Protein AF-0000000084455663 (afdb_homodimer)

Nearest PDB structures (foldseek):
  2j9v-assembly1_A  TM=9.925E-01  e=1.480E-05  Saccharomyces cerevisiae
  2g3k-assembly1_A  TM=9.894E-01  e=1.873E-05  Saccharomyces cerevisiae
  2g3k-assembly10_G-2  TM=9.799E-01  e=4.809E-05  Saccharomyces cerevisiae
  2caz-assembly1_B  TM=9.296E-01  e=2.188E-03  Saccharomyces cerevisiae
  2j9v-assembly1_A  TM=9.924E-01  e=1.567E-05  Saccharomyces cerevisiae

Sequence (476 aa):
MNTRQSYAPTPHSYVPNTSLAATINLDEEVKLTDTRAERDLQDSLGELFSIIVTLDELEKAFLKDAIPEAEYTDICERSLRQYKALLADETIANEFKDLEEFKAKWDLDVPRATERLRVGMPSTTVTASSAAPAPAPAAAANNTSGVLILEATQEFITFLDAVKLGLLSKDQLHPLLSDVIQSVNRVTDKDFDNRGKIVQWLITLNQMKASDELSEQQARELDLDIQQAYQGFRRTLTMNTRQSYAPTPHSYVPNTSLAATINLDEEVKLTDTRAERDLQDSLGELFSIIVTLDELEKAFLKDAIPEAEYTDICERSLRQYKALLADETIANEFKDLEEFKAKWDLDVPRATERLRVGMPSTTVTASSAAPAPAPAAAANNTSGVLILEATQEFITFLDAVKLGLLSKDQLHPLLSDVIQSVNRVTDKDFDNRGKIVQWLITLNQMKASDELSEQQARELDLDIQQAYQGFRRTLT

Organism: NCBI:txid398673

Secondary structure (DSSP, 8-state):
-------------------------TT--HHHHHHHHHHHHHHHHHHHHHHHHHHHHHHHHHHTT-S-HHHHHHHHHHHHHHHHHHHTSHHHHHHH--HHHHHHHHT---HHHHHHHHHTS-HHHHS----------TTS-----HHHHHHHHHHHHHHHHHHHTT--BHHHHHHHHHHHHHHHHHH--S--TTHHHHHHHHHHHHHS-TT-B--HHHHHHHHHHHHHHHHHHHHHT-/-------------------------TT--SHHHHHHHHHHHHHHHHHHHHHHHHHHHHHHHHHTT-S-HHHHHHHHHHHHHHHHHHHTSHHHHHHH--HHHHHHHHT---HHHHHHHHHTS-HHHHS----------TTS-----HHHHHHHHHHHHHHHHHHHTT--BHHHHHHHHHHHHHHHHHH--S--TTHHHHHHHHHHHHHS-TT-B--HHHHHHHHHHHHHHHHHHHHHT-

pLDDT: mean 82.96, std 23.99, range [22.72, 98.75]

InterPro domains:
  IPR007143 Vacuolar protein sorting-associated Vps28 [PF03997] (45-237)
  IPR007143 Vacuolar protein sorting-associated Vps28 [PIRSF017535] (21-238)
  IPR007143 Vacuolar protein sorting-associated Vps28 [PTHR12937] (25-237)
  IPR017898 Vacuolar protein sorting-associated, VPS28, N-terminal [PS51313] (19-127)
  IPR017899 Vacuolar protein sorting-associated, VPS28, C-terminal [PS51310] (144-238)
  IPR037202 ESCRT assembly domain [SSF140111] (23-120)
  IPR037206 VPS28, C-terminal domain superfamily [G3DSA:1.20.120.1130] (144-238)
  IPR037206 VPS28, C-terminal domain superfamily [SSF140427] (146-237)
  IPR038358 V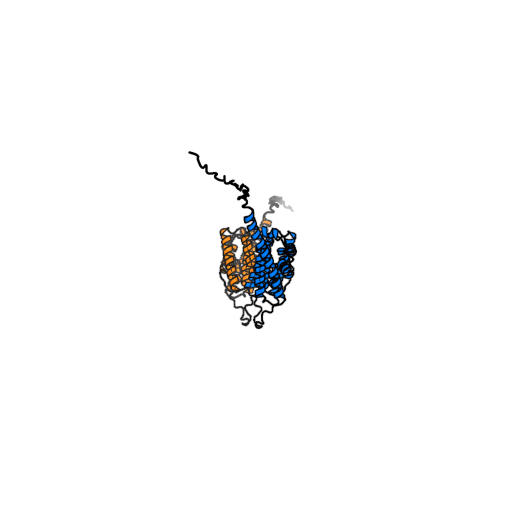PS28, N-terminal domain superfamily [G3DSA:1.20.1440.200] (12-120)

Foldseek 3Di:
DDDPPDPPDPPPPPPPPPPPPPPPVPVVPPCVVVVVVVVVLVVLLVVLVVLLVVLLVLQVCVVVVNDDPVVSQVSLLVSLVSNVVSCVDPVNVVVCVDDVVSCVVVVNDRVRSVVSLLLSHDPCLLQLPPPDPPCPDDPPDLCQPPVLVVQLLVLLVVLLVCLVVPVFFLVRRLVSLSSNSNSLSSRGSDDWPLNNVSSVVNSVSSPDDRPDGDDPVRSVVNSVSSVRVVVRSVVVVD/DCPDDDDPPPPPPPPPPPPPPVPPVVVCPPCVVVVVVVVVLVVLLVVLVVLLVVLLVLQVCVVVVNDDPVVSQVSLLVSLVSNVVSCVDPVNVVVCVDDVVSCVVVVNDRVRSVVSLLLSHDPCLLQLPPPDPPCPDDPPDLPQPPVLVVQLLVLLVVLLVCLVVPVFFLVRRLVSLSSNSNSLSSRGSDDWPLNNVSSVVNSVSSPDDRPDGDDPVRSVVNSVSSVRVVVRSVVVVD

Solvent-accessible surface area (backbone atoms only — not comparable to full-atom values): 26756 Å² total; per-residue (Å²): 126,93,73,82,75,79,81,68,78,77,76,79,78,77,71,75,80,67,70,76,65,73,72,68,60,73,78,58,62,55,59,60,54,48,43,46,54,47,46,53,48,53,50,50,52,48,50,49,52,50,48,46,53,50,42,20,51,50,48,51,34,44,75,67,65,70,46,58,66,70,59,47,44,52,52,42,47,51,49,52,50,50,53,50,56,56,50,67,38,63,71,49,27,63,71,47,66,45,73,69,57,42,26,62,74,66,70,55,89,45,70,57,23,51,50,40,61,46,45,64,53,42,68,70,64,70,41,54,52,70,72,68,68,74,85,62,72,80,82,66,64,90,60,60,52,47,46,42,45,38,51,22,47,50,31,49,49,54,39,54,49,37,50,74,73,63,50,46,27,28,75,62,40,41,63,39,52,49,46,24,52,53,32,42,51,72,51,43,41,68,84,50,55,47,48,64,50,55,54,50,49,43,26,56,35,55,69,45,50,71,87,39,61,58,50,73,67,52,46,52,50,49,51,51,44,50,52,47,19,51,52,24,53,52,58,68,39,103,132,83,80,78,80,84,80,77,78,77,80,79,79,78,72,76,83,70,72,75,67,72,76,69,62,72,78,60,68,56,62,60,58,50,42,46,54,48,46,52,46,51,50,50,52,48,49,48,51,49,46,48,53,50,42,20,50,49,48,51,34,44,75,67,65,69,46,58,67,70,58,48,43,52,52,43,49,50,48,53,50,51,52,52,58,53,48,68,38,63,69,49,28,63,70,46,66,46,72,68,55,40,28,62,76,66,72,54,89,45,68,56,24,53,51,40,61,46,45,63,54,41,66,72,65,70,41,55,53,71,70,69,69,74,84,61,73,79,81,66,64,89,59,59,52,47,45,43,44,37,50,23,46,48,30,48,51,55,39,52,49,38,50,73,72,64,50,46,27,26,76,62,40,42,62,39,51,48,47,24,51,52,32,41,50,72,51,42,41,69,85,49,54,48,50,64,50,56,53,51,48,42,25,55,34,54,68,46,51,71,87,39,60,59,50,74,68,53,45,52,52,50,52,52,45,51,52,47,18,49,52,24,53,50,58,68,40,103

Structure (mmCIF, N/CA/C/O backbone):
data_AF-0000000084455663-model_v1
#
loop_
_entity.id
_entity.type
_entity.pdbx_description
1 polymer 'Vacuolar protein sorting-associated protein 28'
#
loop_
_atom_site.group_PDB
_atom_site.id
_atom_site.type_symbol
_atom_site.label_atom_id
_atom_site.label_alt_id
_atom_site.label_comp_id
_atom_site.label_asym_id
_atom_site.label_entity_id
_atom_site.label_seq_id
_atom_site.pdbx_PDB_ins_code
_atom_site.Cartn_x
_atom_site.Cartn_y
_atom_site.Cartn_z
_atom_site.occupancy
_atom_site.B_iso_or_equiv
_atom_site.auth_seq_id
_atom_site.auth_comp_id
_atom_site.auth_asym_id
_atom_site.auth_atom_id
_atom_site.pdbx_PDB_model_num
ATOM 1 N N . MET A 1 1 ? 23.125 123.062 -18.734 1 22.72 1 MET A N 1
ATOM 2 C CA . MET A 1 1 ? 24.031 122 -18.344 1 22.72 1 MET A CA 1
ATOM 3 C C . MET A 1 1 ? 23.469 121.25 -17.141 1 22.72 1 MET A C 1
ATOM 5 O O . MET A 1 1 ? 23.656 120 -17.031 1 22.72 1 MET A O 1
ATOM 9 N N . ASN A 1 2 ? 23.219 121.875 -15.953 1 25.27 2 ASN A N 1
ATOM 10 C CA . ASN A 1 2 ? 23.547 121 -14.797 1 25.27 2 ASN A CA 1
ATOM 11 C C . ASN A 1 2 ? 22.562 119.875 -14.641 1 25.27 2 ASN A C 1
ATOM 13 O O . ASN A 1 2 ? 21.344 120.062 -14.648 1 25.27 2 ASN A O 1
ATOM 17 N N . THR A 1 3 ? 23.062 118.688 -14.828 1 24.8 3 THR A N 1
ATOM 18 C CA . THR A 1 3 ? 22.703 117.25 -15.008 1 24.8 3 THR A CA 1
ATOM 19 C C . THR A 1 3 ? 22.078 116.688 -13.742 1 24.8 3 THR A C 1
ATOM 21 O O . THR A 1 3 ? 22.672 116.812 -12.656 1 24.8 3 THR A O 1
ATOM 24 N N . ARG A 1 4 ? 20.703 116.75 -13.578 1 29.98 4 ARG A N 1
ATOM 25 C CA . ARG A 1 4 ? 19.781 116.375 -12.531 1 29.98 4 ARG A CA 1
ATOM 26 C C . ARG A 1 4 ? 20.031 114.875 -12.125 1 29.98 4 ARG A C 1
ATOM 28 O O . ARG A 1 4 ? 19.641 114 -12.844 1 29.98 4 ARG A O 1
ATOM 35 N N . GLN A 1 5 ? 21.453 114.625 -11.805 1 26.75 5 GLN A N 1
ATOM 36 C CA . GLN A 1 5 ? 21.781 113.188 -11.789 1 26.75 5 GLN A CA 1
ATOM 37 C C . GLN A 1 5 ? 20.875 112.438 -10.828 1 26.75 5 GLN A C 1
ATOM 39 O O . GLN A 1 5 ? 20.531 112.938 -9.758 1 26.75 5 GLN A O 1
ATOM 44 N N . SER A 1 6 ? 20.156 111.312 -11.32 1 30.19 6 SER A N 1
ATOM 45 C CA . SER A 1 6 ? 19.172 110.25 -11.047 1 30.19 6 SER A CA 1
ATOM 46 C C . SER A 1 6 ? 19.609 109.375 -9.883 1 30.19 6 SER A C 1
ATOM 48 O O . SER A 1 6 ? 20.703 108.812 -9.906 1 30.19 6 SER A O 1
ATOM 50 N N . TYR A 1 7 ? 19.516 109.812 -8.617 1 30.33 7 TYR A N 1
ATOM 51 C CA . TYR A 1 7 ? 19.953 109.188 -7.387 1 30.33 7 TYR A CA 1
ATOM 52 C C . TYR A 1 7 ? 19.406 107.75 -7.301 1 30.33 7 TYR A C 1
ATOM 54 O O . TYR A 1 7 ? 18.234 107.562 -6.984 1 30.33 7 TYR A O 1
ATOM 62 N N . ALA A 1 8 ? 19.578 106.938 -8.32 1 33 8 ALA A N 1
ATOM 63 C CA . ALA A 1 8 ? 18.844 105.688 -8.32 1 33 8 ALA A CA 1
ATOM 64 C C . ALA A 1 8 ? 19.219 104.812 -7.102 1 33 8 ALA A C 1
ATOM 66 O O . ALA A 1 8 ? 20.406 104.625 -6.793 1 33 8 ALA A O 1
ATOM 67 N N . PRO A 1 9 ? 18.312 104.688 -6.145 1 31.67 9 PRO A N 1
ATOM 68 C CA . PRO A 1 9 ? 18.547 103.875 -4.93 1 31.67 9 PRO A CA 1
ATOM 69 C C . PRO A 1 9 ? 19.094 102.5 -5.219 1 31.67 9 PRO A C 1
ATOM 71 O O . PRO A 1 9 ? 18.797 101.938 -6.266 1 31.67 9 PRO A O 1
ATOM 74 N N . THR A 1 10 ? 20.422 102.25 -5.031 1 32.03 10 THR A N 1
ATOM 75 C CA . THR A 1 10 ? 21.078 100.938 -5.316 1 32.03 10 THR A CA 1
ATOM 76 C C . THR A 1 10 ? 20.375 99.812 -4.586 1 32.03 10 THR A C 1
ATOM 78 O O . THR A 1 10 ? 20.156 99.875 -3.375 1 32.03 10 THR A O 1
ATOM 81 N N . PRO A 1 11 ? 19.453 99.062 -5.254 1 34.19 11 PRO A N 1
ATOM 82 C CA . PRO A 1 11 ? 18.703 97.938 -4.707 1 34.19 11 PRO A CA 1
ATOM 83 C C . PRO A 1 11 ? 19.625 96.875 -4.078 1 34.19 11 PRO A C 1
ATOM 85 O O . PRO A 1 11 ? 20.703 96.625 -4.605 1 34.19 11 PRO A O 1
ATOM 88 N N . HIS A 1 12 ? 20 97 -2.754 1 32.47 12 HIS A N 1
ATOM 89 C CA . HIS A 1 12 ? 20.812 96 -2.066 1 32.47 12 HIS A CA 1
ATOM 90 C C . HIS A 1 12 ? 20.312 94.562 -2.354 1 32.47 12 HIS A C 1
ATOM 92 O O . HIS A 1 12 ? 19.125 94.312 -2.162 1 32.47 12 HIS A O 1
ATOM 98 N N . SER A 1 13 ? 20.766 93.875 -3.473 1 32.22 13 SER A N 1
ATOM 99 C CA . SER A 1 13 ? 20.453 92.5 -3.928 1 32.22 13 SER A CA 1
ATOM 100 C C . SER A 1 13 ? 20.719 91.5 -2.826 1 32.22 13 SER A C 1
ATOM 102 O O . SER A 1 13 ? 21.844 91.312 -2.357 1 32.22 13 SER A O 1
ATOM 104 N N . TYR A 1 14 ? 19.953 91.438 -1.77 1 30.55 14 TYR A N 1
ATOM 105 C CA . TYR A 1 14 ? 20.062 90.312 -0.808 1 30.55 14 TYR A CA 1
ATOM 106 C C . TYR A 1 14 ? 20.078 89 -1.515 1 30.55 14 TYR A C 1
ATOM 108 O O . TYR A 1 14 ? 19.094 88.625 -2.158 1 30.55 14 TYR A O 1
ATOM 116 N N . VAL A 1 15 ? 21.156 88.562 -2.236 1 35.91 15 VAL A N 1
ATOM 117 C CA . VAL A 1 15 ? 21.219 87.25 -2.82 1 35.91 15 VAL A CA 1
ATOM 118 C C . VAL A 1 15 ? 21.094 86.188 -1.718 1 35.91 15 VAL A C 1
ATOM 120 O O . VAL A 1 15 ? 21.875 86.188 -0.771 1 35.91 15 VAL A O 1
ATOM 123 N N . PRO A 1 16 ? 19.891 85.75 -1.441 1 34.59 16 PRO A N 1
ATOM 124 C CA . PRO A 1 16 ? 19.75 84.625 -0.491 1 34.59 16 PRO A CA 1
ATOM 125 C C . PRO A 1 16 ? 20.703 83.438 -0.784 1 34.59 16 PRO A C 1
ATOM 127 O O . PRO A 1 16 ? 21.016 83.188 -1.948 1 34.59 16 PRO A O 1
ATOM 130 N N . ASN A 1 17 ? 21.812 83.375 -0.097 1 33.62 17 ASN A N 1
ATOM 131 C CA . ASN A 1 17 ? 22.719 82.188 -0.188 1 33.62 17 ASN A CA 1
ATOM 132 C C . ASN A 1 17 ? 21.953 80.875 -0.114 1 33.62 17 ASN A C 1
ATOM 134 O O . ASN A 1 17 ? 21.438 80.5 0.945 1 33.62 17 ASN A O 1
ATOM 138 N N . THR A 1 18 ? 21.172 80.562 -1.112 1 34.66 18 THR A N 1
ATOM 139 C CA . THR A 1 18 ? 20.406 79.312 -1.225 1 34.66 18 THR A CA 1
ATOM 140 C C . THR A 1 18 ? 21.328 78.062 -1.167 1 34.66 18 THR A C 1
ATOM 142 O O . THR A 1 18 ? 20.891 76.938 -1.419 1 34.66 18 THR A O 1
ATOM 145 N N . SER A 1 19 ? 22.641 78.25 -0.9 1 35.06 19 SER A N 1
ATOM 146 C CA . SER A 1 19 ? 23.391 77.062 -1.164 1 35.06 19 SER A CA 1
ATOM 147 C C . SER A 1 19 ? 22.969 75.875 -0.228 1 35.06 19 SER A C 1
ATOM 149 O O . SER A 1 19 ? 23.656 74.875 -0.132 1 35.06 19 SER A O 1
ATOM 151 N N . LEU A 1 20 ? 22.172 76.062 0.726 1 31.38 20 LEU A N 1
ATOM 152 C CA . LEU A 1 20 ? 22.031 74.812 1.461 1 31.38 20 LEU A CA 1
ATOM 153 C C . LEU A 1 20 ? 21.516 73.688 0.549 1 31.38 20 LEU A C 1
ATOM 155 O O . LEU A 1 20 ? 20.328 73.625 0.256 1 31.38 20 LEU A O 1
ATOM 159 N N . ALA A 1 21 ? 22.203 73.438 -0.616 1 33.41 21 ALA A N 1
ATOM 160 C CA . ALA A 1 21 ? 21.828 72.188 -1.322 1 33.41 21 ALA A CA 1
ATOM 161 C C . ALA A 1 21 ? 21.75 71 -0.362 1 33.41 21 ALA A C 1
ATOM 163 O O . ALA A 1 21 ? 22.75 70.625 0.261 1 33.41 21 ALA A O 1
ATOM 164 N N . ALA A 1 22 ? 20.656 71 0.445 1 37.88 22 ALA A N 1
ATOM 165 C CA . ALA A 1 22 ? 20.453 69.688 1.033 1 37.88 22 ALA A CA 1
ATOM 166 C C . ALA A 1 22 ? 20.797 68.562 0.036 1 37.88 22 ALA A C 1
ATOM 168 O O . ALA A 1 22 ? 20.219 68.5 -1.05 1 37.88 22 ALA A O 1
ATOM 169 N N . THR A 1 23 ? 22.016 68.312 -0.215 1 38.94 23 THR A N 1
ATOM 170 C CA . THR A 1 23 ? 22.391 67.125 -0.997 1 38.94 23 THR A CA 1
ATOM 171 C C . THR A 1 23 ? 21.484 65.938 -0.644 1 38.94 23 THR A C 1
ATOM 173 O O . THR A 1 23 ? 21.594 65.375 0.447 1 38.94 23 THR A O 1
ATOM 176 N N . ILE A 1 24 ? 20.188 66 -0.969 1 41.25 24 ILE A N 1
ATOM 177 C CA . ILE A 1 24 ? 19.453 64.75 -1.02 1 41.25 24 ILE A CA 1
ATOM 178 C C . ILE A 1 24 ? 20.281 63.719 -1.773 1 41.25 24 ILE A C 1
ATOM 180 O O . ILE A 1 24 ? 20.625 63.906 -2.938 1 41.25 24 ILE A O 1
ATOM 184 N N . ASN A 1 25 ? 21.312 63.188 -1.213 1 43.16 25 ASN A N 1
ATOM 185 C CA . ASN A 1 25 ? 21.938 62.031 -1.86 1 43.16 25 ASN A CA 1
ATOM 186 C C . ASN A 1 25 ? 20.891 61.188 -2.596 1 43.16 25 ASN A C 1
ATOM 188 O O . ASN A 1 25 ? 20.031 60.594 -1.967 1 43.16 25 ASN A O 1
ATOM 192 N N . LEU A 1 26 ? 20.406 61.531 -3.691 1 44.75 26 LEU A N 1
ATOM 193 C CA . LEU A 1 26 ? 19.578 60.781 -4.625 1 44.75 26 LEU A CA 1
ATOM 194 C C . LEU A 1 26 ? 19.922 59.281 -4.59 1 44.75 26 LEU A C 1
ATOM 196 O O . LEU A 1 26 ? 19.188 58.469 -5.133 1 44.75 26 LEU A O 1
ATOM 200 N N . ASP A 1 27 ? 21.203 59.094 -4.406 1 45.47 27 ASP A N 1
ATOM 201 C CA . ASP A 1 27 ? 21.516 57.656 -4.285 1 45.47 27 ASP A CA 1
ATOM 202 C C . ASP A 1 27 ? 20.875 57.062 -3.043 1 45.47 27 ASP A C 1
ATOM 204 O O . ASP A 1 27 ? 21.141 55.906 -2.688 1 45.47 27 ASP A O 1
ATOM 208 N N . GLU A 1 28 ? 20.328 57.844 -2.215 1 43.72 28 GLU A N 1
ATOM 209 C CA . GLU A 1 28 ? 19.562 57.25 -1.119 1 43.72 28 GLU A CA 1
ATOM 210 C C . GLU A 1 28 ? 18.438 56.344 -1.647 1 43.72 28 GLU A C 1
ATOM 212 O O . G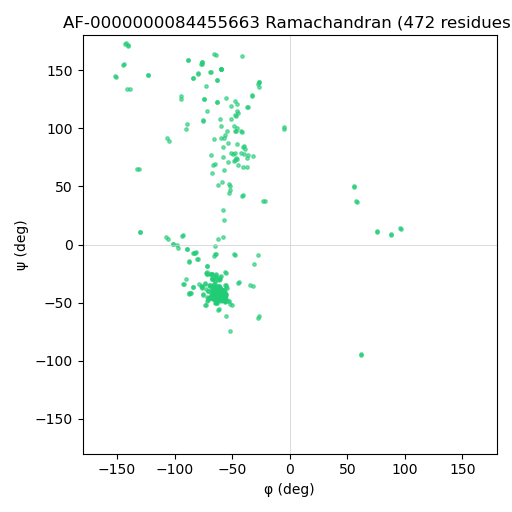LU A 1 28 ? 17.312 56.812 -1.841 1 43.72 28 GLU A O 1
ATOM 217 N N . GLU A 1 29 ? 18.453 55.844 -2.799 1 46.41 29 GLU A N 1
ATOM 218 C CA . GLU A 1 29 ? 17.641 54.688 -3.186 1 46.41 29 GLU A CA 1
ATOM 219 C C . GLU A 1 29 ? 17.406 53.75 -2.002 1 46.41 29 GLU A C 1
ATOM 221 O O . GLU A 1 29 ? 16.844 52.656 -2.162 1 46.41 29 GLU A O 1
ATOM 226 N N . VAL A 1 30 ? 18.078 53.781 -0.955 1 50 30 VAL A N 1
ATOM 227 C CA . VAL A 1 30 ? 18.016 52.938 0.232 1 50 30 VAL A CA 1
ATOM 228 C C . VAL A 1 30 ? 16.609 52.938 0.797 1 50 30 VAL A C 1
ATOM 230 O O . VAL A 1 30 ? 16.094 51.875 1.197 1 50 30 VAL A O 1
ATOM 233 N N . LYS A 1 31 ? 16.031 54.094 1.247 1 53.72 31 LYS A N 1
ATOM 234 C CA . LYS A 1 31 ? 15.016 54.281 2.291 1 53.72 31 LYS A CA 1
ATOM 235 C C . LYS A 1 31 ? 13.648 53.812 1.805 1 53.72 31 LYS A C 1
ATOM 237 O O . LYS A 1 31 ? 12.883 53.219 2.562 1 53.72 31 LYS A O 1
ATOM 242 N N . LEU A 1 32 ? 13.406 54.094 0.529 1 53.44 32 LEU A N 1
ATOM 243 C CA . LEU A 1 32 ? 12.062 53.781 0.062 1 53.44 32 LEU A CA 1
ATOM 244 C C . LEU A 1 32 ? 11.898 52.281 -0.082 1 53.44 32 LEU A C 1
ATOM 246 O O . LEU A 1 32 ? 10.844 51.719 0.262 1 53.44 32 LEU A O 1
ATOM 250 N N . THR A 1 33 ? 12.914 51.75 -0.839 1 55.41 33 THR A N 1
ATOM 251 C CA . THR A 1 33 ? 12.852 50.281 -0.982 1 55.41 33 THR A CA 1
ATOM 252 C C . THR A 1 33 ? 12.844 49.594 0.384 1 55.41 33 THR A C 1
ATOM 254 O O . THR A 1 33 ? 12.109 48.656 0.601 1 55.41 33 THR A O 1
ATOM 257 N N . ASP A 1 34 ? 13.75 50.188 1.179 1 65.88 34 ASP A N 1
ATOM 258 C CA . ASP A 1 34 ? 13.797 49.656 2.537 1 65.88 34 ASP A CA 1
ATOM 259 C C . ASP A 1 34 ? 12.477 49.906 3.266 1 65.88 34 ASP A C 1
ATOM 261 O O . ASP A 1 34 ? 12.008 49.062 4.02 1 65.88 34 ASP A O 1
ATOM 265 N N . THR A 1 35 ? 11.914 50.969 2.779 1 79.5 35 THR A N 1
ATOM 266 C CA . THR A 1 35 ? 10.641 51.344 3.393 1 79.5 35 THR A CA 1
ATOM 267 C C . THR A 1 35 ? 9.523 50.438 2.885 1 79.5 35 THR A C 1
ATOM 269 O O . THR A 1 35 ? 8.703 49.938 3.668 1 79.5 35 THR A O 1
ATOM 272 N N . ARG A 1 36 ? 9.734 50.125 1.551 1 86.62 36 ARG A N 1
ATOM 273 C CA . ARG A 1 36 ? 8.711 49.25 0.995 1 86.62 36 ARG A CA 1
ATOM 274 C C . ARG A 1 36 ? 8.844 47.844 1.55 1 86.62 36 ARG A C 1
ATOM 276 O O . ARG A 1 36 ? 7.848 47.219 1.906 1 86.62 36 ARG A O 1
ATOM 283 N N . ALA A 1 37 ? 10.109 47.344 1.504 1 87 37 ALA A N 1
ATOM 284 C CA . ALA A 1 37 ? 10.367 46 2.041 1 87 37 ALA A CA 1
ATOM 285 C C . ALA A 1 37 ? 9.938 45.906 3.502 1 87 37 ALA A C 1
ATOM 287 O O . ALA A 1 37 ? 9.391 44.906 3.928 1 87 37 ALA A O 1
ATOM 288 N N . GLU A 1 38 ? 10.234 47 4.109 1 89.44 38 GLU A N 1
ATOM 289 C CA . GLU A 1 38 ? 9.844 47.031 5.516 1 89.44 38 GLU A CA 1
ATOM 290 C C . GLU A 1 38 ? 8.328 47.062 5.668 1 89.44 38 GLU A C 1
ATOM 292 O O . GLU A 1 38 ? 7.781 46.438 6.578 1 89.44 38 GLU A O 1
ATOM 297 N N . ARG A 1 39 ? 7.773 47.781 4.816 1 90.62 39 ARG A N 1
ATOM 298 C CA . ARG A 1 39 ? 6.312 47.812 4.832 1 90.62 39 ARG A CA 1
ATOM 299 C C . ARG A 1 39 ? 5.73 46.438 4.516 1 90.62 39 ARG A C 1
ATOM 301 O O . ARG A 1 39 ? 4.777 46 5.164 1 90.62 39 ARG A O 1
ATOM 308 N N . ASP A 1 40 ? 6.273 45.812 3.555 1 93.75 40 ASP A N 1
ATOM 309 C CA . ASP A 1 40 ? 5.82 44.469 3.182 1 93.75 40 ASP A CA 1
ATOM 310 C C . ASP A 1 40 ? 5.984 43.5 4.344 1 93.75 40 ASP A C 1
ATOM 312 O O . ASP A 1 40 ? 5.125 42.625 4.566 1 93.75 40 ASP A O 1
ATOM 316 N N . LEU A 1 41 ? 7.07 43.625 5.012 1 94.94 41 LEU A N 1
ATOM 317 C CA . LEU A 1 41 ? 7.328 42.781 6.168 1 94.94 41 LEU A CA 1
ATOM 318 C C . LEU A 1 41 ? 6.293 43.031 7.258 1 94.94 41 LEU A C 1
ATOM 320 O O . LEU A 1 41 ? 5.754 42.062 7.832 1 94.94 41 LEU A O 1
ATOM 324 N N . GLN A 1 42 ? 6.043 44.312 7.508 1 93.94 42 GLN A N 1
ATOM 325 C CA . GLN A 1 42 ? 5.062 44.656 8.531 1 93.94 42 GLN A CA 1
ATOM 326 C C . GLN A 1 42 ? 3.672 44.156 8.148 1 93.94 42 GLN A C 1
ATOM 328 O O . GLN A 1 42 ? 2.908 43.688 9.008 1 93.94 42 GLN A O 1
ATOM 333 N N . ASP A 1 43 ? 3.365 44.219 6.895 1 96.06 43 ASP A N 1
ATOM 334 C CA . ASP A 1 43 ? 2.092 43.719 6.406 1 96.06 43 ASP A CA 1
ATOM 335 C C . ASP A 1 43 ? 1.985 42.219 6.641 1 96.06 43 ASP A C 1
ATOM 337 O O . ASP A 1 43 ? 0.941 41.719 7.07 1 96.06 43 ASP A O 1
ATOM 341 N N . SER A 1 44 ? 3.029 41.5 6.355 1 97.38 44 SER A N 1
ATOM 342 C CA . SER A 1 44 ? 3.049 40.062 6.539 1 97.38 44 SER A CA 1
ATOM 343 C C . SER A 1 44 ? 2.918 39.688 8.008 1 97.38 44 SER A C 1
ATOM 345 O O . SER A 1 44 ? 2.221 38.75 8.352 1 97.38 44 SER A O 1
ATOM 347 N N . LEU A 1 45 ? 3.562 40.406 8.852 1 96.94 45 LEU A N 1
ATOM 348 C CA . LEU A 1 45 ? 3.443 40.188 10.289 1 96.94 45 LEU A CA 1
ATOM 349 C C . LEU A 1 45 ? 2.027 40.469 10.773 1 96.94 45 LEU A C 1
ATOM 351 O O . LEU A 1 45 ? 1.516 39.75 11.656 1 96.94 45 LEU A O 1
ATOM 355 N N . GLY A 1 46 ? 1.458 41.5 10.164 1 97.44 46 GLY A N 1
ATOM 356 C CA . GLY A 1 46 ? 0.061 41.781 10.461 1 97.44 46 GLY A CA 1
ATOM 357 C C . GLY A 1 46 ? -0.873 40.688 10.039 1 97.44 46 GLY A C 1
ATOM 358 O O . GLY A 1 46 ? -1.842 40.375 10.734 1 97.44 46 GLY A O 1
ATOM 359 N N . GLU A 1 47 ? -0.598 40.156 8.891 1 97.94 47 GLU A N 1
ATOM 360 C CA . GLU A 1 47 ? -1.384 39 8.422 1 97.94 47 GLU A CA 1
ATOM 361 C C . GLU A 1 47 ? -1.265 37.812 9.375 1 97.94 47 GLU A C 1
ATOM 363 O O . GLU A 1 47 ? -2.26 37.156 9.672 1 97.94 47 GLU A O 1
ATOM 368 N N . LEU A 1 48 ? -0.081 37.562 9.82 1 98.25 48 LEU A N 1
ATOM 369 C CA . LEU A 1 48 ? 0.132 36.5 10.797 1 98.25 48 LEU A CA 1
ATOM 370 C C . LEU A 1 48 ? -0.671 36.75 12.062 1 98.25 48 LEU A C 1
ATOM 372 O O . LEU A 1 48 ? -1.314 35.844 12.594 1 98.25 48 LEU A O 1
ATOM 376 N N . PHE A 1 49 ? -0.585 37.969 12.484 1 98.25 49 PHE A N 1
ATOM 377 C CA . PHE A 1 49 ? -1.358 38.375 13.656 1 98.25 49 PHE A CA 1
ATOM 378 C C . PHE A 1 49 ? -2.84 38.094 13.453 1 98.25 49 PHE A C 1
ATOM 380 O O . PHE A 1 49 ? -3.479 37.469 14.312 1 98.25 49 PHE A O 1
ATOM 387 N N . SER A 1 50 ? -3.324 38.438 12.328 1 98.31 50 SER A N 1
ATOM 388 C CA . SER A 1 50 ? -4.734 38.25 12.008 1 98.31 50 SER A CA 1
ATOM 389 C C . SER A 1 50 ? -5.094 36.781 11.953 1 98.31 50 SER A C 1
ATOM 391 O O . SER A 1 50 ? -6.141 36.344 12.461 1 98.31 50 SER A O 1
ATOM 393 N N . ILE A 1 51 ? -4.309 36 11.305 1 98.56 51 ILE A N 1
ATOM 394 C CA . ILE A 1 51 ? -4.535 34.562 11.18 1 98.56 51 ILE A CA 1
ATOM 395 C C . ILE A 1 51 ? -4.633 33.938 12.562 1 98.56 51 ILE A C 1
ATOM 397 O O . ILE A 1 51 ? -5.562 33.188 12.844 1 98.56 51 ILE A O 1
ATOM 401 N N . ILE A 1 52 ? -3.705 34.25 13.461 1 98.62 52 ILE A N 1
ATOM 402 C CA . ILE A 1 52 ? -3.613 33.656 14.797 1 98.62 52 ILE A CA 1
ATOM 403 C C . ILE A 1 52 ? -4.848 34.031 15.609 1 98.62 52 ILE A C 1
ATOM 405 O O . ILE A 1 52 ? -5.461 33.188 16.25 1 98.62 52 ILE A O 1
ATOM 409 N N . VAL A 1 53 ? -5.262 35.25 15.531 1 98.5 53 VAL A N 1
ATOM 410 C CA . VAL A 1 53 ? -6.422 35.719 16.281 1 98.5 53 VAL A CA 1
ATOM 411 C C . VAL A 1 53 ? -7.688 35.062 15.742 1 98.5 53 VAL A C 1
ATOM 413 O O . VAL A 1 53 ? -8.539 34.594 16.516 1 98.5 53 VAL A O 1
ATOM 416 N N . THR A 1 54 ? -7.805 35.031 14.445 1 98.38 54 THR A N 1
ATOM 417 C CA . THR A 1 54 ? -8.961 34.406 13.812 1 98.38 54 THR A CA 1
ATOM 418 C C . THR A 1 54 ? -9.039 32.938 14.164 1 98.38 54 THR A C 1
ATOM 420 O O . THR A 1 54 ? -10.125 32.406 14.43 1 98.38 54 THR A O 1
ATOM 423 N N . LEU A 1 55 ? -7.922 32.312 14.156 1 98.56 55 LEU A N 1
ATOM 424 C CA . LEU A 1 55 ? -7.859 30.891 14.484 1 98.56 55 LEU A CA 1
ATOM 425 C C . LEU A 1 55 ? -8.32 30.641 15.922 1 98.56 55 LEU A C 1
ATOM 427 O O . LEU A 1 55 ? -9.031 29.672 16.188 1 98.56 55 LEU A O 1
ATOM 431 N N . ASP A 1 56 ? -7.961 31.516 16.766 1 98.62 56 ASP A N 1
ATOM 432 C CA . ASP A 1 56 ? -8.375 31.375 18.156 1 98.62 56 ASP A CA 1
ATOM 433 C C . ASP A 1 56 ? -9.891 31.5 18.297 1 98.62 56 ASP A C 1
ATOM 435 O O . ASP A 1 56 ? -10.516 30.75 19.047 1 98.62 56 ASP A O 1
ATOM 439 N N . GLU A 1 57 ? -10.414 32.438 17.609 1 98.25 57 GLU A N 1
ATOM 440 C CA . GLU A 1 57 ? -11.859 32.656 17.641 1 98.25 57 GLU A CA 1
ATOM 441 C C . GLU A 1 57 ? -12.586 31.469 17 1 98.25 57 GLU A C 1
ATOM 443 O O . GLU A 1 57 ? -13.656 31.062 17.453 1 98.25 57 GLU A O 1
ATOM 448 N N . LEU A 1 58 ? -12 30.984 15.945 1 98.44 58 LEU A N 1
ATOM 449 C CA . LEU A 1 58 ? -12.57 29.812 15.281 1 98.44 58 LEU A CA 1
ATOM 450 C C . LEU A 1 58 ? -12.641 28.625 16.234 1 98.44 58 LEU A C 1
ATOM 452 O O . LEU A 1 58 ? -13.672 27.969 16.312 1 98.44 58 LEU A O 1
ATOM 456 N N . GLU A 1 59 ? -11.539 28.375 16.953 1 98.06 59 GLU A N 1
ATOM 457 C CA . GLU A 1 59 ? -11.492 27.281 17.906 1 98.06 59 GLU A CA 1
ATOM 458 C C . GLU A 1 59 ? -12.516 27.484 19.016 1 98.06 59 GLU A C 1
ATOM 460 O O . GLU A 1 59 ? -13.148 26.516 19.469 1 98.06 59 GLU A O 1
ATOM 465 N N . LYS A 1 60 ? -12.648 28.656 19.422 1 97.94 60 LYS A N 1
ATOM 466 C CA . LYS A 1 60 ? -13.633 28.984 20.453 1 97.94 60 LYS A CA 1
ATOM 467 C C . LYS A 1 60 ? -15.055 28.703 19.953 1 97.94 60 LYS A C 1
ATOM 469 O O . LYS A 1 60 ? -15.859 28.125 20.688 1 97.94 60 LYS A O 1
ATOM 474 N N . ALA A 1 61 ? -15.312 29.125 18.781 1 98 61 ALA A N 1
ATOM 475 C CA . ALA A 1 61 ? -16.625 28.891 18.188 1 98 61 ALA A CA 1
ATOM 476 C C . ALA A 1 61 ? -16.906 27.406 18.031 1 98 61 ALA A C 1
ATOM 478 O O . ALA A 1 61 ? -18.031 26.938 18.266 1 98 61 ALA A O 1
ATOM 479 N N . PHE A 1 62 ? -15.938 26.688 17.672 1 96.5 62 PHE A N 1
ATOM 480 C CA . PHE A 1 62 ? -16.094 25.25 17.484 1 96.5 62 PHE A CA 1
ATOM 481 C C . PHE A 1 62 ? -16.375 24.562 18.812 1 96.5 62 PHE A C 1
ATOM 483 O O . PHE A 1 62 ? -17.25 23.703 18.906 1 96.5 62 PHE A O 1
ATOM 490 N N . LEU A 1 63 ? -15.633 24.938 19.812 1 95.12 63 LEU A N 1
ATOM 491 C CA . LEU A 1 63 ? -15.789 24.375 21.141 1 95.12 63 LEU A CA 1
ATOM 492 C C . LEU A 1 63 ? -17.188 24.656 21.688 1 95.12 63 LEU A C 1
ATOM 494 O O . LEU A 1 63 ? -17.734 23.844 22.438 1 95.12 63 LEU A O 1
ATOM 498 N N . LYS A 1 64 ? -17.766 25.734 21.281 1 96.81 64 LYS A N 1
ATOM 499 C CA . LYS A 1 64 ? -19.078 26.125 21.75 1 96.81 64 LYS A CA 1
ATOM 500 C C . LYS A 1 64 ? -20.172 25.609 20.828 1 96.81 64 LYS A C 1
ATOM 502 O O . LYS A 1 64 ? -21.344 25.969 20.969 1 96.81 64 LYS A O 1
ATOM 507 N N . ASP A 1 65 ? -19.766 24.797 19.906 1 94.62 65 ASP A N 1
ATOM 508 C CA . ASP A 1 65 ? -20.672 24.203 18.922 1 94.62 65 ASP A CA 1
ATOM 509 C C . ASP A 1 65 ? -21.406 25.297 18.141 1 94.62 65 ASP A C 1
ATOM 511 O O . ASP A 1 65 ? -22.609 25.156 17.859 1 94.62 65 ASP A O 1
ATOM 515 N N . ALA A 1 66 ? -20.703 26.328 17.875 1 96.69 66 ALA A N 1
ATOM 516 C CA . ALA A 1 66 ? -21.312 27.453 17.172 1 96.69 66 ALA A CA 1
ATOM 517 C C . ALA A 1 66 ? -21 27.406 15.68 1 96.69 66 ALA A C 1
ATOM 519 O O . ALA A 1 66 ? -21.422 28.281 14.922 1 96.69 66 ALA A O 1
ATOM 520 N N . ILE A 1 67 ? -20.266 26.453 15.195 1 96.5 67 ILE A N 1
ATOM 521 C CA . ILE A 1 67 ? -19.906 26.297 13.797 1 96.5 67 ILE A CA 1
ATOM 522 C C . ILE A 1 67 ? -19.938 24.812 13.414 1 96.5 67 ILE A C 1
ATOM 524 O O . ILE A 1 67 ? -19.5 23.953 14.18 1 96.5 67 ILE A O 1
ATOM 528 N N . PRO A 1 68 ? -20.547 24.562 12.281 1 96.06 68 PRO A N 1
ATOM 529 C CA . PRO A 1 68 ? -20.578 23.172 11.836 1 96.06 68 PRO A CA 1
ATOM 530 C C . PRO A 1 68 ? -19.188 22.578 11.625 1 96.06 68 PRO A C 1
ATOM 532 O O . PRO A 1 68 ? -18.266 23.297 11.219 1 96.06 68 PRO A O 1
ATOM 535 N N . GLU A 1 69 ? -19.047 21.328 11.789 1 93.12 69 GLU A N 1
ATOM 536 C CA . GLU A 1 69 ? -17.766 20.641 11.727 1 93.12 69 GLU A CA 1
ATOM 537 C C . GLU A 1 69 ? -17.109 20.828 10.359 1 93.12 69 GLU A C 1
ATOM 539 O O . GLU A 1 69 ? -15.906 21.094 10.281 1 93.12 69 GLU A O 1
ATOM 544 N N . ALA A 1 70 ? -17.875 20.688 9.359 1 92.88 70 ALA A N 1
ATOM 545 C CA . ALA A 1 70 ? -17.328 20.797 8.008 1 92.88 70 ALA A CA 1
ATOM 546 C C . ALA A 1 70 ? -16.781 22.203 7.758 1 92.88 70 ALA A C 1
ATOM 548 O O . ALA A 1 70 ? -15.703 22.344 7.176 1 92.88 70 ALA A O 1
ATOM 549 N N . GLU A 1 71 ? -17.5 23.156 8.148 1 96.19 71 GLU A N 1
ATOM 550 C CA . GLU A 1 71 ? -17.062 24.531 7.977 1 96.19 71 GLU A CA 1
ATOM 551 C C . GLU A 1 71 ? -15.82 24.828 8.82 1 96.19 71 GLU A C 1
ATOM 553 O O . GLU A 1 71 ? -14.883 25.469 8.344 1 96.19 71 GLU A O 1
ATOM 558 N N . TYR A 1 72 ? -15.891 24.422 10.031 1 96.81 72 TYR A N 1
ATOM 559 C CA . TYR A 1 72 ? -14.734 24.547 10.914 1 96.81 72 TYR A CA 1
ATOM 560 C C . TYR A 1 72 ? -13.477 23.984 10.258 1 96.81 72 TYR A C 1
ATOM 562 O O . TYR A 1 72 ? -12.438 24.656 10.219 1 96.81 72 TYR A O 1
ATOM 570 N N . THR A 1 73 ? -13.586 22.734 9.773 1 95.12 73 THR A N 1
ATOM 571 C CA . THR A 1 73 ? -12.438 22.047 9.203 1 95.12 73 THR A CA 1
ATOM 572 C C . THR A 1 73 ? -11.859 22.812 8.023 1 95.12 73 THR A C 1
ATOM 574 O O . THR A 1 73 ? -10.648 23 7.922 1 95.12 73 THR A O 1
ATOM 577 N N . ASP A 1 74 ? -12.68 23.312 7.238 1 96.38 74 ASP A N 1
ATOM 578 C CA . ASP A 1 74 ? -12.258 24.047 6.051 1 96.38 74 ASP A CA 1
ATOM 579 C C . ASP A 1 74 ? -11.5 25.312 6.434 1 96.38 74 ASP A C 1
ATOM 581 O O . ASP A 1 74 ? -10.422 25.578 5.902 1 96.38 74 ASP A O 1
ATOM 585 N N . ILE A 1 75 ? -12.078 26.016 7.301 1 97.75 75 ILE A N 1
ATOM 586 C CA . ILE A 1 75 ? -11.492 27.297 7.719 1 97.75 75 ILE A CA 1
ATOM 587 C C . ILE A 1 75 ? -10.172 27.031 8.445 1 97.75 75 ILE A C 1
ATOM 589 O O . ILE A 1 75 ? -9.188 27.75 8.227 1 97.75 75 ILE A O 1
ATOM 593 N N . CYS A 1 76 ? -10.172 26.062 9.281 1 97.56 76 CYS A N 1
ATOM 594 C CA . CYS A 1 76 ? -8.969 25.734 10.047 1 97.56 76 CYS A CA 1
ATOM 595 C C . CYS A 1 76 ? -7.824 25.344 9.109 1 97.56 76 CYS A C 1
ATOM 597 O O . CYS A 1 76 ? -6.711 25.859 9.242 1 97.56 76 CYS A O 1
ATOM 599 N N . GLU A 1 77 ? -8.133 24.484 8.188 1 95.88 77 GLU A N 1
ATOM 600 C CA . GLU A 1 77 ? -7.121 24.031 7.238 1 95.88 77 GLU A CA 1
ATOM 601 C C . GLU A 1 77 ? -6.562 25.203 6.438 1 95.88 77 GLU A C 1
ATOM 603 O O . GLU A 1 77 ? -5.352 25.297 6.227 1 95.88 77 GLU A O 1
ATOM 608 N N . ARG A 1 78 ? -7.418 26.016 6.023 1 97.38 78 ARG A N 1
ATOM 609 C CA . ARG A 1 78 ? -7 27.203 5.27 1 97.38 78 ARG A CA 1
ATOM 610 C C . ARG A 1 78 ? -6.102 28.094 6.109 1 97.38 78 ARG A C 1
ATOM 612 O O . ARG A 1 78 ? -5.07 28.578 5.629 1 97.38 78 ARG A O 1
ATOM 619 N N . SER A 1 79 ? -6.5 28.375 7.32 1 98.12 79 SER A N 1
ATOM 620 C CA . SER A 1 79 ? -5.723 29.203 8.227 1 98.12 79 SER A CA 1
ATOM 621 C C . SER A 1 79 ? -4.336 28.625 8.469 1 98.12 79 SER A C 1
ATOM 623 O O . SER A 1 79 ? -3.334 29.344 8.43 1 98.12 79 SER A O 1
ATOM 625 N N . LEU A 1 80 ? -4.301 27.297 8.664 1 96.69 80 LEU A N 1
ATOM 626 C CA . LEU A 1 80 ? -3.033 26.625 8.922 1 96.69 80 LEU A CA 1
ATOM 627 C C . LEU A 1 80 ? -2.123 26.703 7.695 1 96.69 80 LEU A C 1
ATOM 629 O O . LEU A 1 80 ? -0.918 26.922 7.828 1 96.69 80 LEU A O 1
ATOM 633 N N . ARG A 1 81 ? -2.719 26.547 6.566 1 95.56 81 ARG A N 1
ATOM 634 C CA . ARG A 1 81 ? -1.959 26.641 5.324 1 95.56 81 ARG A CA 1
ATOM 635 C C . ARG A 1 81 ? -1.377 28.031 5.141 1 95.56 81 ARG A C 1
ATOM 637 O O . ARG A 1 81 ? -0.216 28.188 4.754 1 95.56 81 ARG A O 1
ATOM 644 N N . GLN A 1 82 ? -2.135 29 5.387 1 97 82 GLN A N 1
ATOM 645 C CA . GLN A 1 82 ? -1.702 30.391 5.242 1 97 82 GLN A CA 1
ATOM 646 C C . GLN A 1 82 ? -0.579 30.719 6.223 1 97 82 GLN A C 1
ATOM 648 O O . GLN A 1 82 ? 0.399 31.359 5.855 1 97 82 GLN A O 1
ATOM 653 N N . TYR A 1 83 ? -0.789 30.328 7.395 1 97.19 83 TYR A N 1
ATOM 654 C CA . TYR A 1 83 ? 0.216 30.516 8.438 1 97.19 83 TYR A CA 1
ATOM 655 C C . TYR A 1 83 ? 1.561 29.938 8.008 1 97.19 83 TYR A C 1
ATOM 657 O O . TYR A 1 83 ? 2.588 30.625 8.094 1 97.19 83 TYR A O 1
ATOM 665 N N . LYS A 1 84 ? 1.514 28.734 7.523 1 93.31 84 LYS A N 1
ATOM 666 C CA . LYS A 1 84 ? 2.721 28.047 7.078 1 93.31 84 LYS A CA 1
ATOM 667 C C . LYS A 1 84 ? 3.344 28.75 5.875 1 93.31 84 LYS A C 1
ATOM 669 O O . LYS A 1 84 ? 4.566 28.891 5.797 1 93.31 84 LYS A O 1
ATOM 674 N N . ALA A 1 85 ? 2.553 29.156 4.984 1 94.69 85 ALA A N 1
ATOM 675 C CA . ALA A 1 85 ? 3.025 29.812 3.771 1 94.69 85 ALA A CA 1
ATOM 676 C C . ALA A 1 85 ? 3.777 31.094 4.102 1 94.69 85 ALA A C 1
ATOM 678 O O . ALA A 1 85 ? 4.82 31.391 3.512 1 94.69 85 ALA A O 1
ATOM 679 N N . LEU A 1 86 ? 3.273 31.859 4.992 1 95.94 86 LEU A N 1
ATOM 680 C CA . LEU A 1 86 ? 3.908 33.125 5.387 1 95.94 86 LEU A CA 1
ATOM 681 C C . LEU A 1 86 ? 5.262 32.844 6.043 1 95.94 86 LEU A C 1
ATOM 683 O O . LEU A 1 86 ? 6.238 33.531 5.758 1 95.94 86 LEU A O 1
ATOM 687 N N . LEU A 1 87 ? 5.301 31.844 6.809 1 93.88 87 LEU A N 1
ATOM 688 C CA . LEU A 1 87 ? 6.504 31.578 7.586 1 93.88 87 LEU A CA 1
ATOM 689 C C . LEU A 1 87 ? 7.551 30.859 6.746 1 93.88 87 LEU A C 1
ATOM 691 O O . LEU A 1 87 ? 8.688 30.672 7.188 1 93.88 87 LEU A O 1
ATOM 695 N N . ALA A 1 88 ? 7.191 30.469 5.531 1 90.81 88 ALA A N 1
ATOM 696 C CA . ALA A 1 88 ? 8.156 29.875 4.602 1 90.81 88 ALA A CA 1
ATOM 697 C C . ALA A 1 88 ? 9.164 30.922 4.125 1 90.81 88 ALA A C 1
ATOM 699 O O . ALA A 1 88 ? 10.258 30.578 3.676 1 90.81 88 ALA A O 1
ATOM 700 N N . ASP A 1 89 ? 8.734 32.156 4.164 1 92.62 89 ASP A N 1
ATOM 701 C CA . ASP A 1 89 ? 9.641 33.25 3.826 1 92.62 89 ASP A CA 1
ATOM 702 C C . ASP A 1 89 ? 10.641 33.5 4.953 1 92.62 89 ASP A C 1
ATOM 704 O O . ASP A 1 89 ? 10.242 33.812 6.078 1 92.62 89 ASP A O 1
ATOM 708 N N . GLU A 1 90 ? 11.891 33.469 4.637 1 92.31 90 GLU A N 1
ATOM 709 C CA . GLU A 1 90 ? 12.945 33.531 5.645 1 92.31 90 GLU A CA 1
ATOM 710 C C . GLU A 1 90 ? 12.93 34.875 6.355 1 92.31 90 GLU A C 1
ATOM 712 O O . GLU A 1 90 ? 13.211 34.969 7.555 1 92.31 90 GLU A O 1
ATOM 717 N N . THR A 1 91 ? 12.688 35.875 5.633 1 94.75 91 THR A N 1
ATOM 718 C CA . THR A 1 91 ? 12.664 37.219 6.223 1 94.75 91 THR A CA 1
ATOM 719 C C . THR A 1 91 ? 11.539 37.344 7.246 1 94.75 91 THR A C 1
ATOM 721 O O . THR A 1 91 ? 11.742 37.875 8.336 1 94.75 91 THR A O 1
ATOM 724 N N . ILE A 1 92 ? 10.414 36.844 6.848 1 95.56 92 ILE A N 1
ATOM 725 C CA . ILE A 1 92 ? 9.273 36.844 7.746 1 95.56 92 ILE A CA 1
ATOM 726 C C . ILE A 1 92 ? 9.547 35.938 8.953 1 95.56 92 ILE A C 1
ATOM 728 O O . ILE A 1 92 ? 9.312 36.344 10.094 1 95.56 92 ILE A O 1
ATOM 732 N N . ALA A 1 93 ? 10.023 34.844 8.672 1 94.38 93 ALA A N 1
ATOM 733 C CA . ALA A 1 93 ? 10.305 33.875 9.719 1 94.38 93 ALA A CA 1
ATOM 734 C C . ALA A 1 93 ? 11.305 34.406 10.727 1 94.38 93 ALA A C 1
ATOM 736 O O . ALA A 1 93 ? 11.172 34.188 11.93 1 94.38 93 ALA A O 1
ATOM 737 N N . ASN A 1 94 ? 12.281 35.062 10.227 1 94.44 94 ASN A N 1
ATOM 738 C CA . ASN A 1 94 ? 13.305 35.625 11.094 1 94.44 94 ASN A CA 1
ATOM 739 C C . ASN A 1 94 ? 12.734 36.719 12.008 1 94.44 94 ASN A C 1
ATOM 741 O O . ASN A 1 94 ? 13.18 36.875 13.148 1 94.44 94 ASN A O 1
ATOM 745 N N . GLU A 1 95 ? 11.844 37.469 11.438 1 95.12 95 GLU A N 1
ATOM 746 C CA . GLU A 1 95 ? 11.219 38.5 12.242 1 95.12 95 GLU A CA 1
ATOM 747 C C . GLU A 1 95 ? 10.188 37.938 13.195 1 95.12 95 GLU A C 1
ATOM 749 O O . GLU A 1 95 ? 9.992 38.438 14.305 1 95.12 95 GLU A O 1
ATOM 754 N N . PHE A 1 96 ? 9.508 36.969 12.742 1 95.56 96 PHE A N 1
ATOM 755 C CA . PHE A 1 96 ? 8.492 36.281 13.539 1 95.56 96 PHE A CA 1
ATOM 756 C C . PHE A 1 96 ? 9.133 35.562 14.719 1 95.56 96 PHE A C 1
ATOM 758 O O . PHE A 1 96 ? 8.617 35.594 15.836 1 95.56 96 PHE A O 1
ATOM 765 N N . LYS A 1 97 ? 10.344 34.969 14.5 1 93.88 97 LYS A N 1
ATOM 766 C CA . LYS A 1 97 ? 11.078 34.125 15.43 1 93.88 97 LYS A CA 1
ATOM 767 C C . LYS A 1 97 ? 10.289 32.875 15.773 1 93.88 97 LYS A C 1
ATOM 769 O O . LYS A 1 97 ? 10.203 31.953 14.969 1 93.88 97 LYS A O 1
ATOM 774 N N . ASP A 1 98 ? 9.5 32.844 16.875 1 93.06 98 ASP A N 1
ATOM 775 C CA . ASP A 1 98 ? 8.594 31.734 17.203 1 93.06 98 ASP A CA 1
ATOM 776 C C . ASP A 1 98 ? 7.277 32.25 17.781 1 93.06 98 ASP A C 1
ATOM 778 O O . ASP A 1 98 ? 7.125 33.469 18 1 93.06 98 ASP A O 1
ATOM 782 N N . LEU A 1 99 ? 6.395 31.344 17.906 1 95.88 99 LEU A N 1
ATOM 783 C CA . LEU A 1 99 ? 5.035 31.719 18.281 1 95.88 99 LEU A CA 1
ATOM 784 C C . LEU A 1 99 ? 5.016 32.375 19.656 1 95.88 99 LEU A C 1
ATOM 786 O O . LEU A 1 99 ? 4.289 33.344 19.875 1 95.88 99 LEU A O 1
ATOM 790 N N . GLU A 1 100 ? 5.738 31.938 20.578 1 96.12 100 GLU A N 1
ATOM 791 C CA . GLU A 1 100 ? 5.77 32.5 21.938 1 96.12 100 GLU A CA 1
ATOM 792 C C . GLU A 1 100 ? 6.312 33.906 21.922 1 96.12 100 GLU A C 1
ATOM 794 O O . GLU A 1 100 ? 5.758 34.812 22.578 1 96.12 100 GLU A O 1
ATOM 799 N N . GLU A 1 101 ? 7.348 34.094 21.25 1 96.5 101 GLU A N 1
ATOM 800 C CA . GLU A 1 101 ? 7.922 35.438 21.141 1 96.5 101 GLU A CA 1
ATOM 801 C C . GLU A 1 101 ? 6.961 36.406 20.453 1 96.5 101 GLU A C 1
ATOM 803 O O . GLU A 1 101 ? 6.863 37.562 20.828 1 96.5 101 GLU A O 1
ATOM 808 N N . PHE A 1 102 ? 6.375 35.875 19.391 1 97.62 102 PHE A N 1
ATOM 809 C CA . PHE A 1 102 ? 5.41 36.719 18.672 1 97.62 102 PHE A CA 1
ATOM 810 C C . PHE A 1 102 ? 4.258 37.125 19.578 1 97.62 102 PHE A C 1
ATOM 812 O O . PHE A 1 102 ? 3.852 38.281 19.578 1 97.62 102 PHE A O 1
ATOM 819 N N . LYS A 1 103 ? 3.732 36.188 20.297 1 97.5 103 LYS A N 1
ATOM 820 C CA . LYS A 1 103 ? 2.646 36.469 21.234 1 97.5 103 LYS A CA 1
ATOM 821 C C . LYS A 1 103 ? 3.066 37.5 22.266 1 97.5 103 LYS A C 1
ATOM 823 O O . LYS A 1 103 ? 2.283 38.375 22.625 1 97.5 103 LYS A O 1
ATOM 828 N N . ALA A 1 104 ? 4.234 37.344 22.781 1 97.25 104 ALA A N 1
ATOM 829 C CA . ALA A 1 104 ? 4.762 38.281 23.781 1 97.25 104 ALA A CA 1
ATOM 830 C C . ALA A 1 104 ? 4.914 39.688 23.203 1 97.25 104 ALA A C 1
ATOM 832 O O . ALA A 1 104 ? 4.551 40.656 23.844 1 97.25 104 ALA A O 1
ATOM 833 N N . LYS A 1 105 ? 5.488 39.719 22.062 1 96.25 105 LYS A N 1
ATOM 834 C CA . LYS A 1 105 ? 5.738 40.969 21.406 1 96.25 105 LYS A CA 1
ATOM 835 C C . LYS A 1 105 ? 4.434 41.75 21.172 1 96.25 105 LYS A C 1
ATOM 837 O O . LYS A 1 105 ? 4.395 42.969 21.297 1 96.25 105 LYS A O 1
ATOM 842 N N . TRP A 1 106 ? 3.436 41.031 20.828 1 95.88 106 TRP A N 1
ATOM 843 C CA . TRP A 1 106 ? 2.186 41.656 20.453 1 95.88 106 TRP A CA 1
ATOM 844 C C . TRP A 1 106 ? 1.128 41.5 21.531 1 95.88 106 TRP A C 1
ATOM 846 O O . TRP A 1 106 ? -0.044 41.812 21.328 1 95.88 106 TRP A O 1
ATOM 856 N N . ASP A 1 107 ? 1.457 40.938 22.656 1 96.44 107 ASP A N 1
ATOM 857 C CA . ASP A 1 107 ? 0.603 40.75 23.812 1 96.44 107 ASP A CA 1
ATOM 858 C C . ASP A 1 107 ? -0.672 40 23.453 1 96.44 107 ASP A C 1
ATOM 860 O O . ASP A 1 107 ? -1.778 40.469 23.719 1 96.44 107 ASP A O 1
ATOM 864 N N . LEU A 1 108 ? -0.462 38.938 22.797 1 97.12 108 LEU A N 1
ATOM 865 C CA . LEU A 1 108 ? -1.569 38.125 22.344 1 97.12 108 LEU A CA 1
ATOM 866 C C . LEU A 1 108 ? -1.856 37 23.344 1 97.12 108 LEU A C 1
ATOM 868 O O . LEU A 1 108 ? -0.937 36.312 23.781 1 97.12 108 LEU A O 1
ATOM 872 N N . ASP A 1 109 ? -3.143 36.875 23.797 1 97.81 109 ASP A N 1
ATOM 873 C CA . ASP A 1 109 ? -3.625 35.719 24.562 1 97.81 109 ASP A CA 1
ATOM 874 C C . ASP A 1 109 ? -4.512 34.844 23.703 1 97.81 109 ASP A C 1
ATOM 876 O O . ASP A 1 109 ? -5.73 35.031 23.656 1 97.81 109 ASP A O 1
ATOM 880 N N . VAL A 1 110 ? -3.918 33.906 23.078 1 98.19 110 VAL A N 1
ATOM 881 C CA . VAL A 1 110 ? -4.582 33.062 22.109 1 98.19 110 VAL A CA 1
ATOM 882 C C . VAL A 1 110 ? -4.25 31.594 22.391 1 98.19 110 VAL A C 1
ATOM 884 O O . VAL A 1 110 ? -3.643 30.922 21.547 1 98.19 110 VAL A O 1
ATOM 887 N N . PRO A 1 111 ? -4.699 31.094 23.531 1 98.06 111 PRO A N 1
ATOM 888 C CA . PRO A 1 111 ? -4.309 29.734 23.953 1 98.06 111 PRO A CA 1
ATOM 889 C C . PRO A 1 111 ? -4.824 28.656 23 1 98.06 111 PRO A C 1
ATOM 891 O O . PRO A 1 111 ? -4.152 27.641 22.797 1 98.06 111 PRO A O 1
ATOM 894 N N . ARG A 1 112 ? -6.012 28.812 22.438 1 98.06 112 ARG A N 1
ATOM 895 C CA . ARG A 1 112 ? -6.59 27.781 21.578 1 98.06 112 ARG A CA 1
ATOM 896 C C . ARG A 1 112 ? -5.859 27.719 20.234 1 98.06 112 ARG A C 1
ATOM 898 O O . ARG A 1 112 ? -5.586 26.641 19.734 1 98.06 112 ARG A O 1
ATOM 905 N N . ALA A 1 113 ? -5.625 28.859 19.672 1 98.31 113 ALA A N 1
ATOM 906 C CA . ALA A 1 113 ? -4.836 28.906 18.438 1 98.31 113 ALA A CA 1
ATOM 907 C C . ALA A 1 113 ? -3.441 28.328 18.656 1 98.31 113 ALA A C 1
ATOM 909 O O . ALA A 1 113 ? -2.889 27.672 17.781 1 98.31 113 ALA A O 1
ATOM 910 N N . THR A 1 114 ? -2.857 28.641 19.828 1 97.62 114 THR A N 1
ATOM 911 C CA . THR A 1 114 ? -1.528 28.125 20.156 1 97.62 114 THR A CA 1
ATOM 912 C C . THR A 1 114 ? -1.496 26.609 20.094 1 97.62 114 THR A C 1
ATOM 914 O O . THR A 1 114 ? -0.58 26.031 19.516 1 97.62 114 THR A O 1
ATOM 917 N N . GLU A 1 115 ? -2.506 26.031 20.672 1 95.81 115 GLU A N 1
ATOM 918 C CA . GLU A 1 115 ? -2.594 24.578 20.656 1 95.81 115 GLU A CA 1
ATOM 919 C C . GLU A 1 115 ? -2.842 24.047 19.234 1 95.81 115 GLU A C 1
ATOM 921 O O . GLU A 1 115 ? -2.264 23.047 18.844 1 95.81 115 GLU A O 1
ATOM 926 N N . ARG A 1 116 ? -3.697 24.641 18.5 1 97.06 116 ARG A N 1
ATOM 927 C CA . ARG A 1 116 ? -4.02 24.234 17.141 1 97.06 116 ARG A CA 1
ATOM 928 C C . ARG A 1 116 ? -2.789 24.312 16.234 1 97.06 116 ARG A C 1
ATOM 930 O O . ARG A 1 116 ? -2.557 23.422 15.414 1 97.06 116 ARG A O 1
ATOM 937 N N . LEU A 1 117 ? -2.029 25.375 16.422 1 96.75 117 LEU A N 1
ATOM 938 C CA . LEU A 1 117 ? -0.817 25.562 15.633 1 96.75 117 LEU A CA 1
ATOM 939 C C . LEU A 1 117 ? 0.241 24.531 16.016 1 96.75 117 LEU A C 1
ATOM 941 O O . LEU A 1 117 ? 1.009 24.078 15.156 1 96.75 117 LEU A O 1
ATOM 945 N N . ARG A 1 118 ? 0.266 24.219 17.297 1 94.31 118 ARG A N 1
ATOM 946 C CA . ARG A 1 118 ? 1.194 23.188 17.766 1 94.31 118 ARG A CA 1
ATOM 947 C C . ARG A 1 118 ? 0.869 21.844 17.125 1 94.31 118 ARG A C 1
ATOM 949 O O . ARG A 1 118 ? 1.769 21.125 16.672 1 94.31 118 ARG A O 1
ATOM 956 N N . VAL A 1 119 ? -0.353 21.484 17.109 1 92.31 119 VAL A N 1
ATOM 957 C CA . VAL A 1 119 ? -0.811 20.219 16.547 1 92.31 119 VAL A CA 1
ATOM 958 C C . VAL A 1 119 ? -0.664 20.234 15.031 1 92.31 119 VAL A C 1
ATOM 960 O O . VAL A 1 119 ? -0.234 19.25 14.43 1 92.31 119 VAL A O 1
ATOM 963 N N . GLY A 1 120 ? -1.082 21.312 14.414 1 93.88 120 GLY A N 1
ATOM 964 C CA . GLY A 1 120 ? -0.88 21.5 12.984 1 93.88 120 GLY A CA 1
ATOM 965 C C . GLY A 1 120 ? -1.989 20.906 12.133 1 93.88 120 GLY A C 1
ATOM 966 O O . GLY A 1 120 ? -1.851 20.797 10.914 1 93.88 120 GLY A O 1
ATOM 967 N N . MET A 1 121 ? -3.072 20.469 12.805 1 93.75 121 MET A N 1
ATOM 968 C CA . MET A 1 121 ? -4.227 19.906 12.109 1 93.75 121 MET A CA 1
ATOM 969 C C . MET A 1 121 ? -5.523 20.281 12.82 1 93.75 121 MET A C 1
ATOM 971 O O . MET A 1 121 ? -5.527 20.531 14.023 1 93.75 121 MET A O 1
ATOM 975 N N . PRO A 1 122 ? -6.605 20.281 11.969 1 95.06 122 PRO A N 1
ATOM 976 C CA . PRO A 1 122 ? -7.895 20.547 12.617 1 95.06 122 PRO A CA 1
ATOM 977 C C . PRO A 1 122 ? -8.227 19.516 13.695 1 95.06 122 PRO A C 1
ATOM 979 O O . PRO A 1 122 ? -7.863 18.344 13.57 1 95.06 122 PRO A O 1
ATOM 982 N N . SER A 1 123 ? -8.984 19.984 14.656 1 93 123 SER A N 1
ATOM 983 C CA . SER A 1 123 ? -9.383 19.109 15.758 1 93 123 SER A CA 1
ATOM 984 C C . SER A 1 123 ? -10.211 17.938 15.258 1 93 123 SER A C 1
ATOM 986 O O . SER A 1 123 ? -10.148 16.844 15.82 1 93 123 SER A O 1
ATOM 988 N N . THR A 1 124 ? -10.945 18.109 14.195 1 90.38 124 THR A N 1
ATOM 989 C CA . THR A 1 124 ? -11.828 17.094 13.633 1 90.38 124 THR A CA 1
ATOM 990 C C . THR A 1 124 ? -11.016 15.93 13.07 1 90.38 124 THR A C 1
ATOM 992 O O . THR A 1 124 ? -11.516 14.805 12.984 1 90.38 124 THR A O 1
ATOM 995 N N . THR A 1 125 ? -9.812 16.156 12.703 1 88 125 THR A N 1
ATOM 996 C CA . THR A 1 125 ? -8.945 15.117 12.156 1 88 125 THR A CA 1
ATOM 997 C C . THR A 1 125 ? -8.281 14.328 13.273 1 88 125 THR A C 1
ATOM 999 O O . THR A 1 125 ? -8.055 13.125 13.141 1 88 125 THR A O 1
ATOM 1002 N N . VAL A 1 126 ? -7.957 15.055 14.297 1 85.81 126 VAL A N 1
ATOM 1003 C CA . VAL A 1 126 ? -7.227 14.453 15.406 1 85.81 126 VAL A CA 1
ATOM 1004 C C . VAL A 1 126 ? -8.172 13.586 16.234 1 85.81 126 VAL A C 1
ATOM 1006 O O . VAL A 1 126 ? -7.785 12.523 16.719 1 85.81 126 VAL A O 1
ATOM 1009 N N . THR A 1 127 ? -9.297 14.094 16.453 1 78.06 127 THR A N 1
ATOM 1010 C CA . THR A 1 127 ? -10.266 13.383 17.281 1 78.06 127 THR A CA 1
ATOM 1011 C C . THR A 1 127 ? -11.133 12.461 16.422 1 78.06 127 THR A C 1
ATOM 1013 O O . THR A 1 127 ? -11.461 12.789 15.281 1 78.06 127 THR A O 1
ATOM 1016 N N . ALA A 1 128 ? -10.938 11.258 16.406 1 60.78 128 ALA A N 1
ATOM 1017 C CA . ALA A 1 128 ? -11.859 10.367 15.695 1 60.78 128 ALA A CA 1
ATOM 1018 C C . ALA A 1 128 ? -13.305 10.766 15.953 1 60.78 128 ALA A C 1
ATOM 1020 O O . ALA A 1 128 ? -13.688 11.07 17.078 1 60.78 128 ALA A O 1
ATOM 1021 N N . SER A 1 129 ? -13.859 11.812 15.305 1 49.06 129 SER A N 1
ATOM 1022 C CA . SER A 1 129 ? -15.219 12.273 15.578 1 49.06 129 SER A CA 1
ATOM 1023 C C . SER A 1 129 ? -16.172 11.094 15.727 1 49.06 129 SER A C 1
ATOM 1025 O O . SER A 1 129 ? -16.234 10.219 14.859 1 49.06 129 SER A O 1
ATOM 1027 N N . SER A 1 130 ? -16.422 10.734 16.922 1 41.22 130 SER A N 1
ATOM 1028 C CA . SER A 1 130 ? -17.625 9.969 17.172 1 41.22 130 SER A CA 1
ATOM 1029 C C . SER A 1 130 ? -18.844 10.617 16.516 1 41.22 130 SER A C 1
ATOM 1031 O O . SER A 1 130 ? -19.969 10.469 17 1 41.22 130 SER A O 1
ATOM 1033 N N . ALA A 1 131 ? -18.891 11.711 15.969 1 37.81 131 ALA A N 1
ATOM 1034 C CA . ALA A 1 131 ? -20.188 12.18 15.5 1 37.81 131 ALA A CA 1
ATOM 1035 C C . ALA A 1 131 ? -20.938 11.07 14.766 1 37.81 131 ALA A C 1
ATOM 1037 O O . ALA A 1 131 ? -20.359 10.359 13.938 1 37.81 131 ALA A O 1
ATOM 1038 N N . ALA A 1 132 ? -22.031 10.656 15.391 1 32.94 132 ALA A N 1
ATOM 1039 C CA . ALA A 1 132 ? -23.078 9.75 14.914 1 32.94 132 ALA A CA 1
ATOM 1040 C C . ALA A 1 132 ? -23.406 10.008 13.445 1 32.94 132 ALA A C 1
ATOM 1042 O O . ALA A 1 132 ? -23.812 11.117 13.086 1 32.94 132 ALA A O 1
ATOM 1043 N N . PRO A 1 133 ? -22.797 9.523 12.484 1 35.41 133 PRO A N 1
ATOM 1044 C CA . PRO A 1 133 ? -23.594 9.758 11.281 1 35.41 133 PRO A CA 1
ATOM 1045 C C . PRO A 1 133 ? -25.109 9.734 11.562 1 35.41 133 PRO A C 1
ATOM 1047 O O . PRO A 1 133 ? -25.547 9.109 12.539 1 35.41 133 PRO A O 1
ATOM 1050 N N . ALA A 1 134 ? -25.938 10.711 11.188 1 32.69 134 ALA A N 1
ATOM 1051 C CA . ALA A 1 134 ? -27.375 10.523 11.227 1 32.69 134 ALA A CA 1
ATOM 1052 C C . ALA A 1 134 ? -27.75 9.047 11.07 1 32.69 134 ALA A C 1
ATOM 1054 O O . ALA A 1 134 ? -27.016 8.281 10.445 1 32.69 134 ALA A O 1
ATOM 1055 N N . PRO A 1 135 ? -28.844 8.578 11.93 1 32.53 135 PRO A N 1
ATOM 1056 C CA . PRO A 1 135 ? -29.359 7.207 11.852 1 32.53 135 PRO A CA 1
ATOM 1057 C C . PRO A 1 135 ? -29.469 6.699 10.414 1 32.53 135 PRO A C 1
ATOM 1059 O O . PRO A 1 135 ? -30.328 7.172 9.656 1 32.53 135 PRO A O 1
ATOM 1062 N N . ALA A 1 136 ? -28.672 6.855 9.578 1 33.72 136 ALA A N 1
ATOM 1063 C CA . ALA A 1 136 ? -29.094 6.152 8.375 1 33.72 136 ALA A CA 1
ATOM 1064 C C . ALA A 1 136 ? -29.578 4.738 8.711 1 33.72 136 ALA A C 1
ATOM 1066 O O . ALA A 1 136 ? -29.109 4.133 9.672 1 33.72 136 ALA A O 1
ATOM 1067 N N . PRO A 1 137 ? -30.891 4.383 8.367 1 30.75 137 PRO A N 1
ATOM 1068 C CA . PRO A 1 137 ? -31.5 3.096 8.719 1 30.75 137 PRO A CA 1
ATOM 1069 C C . PRO A 1 137 ? -30.469 1.979 8.867 1 30.75 137 PRO A C 1
ATOM 1071 O O . PRO A 1 137 ? -29.391 2.049 8.281 1 30.75 137 PRO A O 1
ATOM 1074 N N . ALA A 1 138 ? -30.672 1.166 9.906 1 32.84 138 ALA A N 1
ATOM 1075 C CA . ALA A 1 138 ? -29.984 -0.036 10.391 1 32.84 138 ALA A CA 1
ATOM 1076 C C . ALA A 1 138 ? -29.312 -0.78 9.242 1 32.84 138 ALA A C 1
ATOM 1078 O O . ALA A 1 138 ? -28.281 -1.425 9.438 1 32.84 138 ALA A O 1
ATOM 1079 N N . ALA A 1 139 ? -30.141 -1.232 8.344 1 32.09 139 ALA A N 1
ATOM 1080 C CA . ALA A 1 139 ? -29.766 -2.357 7.496 1 32.09 139 ALA A CA 1
ATOM 1081 C C . ALA A 1 139 ? -28.469 -2.059 6.742 1 32.09 139 ALA A C 1
ATOM 1083 O O . ALA A 1 139 ? -28.094 -2.793 5.828 1 32.09 139 ALA A O 1
ATOM 1084 N N . ALA A 1 140 ? -28.156 -0.763 6.559 1 32.94 140 ALA A N 1
ATOM 1085 C CA . ALA A 1 140 ? -27.047 -0.57 5.629 1 32.94 140 ALA A CA 1
ATOM 1086 C C . ALA A 1 140 ? -25.75 -1.122 6.203 1 32.94 140 ALA A C 1
ATOM 1088 O O . ALA A 1 140 ? -25.266 -0.647 7.234 1 32.94 140 ALA A O 1
ATOM 1089 N N . ALA A 1 141 ? -25.453 -2.309 6.414 1 35.81 141 ALA A N 1
ATOM 1090 C CA . ALA A 1 141 ? -24.281 -3.156 6.645 1 35.81 141 ALA A CA 1
ATOM 1091 C C . ALA A 1 141 ? -22.984 -2.359 6.5 1 35.81 141 ALA A C 1
ATOM 1093 O O . ALA A 1 141 ? -22.859 -1.51 5.613 1 35.81 141 ALA A O 1
ATOM 1094 N N . ASN A 1 142 ? -22.219 -1.862 7.566 1 42.19 142 ASN A N 1
ATOM 1095 C CA . ASN A 1 142 ? -21 -1.068 7.707 1 42.19 142 ASN A CA 1
ATOM 1096 C C . ASN A 1 142 ? -20.125 -1.152 6.461 1 42.19 142 ASN A C 1
ATOM 1098 O O . ASN A 1 142 ? -19.219 -1.985 6.383 1 42.19 142 ASN A O 1
ATOM 1102 N N . ASN A 1 143 ? -20.531 -1.191 5.352 1 51.28 143 ASN A N 1
ATOM 1103 C CA . ASN A 1 143 ? -20.016 -1.326 3.992 1 51.28 143 ASN A CA 1
ATOM 1104 C C . ASN A 1 143 ? -18.906 -0.328 3.711 1 51.28 143 ASN A C 1
ATOM 1106 O O . ASN A 1 143 ? -19.141 0.741 3.148 1 51.28 143 ASN A O 1
ATOM 1110 N N . THR A 1 144 ? -17.891 -0.168 4.645 1 63.09 144 THR A N 1
ATOM 1111 C CA . THR A 1 144 ? -16.75 0.684 4.359 1 63.09 144 THR A CA 1
ATOM 1112 C C . THR A 1 144 ? -16.344 0.578 2.889 1 63.09 144 THR A C 1
ATOM 1114 O O . THR A 1 144 ? -16.219 -0.525 2.355 1 63.09 144 THR A O 1
ATOM 1117 N N . SER A 1 145 ? -16.438 1.75 2.223 1 85.06 145 SER A N 1
ATOM 1118 C CA . SER A 1 145 ? -16.062 1.862 0.816 1 85.06 145 SER A CA 1
ATOM 1119 C C . SER A 1 145 ? -14.727 1.191 0.541 1 85.06 145 SER A C 1
ATOM 1121 O O . SER A 1 145 ? -13.734 1.493 1.199 1 85.06 145 SER A O 1
ATOM 1123 N N . GLY A 1 146 ? -14.734 0.104 -0.175 1 92.31 146 GLY A N 1
ATOM 1124 C CA . GLY A 1 146 ? -13.508 -0.572 -0.567 1 92.31 146 GLY A CA 1
ATOM 1125 C C . GLY A 1 146 ? -12.438 0.378 -1.062 1 92.31 146 GLY A C 1
ATOM 1126 O O . GLY A 1 146 ? -11.25 0.193 -0.77 1 92.31 146 GLY A O 1
ATOM 1127 N N . VAL A 1 147 ? -12.867 1.409 -1.669 1 94.44 147 VAL A N 1
ATOM 1128 C CA . VAL A 1 147 ? -11.93 2.377 -2.221 1 94.44 147 VAL A CA 1
ATOM 1129 C C . VAL A 1 147 ? -11.258 3.152 -1.089 1 94.44 147 VAL A C 1
ATOM 1131 O O . VAL A 1 147 ? -10.062 3.441 -1.146 1 94.44 147 VAL A O 1
ATOM 1134 N N . LEU A 1 148 ? -12.047 3.482 -0.085 1 95.62 148 LEU A N 1
ATOM 1135 C CA . LEU A 1 148 ? -11.492 4.223 1.04 1 95.62 148 LEU A CA 1
ATOM 1136 C C . LEU A 1 148 ? -10.461 3.381 1.786 1 95.62 148 LEU A C 1
ATOM 1138 O O . LEU A 1 148 ? -9.43 3.898 2.232 1 95.62 148 LEU A O 1
ATOM 1142 N N . ILE A 1 149 ? -10.719 2.125 1.931 1 96.5 149 ILE A N 1
ATOM 1143 C CA . ILE A 1 149 ? -9.781 1.213 2.572 1 96.5 149 ILE A CA 1
ATOM 1144 C C . ILE A 1 149 ? -8.492 1.13 1.748 1 96.5 149 ILE A C 1
ATOM 1146 O O . ILE A 1 149 ? -7.391 1.186 2.297 1 96.5 149 ILE A O 1
ATOM 1150 N N . LEU A 1 150 ? -8.625 1.02 0.444 1 97 150 LEU A N 1
ATOM 1151 C CA . LEU A 1 150 ? -7.477 0.976 -0.455 1 97 150 LEU A CA 1
ATOM 1152 C C . LEU A 1 150 ? -6.621 2.229 -0.305 1 97 150 LEU A C 1
ATOM 1154 O O . LEU A 1 150 ? -5.395 2.141 -0.206 1 97 150 LEU A O 1
ATOM 1158 N N . GLU A 1 151 ? -7.227 3.334 -0.238 1 97.19 151 GLU A N 1
ATOM 1159 C CA . GLU A 1 151 ? -6.52 4.605 -0.134 1 97.19 151 GLU A CA 1
ATOM 1160 C C . GLU A 1 151 ? -5.77 4.715 1.19 1 97.19 151 GLU A C 1
ATOM 1162 O O . GLU A 1 151 ? -4.605 5.121 1.221 1 97.19 151 GLU A O 1
ATOM 1167 N N . ALA A 1 152 ? -6.445 4.379 2.242 1 97.69 152 ALA A N 1
ATOM 1168 C CA . ALA A 1 152 ? -5.801 4.434 3.551 1 97.69 152 ALA A CA 1
ATOM 1169 C C . ALA A 1 152 ? -4.605 3.488 3.615 1 97.69 152 ALA A C 1
ATOM 1171 O O . ALA A 1 152 ? -3.551 3.846 4.145 1 97.69 152 ALA A O 1
ATOM 1172 N N . THR A 1 153 ? -4.742 2.324 3.053 1 98.12 153 THR A N 1
ATOM 1173 C CA . THR A 1 153 ? -3.662 1.347 2.986 1 98.12 153 THR A CA 1
ATOM 1174 C C . THR A 1 153 ? -2.467 1.912 2.223 1 98.12 153 THR A C 1
ATOM 1176 O O . THR A 1 153 ? -1.328 1.823 2.688 1 98.12 153 THR A O 1
ATOM 1179 N N . GLN A 1 154 ? -2.781 2.5 1.152 1 97.88 154 GLN A N 1
ATOM 1180 C CA . GLN A 1 154 ? -1.744 3.102 0.321 1 97.88 154 GLN A CA 1
ATOM 1181 C C . GLN A 1 154 ? -0.982 4.18 1.086 1 97.88 154 GLN A C 1
ATOM 1183 O O . GLN A 1 154 ? 0.247 4.246 1.016 1 97.88 154 GLN A O 1
ATOM 1188 N N . GLU A 1 155 ? -1.693 4.98 1.819 1 98.38 155 GLU A N 1
ATOM 1189 C CA . GLU A 1 155 ? -1.06 6.07 2.561 1 98.38 155 GLU A CA 1
ATOM 1190 C C . GLU A 1 155 ? -0.135 5.531 3.648 1 98.38 155 GLU A C 1
ATOM 1192 O O . GLU A 1 155 ? 0.955 6.062 3.863 1 98.38 155 GLU A O 1
ATOM 1197 N N . PHE A 1 156 ? -0.558 4.48 4.336 1 98.69 156 PHE A N 1
ATOM 1198 C CA . PHE A 1 156 ? 0.293 3.855 5.34 1 98.69 156 PHE A CA 1
ATOM 1199 C C . PHE A 1 156 ? 1.601 3.375 4.723 1 98.69 156 PHE A C 1
ATOM 1201 O O . PHE A 1 156 ? 2.682 3.684 5.227 1 98.69 156 PHE A O 1
ATOM 1208 N N . ILE A 1 157 ? 1.437 2.723 3.66 1 98.31 157 ILE A N 1
ATOM 1209 C CA . ILE A 1 157 ? 2.602 2.102 3.041 1 98.31 157 ILE A CA 1
ATOM 1210 C C . ILE A 1 157 ? 3.527 3.182 2.484 1 98.31 157 ILE A C 1
ATOM 1212 O O . ILE A 1 157 ? 4.742 3.129 2.684 1 98.31 157 ILE A O 1
ATOM 1216 N N . THR A 1 158 ? 2.961 4.18 1.782 1 97.94 158 THR A N 1
ATOM 1217 C CA . THR A 1 158 ? 3.75 5.281 1.235 1 97.94 158 THR A CA 1
ATOM 1218 C C . THR A 1 158 ? 4.559 5.965 2.332 1 97.94 158 THR A C 1
ATOM 1220 O O . THR A 1 158 ? 5.738 6.262 2.146 1 97.94 158 THR A O 1
ATOM 1223 N N . PHE A 1 159 ? 3.977 6.188 3.457 1 98.56 159 PHE A N 1
ATOM 1224 C CA . PHE A 1 159 ? 4.672 6.816 4.574 1 98.56 159 PHE A CA 1
ATOM 1225 C C . PHE A 1 159 ? 5.809 5.934 5.074 1 98.56 159 PHE A C 1
ATOM 1227 O O . PHE A 1 159 ? 6.934 6.402 5.246 1 98.56 159 PHE A O 1
ATOM 1234 N N . LEU A 1 160 ? 5.504 4.684 5.324 1 98.31 160 LEU A N 1
ATOM 1235 C CA . LEU A 1 160 ? 6.496 3.754 5.855 1 98.31 160 LEU A CA 1
ATOM 1236 C C . LEU A 1 160 ? 7.664 3.596 4.887 1 98.31 160 LEU A C 1
ATOM 1238 O O . LEU A 1 160 ? 8.82 3.521 5.309 1 98.31 160 LEU A O 1
ATOM 1242 N N . ASP A 1 161 ? 7.379 3.623 3.605 1 96.69 161 ASP A N 1
ATOM 1243 C CA . ASP A 1 161 ? 8.422 3.551 2.59 1 96.69 161 ASP A CA 1
ATOM 1244 C C . ASP A 1 161 ? 9.305 4.797 2.619 1 96.69 161 ASP A C 1
ATOM 1246 O O . ASP A 1 161 ? 10.523 4.703 2.471 1 96.69 161 ASP A O 1
ATOM 1250 N N . ALA A 1 162 ? 8.695 5.91 2.775 1 97.62 162 ALA A N 1
ATOM 1251 C CA . ALA A 1 162 ? 9.461 7.152 2.865 1 97.62 162 ALA A CA 1
ATOM 1252 C C . ALA A 1 162 ? 10.445 7.105 4.031 1 97.62 162 ALA A C 1
ATOM 1254 O O . ALA A 1 162 ? 11.617 7.465 3.881 1 97.62 162 ALA A O 1
ATOM 1255 N N . VAL A 1 163 ? 10 6.633 5.121 1 97.94 163 VAL A N 1
ATOM 1256 C CA . VAL A 1 163 ? 10.852 6.531 6.301 1 97.94 163 VAL A CA 1
ATOM 1257 C C . VAL A 1 163 ? 12 5.562 6.023 1 97.94 163 VAL A C 1
ATOM 1259 O O . VAL A 1 163 ? 13.156 5.859 6.324 1 97.94 163 VAL A O 1
ATOM 1262 N N . LYS A 1 164 ? 11.688 4.48 5.422 1 95.88 164 LYS A N 1
ATOM 1263 C CA . LYS A 1 164 ? 12.68 3.453 5.129 1 95.88 164 LYS A CA 1
ATOM 1264 C C . LYS A 1 164 ? 13.727 3.971 4.152 1 95.88 164 LYS A C 1
ATOM 1266 O O . LYS A 1 164 ? 14.898 3.574 4.219 1 95.88 164 LYS A O 1
ATOM 1271 N N . LEU A 1 165 ? 13.344 4.852 3.287 1 95.19 165 LEU A N 1
ATOM 1272 C CA . LEU A 1 165 ? 14.227 5.395 2.266 1 95.19 165 LEU A CA 1
ATOM 1273 C C . LEU A 1 165 ? 15.062 6.539 2.826 1 95.19 165 LEU A C 1
ATOM 1275 O O . LEU A 1 165 ? 15.938 7.07 2.137 1 95.19 165 LEU A O 1
ATOM 1279 N N . GLY A 1 166 ? 14.781 6.922 3.973 1 95.88 166 GLY A N 1
ATOM 1280 C CA . GLY A 1 166 ? 15.617 7.902 4.648 1 95.88 166 GLY A CA 1
ATOM 1281 C C . GLY A 1 166 ? 15.086 9.32 4.52 1 95.88 166 GLY A C 1
ATOM 1282 O O . GLY A 1 166 ? 15.836 10.281 4.691 1 95.88 166 GLY A O 1
ATOM 1283 N N . LEU A 1 167 ? 13.836 9.438 4.074 1 95.75 167 LEU A N 1
ATOM 1284 C CA . LEU A 1 167 ? 13.195 10.75 4.121 1 95.75 167 LEU A CA 1
ATOM 1285 C C . LEU A 1 167 ? 12.773 11.102 5.543 1 95.75 167 LEU A C 1
ATOM 1287 O O . LEU A 1 167 ? 11.789 10.57 6.051 1 95.75 167 LEU A O 1
ATOM 1291 N N . LEU A 1 168 ? 13.477 12.008 6.164 1 96.69 168 LEU A N 1
ATOM 1292 C CA . LEU A 1 168 ? 13.281 12.141 7.605 1 96.69 168 LEU A CA 1
ATOM 1293 C C . LEU A 1 168 ? 13.031 13.594 7.988 1 96.69 168 LEU A C 1
ATOM 1295 O O . LEU A 1 168 ? 13 13.93 9.172 1 96.69 168 LEU A O 1
ATOM 1299 N N . SER A 1 169 ? 12.797 14.5 7.012 1 95.56 169 SER A N 1
ATOM 1300 C CA . SER A 1 169 ? 12.57 15.898 7.336 1 95.56 169 SER A CA 1
ATOM 1301 C C . SER A 1 169 ? 11.094 16.172 7.594 1 95.56 169 SER A C 1
ATOM 1303 O O . SER A 1 169 ? 10.227 15.398 7.176 1 95.56 169 SER A O 1
ATOM 1305 N N . LYS A 1 170 ? 10.812 17.234 8.289 1 93.69 170 LYS A N 1
ATOM 1306 C CA . LYS A 1 170 ? 9.445 17.672 8.555 1 93.69 170 LYS A CA 1
ATOM 1307 C C . LYS A 1 170 ? 8.672 17.859 7.254 1 93.69 170 LYS A C 1
ATOM 1309 O O . LYS A 1 170 ? 7.551 17.359 7.117 1 93.69 170 LYS A O 1
ATOM 1314 N N . ASP A 1 171 ? 9.328 18.562 6.297 1 91.38 171 ASP A N 1
ATOM 1315 C CA . ASP A 1 171 ? 8.648 18.906 5.051 1 91.38 171 ASP A CA 1
ATOM 1316 C C . ASP A 1 171 ? 8.289 17.656 4.254 1 91.38 171 ASP A C 1
ATOM 1318 O O . ASP A 1 171 ? 7.309 17.656 3.504 1 91.38 171 ASP A O 1
ATOM 1322 N N . GLN A 1 172 ? 9.055 16.609 4.492 1 94.75 172 GLN A N 1
ATOM 1323 C CA . GLN A 1 172 ? 8.828 15.367 3.76 1 94.75 172 GLN A CA 1
ATOM 1324 C C . GLN A 1 172 ? 7.797 14.492 4.469 1 94.75 172 GLN A C 1
ATOM 1326 O O . GLN A 1 172 ? 6.902 13.938 3.832 1 94.75 172 GLN A O 1
ATOM 1331 N N . LEU A 1 173 ? 7.871 14.383 5.754 1 97.25 173 LEU A N 1
ATOM 1332 C CA . LEU A 1 173 ? 7.129 13.367 6.492 1 97.25 173 LEU A CA 1
ATOM 1333 C C . LEU A 1 173 ? 5.777 13.906 6.945 1 97.25 173 LEU A C 1
ATOM 1335 O O . LEU A 1 173 ? 4.785 13.164 6.969 1 97.25 173 LEU A O 1
ATOM 1339 N N . HIS A 1 174 ? 5.66 15.125 7.266 1 95.69 174 HIS A N 1
ATOM 1340 C CA . HIS A 1 174 ? 4.449 15.664 7.871 1 95.69 174 HIS A CA 1
ATOM 1341 C C . HIS A 1 174 ? 3.26 15.547 6.926 1 95.69 174 HIS A C 1
ATOM 1343 O O . HIS A 1 174 ? 2.197 15.055 7.312 1 95.69 174 HIS A O 1
ATOM 1349 N N . PRO A 1 175 ? 3.375 15.992 5.641 1 94.75 175 PRO A N 1
ATOM 1350 C CA . PRO A 1 175 ? 2.234 15.836 4.734 1 94.75 175 PRO A CA 1
ATOM 1351 C C . PRO A 1 175 ? 1.822 14.383 4.543 1 94.75 175 PRO A C 1
ATOM 1353 O O . PRO A 1 175 ? 0.629 14.078 4.469 1 94.75 175 PRO A O 1
ATOM 1356 N N . LEU A 1 176 ? 2.844 13.5 4.457 1 97.88 176 LEU A N 1
ATOM 1357 C CA . LEU A 1 176 ? 2.557 12.078 4.262 1 97.88 176 LEU A CA 1
ATOM 1358 C C . LEU A 1 176 ? 1.794 11.508 5.453 1 97.88 176 LEU A C 1
ATOM 1360 O O . LEU A 1 176 ? 0.822 10.773 5.277 1 97.88 176 LEU A O 1
ATOM 1364 N N . LEU A 1 177 ? 2.197 11.844 6.648 1 97.94 177 LEU A N 1
ATOM 1365 C CA . LEU A 1 177 ? 1.528 11.352 7.848 1 97.94 177 LEU A CA 1
ATOM 1366 C C . LEU A 1 177 ? 0.141 11.969 7.988 1 97.94 177 LEU A C 1
ATOM 1368 O O . LEU A 1 177 ? -0.793 11.305 8.445 1 97.94 177 LEU A O 1
ATOM 1372 N N . SER A 1 178 ? 0.019 13.195 7.582 1 96.06 178 SER A N 1
ATOM 1373 C CA . SER A 1 178 ? -1.287 13.844 7.555 1 96.06 178 SER A CA 1
ATOM 1374 C C . SER A 1 178 ? -2.258 13.102 6.645 1 96.06 178 SER A C 1
ATOM 1376 O O . SER A 1 178 ? -3.422 12.906 6.996 1 96.06 178 SER A O 1
ATOM 1378 N N . ASP A 1 179 ? -1.718 12.695 5.52 1 96.94 179 ASP A N 1
ATOM 1379 C CA . ASP A 1 179 ? -2.537 11.93 4.582 1 96.94 179 ASP A CA 1
ATOM 1380 C C . ASP A 1 179 ? -2.99 10.617 5.203 1 96.94 179 ASP A C 1
ATOM 1382 O O . ASP A 1 179 ? -4.113 10.164 4.965 1 96.94 179 ASP A O 1
ATOM 1386 N N . VAL A 1 180 ? -2.146 10.039 5.98 1 98.12 180 VAL A N 1
ATOM 1387 C CA . VAL A 1 180 ? -2.486 8.781 6.637 1 98.12 180 VAL A CA 1
ATOM 1388 C C . VAL A 1 180 ? -3.684 8.984 7.562 1 98.12 180 VAL A C 1
ATOM 1390 O O . VAL A 1 180 ? -4.707 8.312 7.422 1 98.12 180 VAL A O 1
ATOM 1393 N N . ILE A 1 181 ? -3.584 9.914 8.484 1 96.25 181 ILE A N 1
ATOM 1394 C CA . ILE A 1 181 ? -4.633 10.086 9.484 1 96.25 181 ILE A CA 1
ATOM 1395 C C . ILE A 1 181 ? -5.926 10.523 8.805 1 96.25 181 ILE A C 1
ATOM 1397 O O . ILE A 1 181 ? -7.02 10.102 9.188 1 96.25 181 ILE A O 1
ATOM 1401 N N . GLN A 1 182 ? -5.844 11.352 7.762 1 94.44 182 GLN A N 1
ATOM 1402 C CA . GLN A 1 182 ? -7.027 11.805 7.035 1 94.44 182 GLN A CA 1
ATOM 1403 C C . GLN A 1 182 ? -7.715 10.641 6.328 1 94.44 182 GLN A C 1
ATOM 1405 O O . GLN A 1 182 ? -8.945 10.523 6.371 1 94.44 182 GLN A O 1
ATOM 1410 N N . SER A 1 183 ? -6.906 9.836 5.695 1 96.12 183 SER A N 1
ATOM 1411 C CA . SER A 1 183 ? -7.465 8.68 4.992 1 96.12 183 SER A CA 1
ATOM 1412 C C . SER A 1 183 ? -8.07 7.676 5.973 1 96.12 183 SER A C 1
ATOM 1414 O O . SER A 1 183 ? -9.125 7.102 5.707 1 96.12 183 SER A O 1
ATOM 1416 N N . VAL A 1 184 ? -7.445 7.496 7.047 1 95.69 184 VAL A N 1
ATOM 1417 C CA . VAL A 1 184 ? -7.941 6.582 8.07 1 95.69 184 VAL A CA 1
ATOM 1418 C C . VAL A 1 184 ? -9.289 7.078 8.594 1 95.69 184 VAL A C 1
ATOM 1420 O O . VAL A 1 184 ? -10.219 6.289 8.781 1 95.69 184 VAL A O 1
ATOM 1423 N N . ASN A 1 185 ? -9.422 8.289 8.766 1 92.62 185 ASN A N 1
ATOM 1424 C CA . ASN A 1 185 ? -10.641 8.875 9.305 1 92.62 185 ASN A CA 1
ATOM 1425 C C . ASN A 1 185 ? -11.82 8.711 8.344 1 92.62 185 ASN A C 1
ATOM 1427 O O . ASN A 1 185 ? -12.977 8.695 8.766 1 92.62 185 ASN A O 1
ATOM 1431 N N . ARG A 1 186 ? -11.547 8.664 7.105 1 92.38 186 ARG A N 1
ATOM 1432 C CA . ARG A 1 186 ? -12.609 8.453 6.125 1 92.38 186 ARG A CA 1
ATOM 1433 C C . ARG A 1 186 ? -13.125 7.023 6.168 1 92.38 186 ARG A C 1
ATOM 1435 O O . ARG A 1 186 ? -14.242 6.746 5.73 1 92.38 186 ARG A O 1
ATOM 1442 N N . VAL A 1 187 ? -12.273 6.176 6.648 1 92.75 187 VAL A N 1
ATOM 1443 C CA . VAL A 1 187 ? -12.648 4.766 6.699 1 92.75 187 VAL A CA 1
ATOM 1444 C C . VAL A 1 187 ? -13.406 4.48 7.988 1 92.75 187 VAL A C 1
ATOM 1446 O O . VAL A 1 187 ? -14.414 3.768 7.98 1 92.75 187 VAL A O 1
ATOM 1449 N N . THR A 1 188 ? -12.969 5.016 9.031 1 89.5 188 THR A N 1
ATOM 1450 C CA . THR A 1 188 ? -13.57 4.695 10.328 1 89.5 188 THR A CA 1
ATOM 1451 C C . THR A 1 188 ? -13.43 5.871 11.289 1 89.5 188 THR A C 1
ATOM 1453 O O . THR A 1 188 ? -12.406 6.559 11.297 1 89.5 188 THR A O 1
ATOM 1456 N N . ASP A 1 189 ? -14.352 6.062 12.078 1 84.44 189 ASP A N 1
ATOM 1457 C CA . ASP A 1 189 ? -14.305 7.07 13.125 1 84.44 189 ASP A CA 1
ATOM 1458 C C . ASP A 1 189 ? -14 6.441 14.484 1 84.44 189 ASP A C 1
ATOM 1460 O O . ASP A 1 189 ? -13.867 7.145 15.484 1 84.44 189 ASP A O 1
ATOM 1464 N N . LYS A 1 190 ? -13.828 5.176 14.453 1 85.81 190 LYS A N 1
ATOM 1465 C CA . LYS A 1 190 ? -13.57 4.453 15.695 1 85.81 190 LYS A CA 1
ATOM 1466 C C . LYS A 1 190 ? -12.086 4.508 16.062 1 85.81 190 LYS A C 1
ATOM 1468 O O . LYS A 1 190 ? -11.219 4.484 15.188 1 85.81 190 LYS A O 1
ATOM 1473 N N . ASP A 1 191 ? -11.898 4.594 17.328 1 90.25 191 ASP A N 1
ATOM 1474 C CA . ASP A 1 191 ? -10.531 4.492 17.828 1 90.25 191 ASP A CA 1
ATOM 1475 C C . ASP A 1 191 ? -9.984 3.074 17.656 1 90.25 191 ASP A C 1
ATOM 1477 O O . ASP A 1 191 ? -10.758 2.111 17.625 1 90.25 191 ASP A O 1
ATOM 1481 N N . PHE A 1 192 ? -8.727 2.979 17.453 1 93.81 192 PHE A N 1
ATOM 1482 C CA . PHE A 1 192 ? -8.078 1.675 17.359 1 93.81 192 PHE A CA 1
ATOM 1483 C C . PHE A 1 192 ? -6.695 1.708 18 1 93.81 192 PHE A C 1
ATOM 1485 O O . PHE A 1 192 ? -6.199 2.775 18.359 1 93.81 192 PHE A O 1
ATOM 1492 N N . ASP A 1 193 ? -6.09 0.599 18.109 1 95.5 193 ASP A N 1
ATOM 1493 C CA . ASP A 1 193 ? -4.809 0.466 18.797 1 95.5 193 ASP A CA 1
ATOM 1494 C C . ASP A 1 193 ? -3.721 1.273 18.094 1 95.5 193 ASP A C 1
ATOM 1496 O O . ASP A 1 193 ? -3.506 1.111 16.891 1 95.5 193 ASP A O 1
ATOM 1500 N N . ASN A 1 194 ? -3.049 2.244 18.828 1 96.69 194 ASN A N 1
ATOM 1501 C CA . ASN A 1 194 ? -1.898 3.025 18.391 1 96.69 194 ASN A CA 1
ATOM 1502 C C . ASN A 1 194 ? -2.309 4.129 17.422 1 96.69 194 ASN A C 1
ATOM 1504 O O . ASN A 1 194 ? -1.466 4.688 16.719 1 96.69 194 ASN A O 1
ATOM 1508 N N . ARG A 1 195 ? -3.576 4.348 17.328 1 95.75 195 ARG A N 1
ATOM 1509 C CA . ARG A 1 195 ? -4.02 5.504 16.547 1 95.75 195 ARG A CA 1
ATOM 1510 C C . ARG A 1 195 ? -3.398 6.789 17.094 1 95.75 195 ARG A C 1
ATOM 1512 O O . ARG A 1 195 ? -2.979 7.652 16.312 1 95.75 195 ARG A O 1
ATOM 1519 N N . GLY A 1 196 ? -3.35 6.91 18.391 1 95.19 196 GLY A N 1
ATOM 1520 C CA . GLY A 1 196 ? -2.807 8.086 19.047 1 95.19 196 GLY A CA 1
ATOM 1521 C C . GLY A 1 196 ? -1.351 8.344 18.703 1 95.19 196 GLY A C 1
ATOM 1522 O O . GLY A 1 196 ? -0.899 9.492 18.719 1 95.19 196 GLY A O 1
ATOM 1523 N N . LYS A 1 197 ? -0.628 7.297 18.375 1 97.5 197 LYS A N 1
ATOM 1524 C CA . LYS A 1 197 ? 0.776 7.449 18.016 1 97.5 197 LYS A CA 1
ATOM 1525 C C . LYS A 1 197 ? 0.919 8.242 16.719 1 97.5 197 LYS A C 1
ATOM 1527 O O . LYS A 1 197 ? 1.887 8.984 16.547 1 97.5 197 LYS A O 1
ATOM 1532 N N . ILE A 1 198 ? -0.018 8.07 15.812 1 97.5 198 ILE A N 1
ATOM 1533 C CA . ILE A 1 198 ? -0.001 8.844 14.57 1 97.5 198 ILE A CA 1
ATOM 1534 C C . ILE A 1 198 ? -0.074 10.328 14.898 1 97.5 198 ILE A C 1
ATOM 1536 O O . ILE A 1 198 ? 0.743 11.117 14.414 1 97.5 198 ILE A O 1
ATOM 1540 N N . VAL A 1 199 ? -0.97 10.672 15.773 1 94.44 199 VAL A N 1
ATOM 1541 C CA . VAL A 1 199 ? -1.198 12.062 16.141 1 94.44 199 VAL A CA 1
ATOM 1542 C C . VAL A 1 199 ? 0.018 12.602 16.891 1 94.44 199 VAL A C 1
ATOM 1544 O O . VAL A 1 199 ? 0.46 13.727 16.656 1 94.44 199 VAL A O 1
ATOM 1547 N N . GLN A 1 200 ? 0.493 11.828 17.75 1 96.5 200 GLN A N 1
ATOM 1548 C CA . GLN A 1 200 ? 1.663 12.227 18.531 1 96.5 200 GLN A CA 1
ATOM 1549 C C . GLN A 1 200 ? 2.84 12.562 17.609 1 96.5 200 GLN A C 1
ATOM 1551 O O . GLN A 1 200 ? 3.514 13.57 17.797 1 96.5 200 GLN A O 1
ATOM 1556 N N . TRP A 1 201 ? 3.078 11.711 16.703 1 97.69 201 TRP A N 1
ATOM 1557 C CA . TRP A 1 201 ? 4.188 11.945 15.781 1 97.69 201 TRP A CA 1
ATOM 1558 C C . TRP A 1 201 ? 3.912 13.148 14.883 1 97.69 201 TRP A C 1
ATOM 1560 O O . TRP A 1 201 ? 4.832 13.875 14.516 1 97.69 201 TRP A O 1
ATOM 1570 N N . LEU A 1 202 ? 2.646 13.344 14.5 1 96.19 202 LEU A N 1
ATOM 1571 C CA . LEU A 1 202 ? 2.279 14.523 13.734 1 96.19 202 LEU A CA 1
ATOM 1572 C C . LEU A 1 202 ? 2.658 15.797 14.484 1 96.19 202 LEU A C 1
ATOM 1574 O O . LEU A 1 202 ? 3.199 16.734 13.891 1 96.19 202 LEU A O 1
ATOM 1578 N N . ILE A 1 203 ? 2.402 15.805 15.688 1 95.25 203 ILE A N 1
ATOM 1579 C CA . ILE A 1 203 ? 2.715 16.953 16.531 1 95.25 203 ILE A CA 1
ATOM 1580 C C . ILE A 1 203 ? 4.227 17.125 16.625 1 95.25 203 ILE A C 1
ATOM 1582 O O . ILE A 1 203 ? 4.738 18.234 16.453 1 95.25 203 ILE A O 1
ATOM 1586 N N . THR A 1 204 ? 4.898 16 16.859 1 96.5 204 THR A N 1
ATOM 1587 C CA . THR A 1 204 ? 6.355 16.031 16.953 1 96.5 204 THR A CA 1
ATOM 1588 C C . THR A 1 204 ? 6.961 16.594 15.672 1 96.5 204 THR A C 1
ATOM 1590 O O . THR A 1 204 ? 7.812 17.484 15.719 1 96.5 204 THR A O 1
ATOM 1593 N N . LEU A 1 205 ? 6.504 16.109 14.555 1 96.25 205 LEU A N 1
ATOM 1594 C CA . LEU A 1 205 ? 7.008 16.562 13.266 1 96.25 205 LEU A CA 1
ATOM 1595 C C . LEU A 1 205 ? 6.684 18.031 13.031 1 96.25 205 LEU A C 1
ATOM 1597 O O . LEU A 1 205 ? 7.52 18.781 12.523 1 96.25 205 LEU A O 1
ATOM 1601 N N . ASN A 1 206 ? 5.523 18.406 13.461 1 93 206 ASN A N 1
ATOM 1602 C CA . ASN A 1 206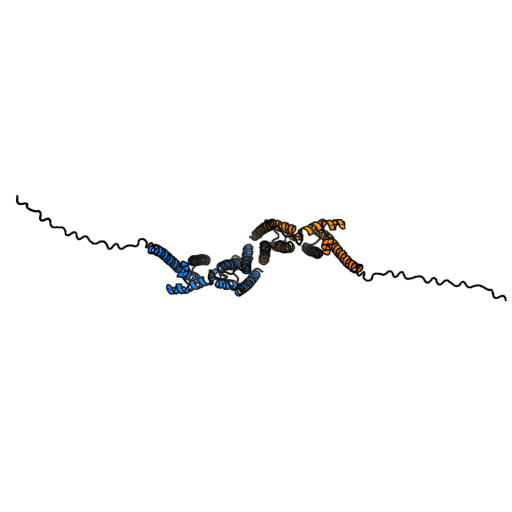 ? 5.09 19.781 13.234 1 93 206 ASN A CA 1
ATOM 1603 C C . ASN A 1 206 ? 5.93 20.781 14.031 1 93 206 ASN A C 1
ATOM 1605 O O . ASN A 1 206 ? 6.102 21.922 13.617 1 93 206 ASN A O 1
ATOM 1609 N N . GLN A 1 207 ? 6.398 20.375 15.109 1 91.62 207 GLN A N 1
ATOM 1610 C CA . GLN A 1 207 ? 7.164 21.234 16 1 91.62 207 GLN A CA 1
ATOM 1611 C C . GLN A 1 207 ? 8.609 21.375 15.531 1 91.62 207 GLN A C 1
ATOM 1613 O O . GLN A 1 207 ? 9.352 22.234 16.031 1 91.62 207 GLN A O 1
ATOM 1618 N N . MET A 1 208 ? 8.945 20.531 14.625 1 90.25 208 MET A N 1
ATOM 1619 C CA . MET A 1 208 ? 10.312 20.594 14.117 1 90.25 208 MET A CA 1
ATOM 1620 C C . MET A 1 208 ? 10.492 21.766 13.156 1 90.25 208 MET A C 1
ATOM 1622 O O . MET A 1 208 ? 9.516 22.25 12.578 1 90.25 208 MET A O 1
ATOM 1626 N N . LYS A 1 209 ? 11.789 22.172 13.039 1 84.44 209 LYS A N 1
ATOM 1627 C CA . LYS A 1 209 ? 12.117 23.141 12.008 1 84.44 209 LYS A CA 1
ATOM 1628 C C . LYS A 1 209 ? 12.18 22.484 10.633 1 84.44 209 LYS A C 1
ATOM 1630 O O . LYS A 1 209 ? 12.383 21.281 10.523 1 84.44 209 LYS A O 1
ATOM 1635 N N . ALA A 1 210 ? 11.953 23.312 9.602 1 77.44 210 ALA A N 1
ATOM 1636 C CA . ALA A 1 210 ? 11.906 22.797 8.234 1 77.44 210 ALA A CA 1
ATOM 1637 C C . ALA A 1 210 ? 13.188 22.047 7.887 1 77.44 210 ALA A C 1
ATOM 1639 O O . ALA A 1 210 ? 13.148 21.031 7.199 1 77.44 210 ALA A O 1
ATOM 1640 N N . SER A 1 211 ? 14.305 22.5 8.406 1 81.25 211 SER A N 1
ATOM 1641 C CA . SER A 1 211 ? 15.609 21.938 8.047 1 81.25 211 SER A CA 1
ATOM 1642 C C . SER A 1 211 ? 15.984 20.781 8.961 1 81.25 211 SER A C 1
ATOM 1644 O O . SER A 1 211 ? 16.969 20.078 8.711 1 81.25 211 SER A O 1
ATOM 1646 N N . ASP A 1 212 ? 15.141 20.578 9.891 1 89.94 212 ASP A N 1
ATOM 1647 C CA . ASP A 1 212 ? 15.461 19.547 10.859 1 89.94 212 ASP A CA 1
ATOM 1648 C C . ASP A 1 212 ? 15.148 18.156 10.305 1 89.94 212 ASP A C 1
ATOM 1650 O O . ASP A 1 212 ? 14.281 18 9.438 1 89.94 212 ASP A O 1
ATOM 1654 N N . GLU A 1 213 ? 16 17.156 10.727 1 95.25 213 GLU A N 1
ATOM 1655 C CA . GLU A 1 213 ? 15.742 15.75 10.406 1 95.25 213 GLU A CA 1
ATOM 1656 C C . GLU A 1 213 ? 15.656 14.906 11.672 1 95.25 213 GLU A C 1
ATOM 1658 O O . GLU A 1 213 ? 16.328 15.18 12.664 1 95.25 213 GLU A O 1
ATOM 1663 N N . LEU A 1 214 ? 14.82 13.953 11.555 1 96.88 214 LEU A N 1
ATOM 1664 C CA . LEU A 1 214 ? 14.734 13.016 12.672 1 96.88 214 LEU A CA 1
ATOM 1665 C C . LEU A 1 214 ? 16.047 12.273 12.867 1 96.88 214 LEU A C 1
ATOM 1667 O O . LEU A 1 214 ? 16.75 11.969 11.898 1 96.88 214 LEU A O 1
ATOM 1671 N N . SER A 1 215 ? 16.344 12.094 14.203 1 96.38 215 SER A N 1
ATOM 1672 C CA . SER A 1 215 ? 17.469 11.211 14.492 1 96.38 215 SER A CA 1
ATOM 1673 C C . SER A 1 215 ? 17.188 9.781 14.039 1 96.38 215 SER A C 1
ATOM 1675 O O . SER A 1 215 ? 16.047 9.414 13.812 1 96.38 215 SER A O 1
ATOM 1677 N N . GLU A 1 216 ? 18.297 9.016 13.945 1 95.44 216 GLU A N 1
ATOM 1678 C CA . GLU A 1 216 ? 18.125 7.613 13.57 1 95.44 216 GLU A CA 1
ATOM 1679 C C . GLU A 1 216 ? 17.25 6.871 14.578 1 95.44 216 GLU A C 1
ATOM 1681 O O . GLU A 1 216 ? 16.422 6.039 14.195 1 95.44 216 GLU A O 1
ATOM 1686 N N . GLN A 1 217 ? 17.438 7.199 15.797 1 97.19 217 GLN A N 1
ATOM 1687 C CA . GLN A 1 217 ? 16.656 6.566 16.844 1 97.19 217 GLN A CA 1
ATOM 1688 C C . GLN A 1 217 ? 15.18 6.953 16.734 1 97.19 217 GLN A C 1
ATOM 1690 O O . GLN A 1 217 ? 14.297 6.102 16.859 1 97.19 217 GLN A O 1
ATOM 1695 N N . GLN A 1 218 ? 14.93 8.188 16.484 1 97.69 218 GLN A N 1
ATOM 1696 C CA . GLN A 1 218 ? 13.555 8.656 16.312 1 97.69 218 GLN A CA 1
ATOM 1697 C C . GLN A 1 218 ? 12.906 8.031 15.086 1 97.69 218 GLN A C 1
ATOM 1699 O O . GLN A 1 218 ? 11.727 7.68 15.117 1 97.69 218 GLN A O 1
ATOM 1704 N N . ALA A 1 219 ? 13.711 7.953 14.086 1 97.94 219 ALA A N 1
ATOM 1705 C CA . ALA A 1 219 ? 13.195 7.359 12.859 1 97.94 219 ALA A CA 1
ATOM 1706 C C . ALA A 1 219 ? 12.773 5.91 13.078 1 97.94 219 ALA A C 1
ATOM 1708 O O . ALA A 1 219 ? 11.742 5.473 12.57 1 97.94 219 ALA A O 1
ATOM 1709 N N . ARG A 1 220 ? 13.508 5.176 13.766 1 97.88 220 ARG A N 1
ATOM 1710 C CA . ARG A 1 220 ? 13.18 3.787 14.07 1 97.88 220 ARG A CA 1
ATOM 1711 C C . ARG A 1 220 ? 11.922 3.695 14.914 1 97.88 220 ARG A C 1
ATOM 1713 O O . ARG A 1 220 ? 11.062 2.84 14.68 1 97.88 220 ARG A O 1
ATOM 1720 N N . GLU A 1 221 ? 11.852 4.527 15.891 1 98.38 221 GLU A N 1
ATOM 1721 C CA . GLU A 1 221 ? 10.672 4.555 16.75 1 98.38 221 GLU A CA 1
ATOM 1722 C C . GLU A 1 221 ? 9.422 4.91 15.945 1 98.38 221 GLU A C 1
ATOM 1724 O O . GLU A 1 221 ? 8.3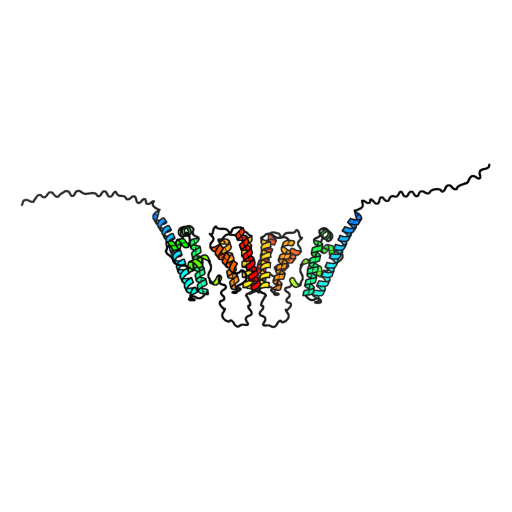67 4.301 16.125 1 98.38 221 GLU A O 1
ATOM 1729 N N . LEU A 1 222 ? 9.625 5.906 15.148 1 98.56 222 LEU A N 1
ATOM 1730 C CA . LEU A 1 222 ? 8.539 6.32 14.273 1 98.56 222 LEU A CA 1
ATOM 1731 C C . LEU A 1 222 ? 8.062 5.16 13.398 1 98.56 222 LEU A C 1
ATOM 1733 O O . LEU A 1 222 ? 6.863 4.895 13.312 1 98.56 222 LEU A O 1
ATOM 1737 N N . ASP A 1 223 ? 8.984 4.504 12.797 1 98.5 223 ASP A N 1
ATOM 1738 C CA . ASP A 1 223 ? 8.672 3.363 11.945 1 98.5 223 ASP A CA 1
ATOM 1739 C C . ASP A 1 223 ? 7.883 2.305 12.719 1 98.5 223 ASP A C 1
ATOM 1741 O O . ASP A 1 223 ? 6.848 1.832 12.25 1 98.5 223 ASP A O 1
ATOM 1745 N N . LEU A 1 224 ? 8.297 1.945 13.836 1 98.44 224 LEU A N 1
ATOM 1746 C CA . LEU A 1 224 ? 7.664 0.921 14.664 1 98.44 224 LEU A CA 1
ATOM 1747 C C . LEU A 1 224 ? 6.254 1.343 15.07 1 98.44 224 LEU A C 1
ATOM 1749 O O . LEU A 1 224 ? 5.312 0.553 14.977 1 98.44 224 LEU A O 1
ATOM 1753 N N . ASP A 1 225 ? 6.141 2.562 15.531 1 98.69 225 ASP A N 1
ATOM 1754 C CA . ASP A 1 225 ? 4.852 3.068 16 1 98.69 225 ASP A CA 1
ATOM 1755 C C . ASP A 1 225 ? 3.82 3.07 14.875 1 98.69 225 ASP A C 1
ATOM 1757 O O . ASP A 1 225 ? 2.67 2.678 15.078 1 98.69 225 ASP A O 1
ATOM 1761 N N . ILE A 1 226 ? 4.234 3.484 13.727 1 98.75 226 ILE A N 1
ATOM 1762 C CA . ILE A 1 226 ? 3.295 3.584 12.617 1 98.75 226 ILE A CA 1
ATOM 1763 C C . ILE A 1 226 ? 2.957 2.188 12.094 1 98.75 226 ILE A C 1
ATOM 1765 O O . ILE A 1 226 ? 1.822 1.928 11.688 1 98.75 226 ILE A O 1
ATOM 1769 N N . GLN A 1 227 ? 3.881 1.268 12.133 1 98.56 227 GLN A N 1
ATOM 1770 C CA . GLN A 1 227 ? 3.574 -0.121 11.812 1 98.56 227 GLN A CA 1
ATOM 1771 C C . GLN A 1 227 ? 2.518 -0.687 12.758 1 98.56 227 GLN A C 1
ATOM 1773 O O . GLN A 1 227 ? 1.606 -1.396 12.32 1 98.56 227 GLN A O 1
ATOM 1778 N N . GLN A 1 228 ? 2.67 -0.387 13.977 1 98.44 228 GLN A N 1
ATOM 1779 C CA . GLN A 1 228 ? 1.704 -0.85 14.961 1 98.44 228 GLN A CA 1
ATOM 1780 C C . GLN A 1 228 ? 0.333 -0.222 14.727 1 98.44 228 GLN A C 1
ATOM 1782 O O . GLN A 1 228 ? -0.694 -0.889 14.875 1 98.44 228 GLN A O 1
ATOM 1787 N N . ALA A 1 229 ? 0.369 1.014 14.414 1 98.25 229 ALA A N 1
ATOM 1788 C CA . ALA A 1 229 ? -0.892 1.678 14.094 1 98.25 229 ALA A CA 1
ATOM 1789 C C . ALA A 1 229 ? -1.541 1.054 12.859 1 98.25 229 ALA A C 1
ATOM 1791 O O . ALA A 1 229 ? -2.762 0.889 12.812 1 98.25 229 ALA A O 1
ATOM 1792 N N . TYR A 1 230 ? -0.684 0.756 11.922 1 98.19 230 TYR A N 1
ATOM 1793 C CA . TYR A 1 230 ? -1.172 0.084 10.727 1 98.19 230 TYR A CA 1
ATOM 1794 C C . TYR A 1 230 ? -1.859 -1.229 11.078 1 98.19 230 TYR A C 1
ATOM 1796 O O . TYR A 1 230 ? -2.934 -1.536 10.555 1 98.19 230 TYR A O 1
ATOM 1804 N N . GLN A 1 231 ? -1.311 -1.961 11.922 1 97.56 231 GLN A N 1
ATOM 1805 C CA . GLN A 1 231 ? -1.905 -3.215 12.375 1 97.56 231 GLN A CA 1
ATOM 1806 C C . GLN A 1 231 ? -3.209 -2.963 13.125 1 97.56 231 GLN A C 1
ATOM 1808 O O . GLN A 1 231 ? -4.164 -3.732 13 1 97.56 231 GLN A O 1
ATOM 1813 N N . GLY A 1 232 ? -3.227 -2.004 13.945 1 97 232 GLY A N 1
ATOM 1814 C CA . GLY A 1 232 ? -4.461 -1.626 14.609 1 97 232 GLY A CA 1
ATOM 1815 C C . GLY A 1 232 ? -5.578 -1.279 13.648 1 97 232 GLY A C 1
ATOM 1816 O O . GLY A 1 232 ? -6.723 -1.695 13.836 1 97 232 GLY A O 1
ATOM 1817 N N . PHE A 1 233 ? -5.215 -0.51 12.641 1 96.69 233 PHE A N 1
ATOM 1818 C CA . PHE A 1 233 ? -6.172 -0.151 11.602 1 96.69 233 PHE A CA 1
ATOM 1819 C C . PHE A 1 233 ? -6.695 -1.395 10.891 1 96.69 233 PHE A C 1
ATOM 1821 O O . PHE A 1 233 ? -7.902 -1.541 10.695 1 96.69 233 PHE A O 1
ATOM 1828 N N . ARG A 1 234 ? -5.781 -2.266 10.547 1 95.56 234 ARG A N 1
ATOM 1829 C CA . ARG A 1 234 ? -6.145 -3.518 9.898 1 95.56 234 ARG A CA 1
ATOM 1830 C C . ARG A 1 234 ? -7.168 -4.289 10.727 1 95.56 234 ARG A C 1
ATOM 1832 O O . ARG A 1 234 ? -8.117 -4.855 10.18 1 95.56 234 ARG A O 1
ATOM 1839 N N . ARG A 1 235 ? -7.082 -4.27 11.984 1 94.06 235 ARG A N 1
ATOM 1840 C CA . ARG A 1 235 ? -7.957 -5.016 12.883 1 94.06 235 ARG A CA 1
ATOM 1841 C C . ARG A 1 235 ? -9.359 -4.406 12.914 1 94.06 235 ARG A C 1
ATOM 1843 O O . ARG A 1 235 ? -10.328 -5.082 13.258 1 94.06 235 ARG A O 1
ATOM 1850 N N . THR A 1 236 ? -9.461 -3.17 12.633 1 92.5 236 THR A N 1
ATOM 1851 C CA . THR A 1 236 ? -10.773 -2.533 12.617 1 92.5 236 THR A CA 1
ATOM 1852 C C . THR A 1 236 ? -11.578 -2.996 11.406 1 92.5 236 THR A C 1
ATOM 1854 O O . THR A 1 236 ? -12.797 -2.793 11.352 1 92.5 236 THR A O 1
ATOM 1857 N N . LEU A 1 237 ? -10.945 -3.523 10.445 1 91.5 237 LEU A N 1
ATOM 1858 C CA . LEU A 1 237 ? -11.586 -3.898 9.195 1 91.5 237 LEU A CA 1
ATOM 1859 C C . LEU A 1 237 ? -12.156 -5.312 9.273 1 91.5 237 LEU A C 1
ATOM 1861 O O . LEU A 1 237 ? -12.781 -5.789 8.328 1 91.5 237 LEU A O 1
ATOM 1865 N N . THR A 1 238 ? -11.805 -6.094 10.227 1 83.25 238 THR A N 1
ATOM 1866 C CA . THR A 1 238 ? -12.312 -7.445 10.422 1 83.25 238 THR A CA 1
ATOM 1867 C C . THR A 1 238 ? -13.711 -7.422 11.023 1 83.25 238 THR A C 1
ATOM 1869 O O . THR A 1 238 ? -14.055 -6.504 11.773 1 83.25 238 THR A O 1
ATOM 1872 N N . MET B 1 1 ? 52.125 -117.25 -5.426 1 26.72 1 MET B N 1
ATOM 1873 C CA . MET B 1 1 ? 51.312 -116.5 -6.352 1 26.72 1 MET B CA 1
ATOM 1874 C C . MET B 1 1 ? 52 -115.188 -6.695 1 26.72 1 MET B C 1
ATOM 1876 O O . MET B 1 1 ? 52.656 -114.562 -5.836 1 26.72 1 MET B O 1
ATOM 1880 N N . ASN B 1 2 ? 52.219 -114.812 -7.992 1 23.55 2 ASN B N 1
ATOM 1881 C CA . ASN B 1 2 ? 52.969 -113.875 -8.797 1 23.55 2 ASN B CA 1
ATOM 1882 C C . ASN B 1 2 ? 52.469 -112.438 -8.57 1 23.55 2 ASN B C 1
ATOM 1884 O O . ASN B 1 2 ? 51.406 -112.062 -9.07 1 23.55 2 ASN B O 1
ATOM 1888 N N . THR B 1 3 ? 52.531 -111.875 -7.383 1 28.42 3 THR B N 1
ATOM 1889 C CA . THR B 1 3 ? 51.844 -110.625 -7.055 1 28.42 3 THR B CA 1
ATOM 1890 C C . THR B 1 3 ? 52.25 -109.5 -8.023 1 28.42 3 THR B C 1
ATOM 1892 O O . THR B 1 3 ? 53.438 -109.188 -8.18 1 28.42 3 THR B O 1
ATOM 1895 N N . ARG B 1 4 ? 51.344 -109.375 -9.117 1 24.59 4 ARG B N 1
ATOM 1896 C CA . ARG B 1 4 ? 51.5 -108.5 -10.273 1 24.59 4 ARG B CA 1
ATOM 1897 C C . ARG B 1 4 ? 52.031 -107.125 -9.852 1 24.59 4 ARG B C 1
ATOM 1899 O O . ARG B 1 4 ? 51.844 -106.688 -8.703 1 24.59 4 ARG B O 1
ATOM 1906 N N . GLN B 1 5 ? 52.531 -106.375 -10.703 1 25.61 5 GLN B N 1
ATOM 1907 C CA . GLN B 1 5 ? 53.562 -105.375 -11.031 1 25.61 5 GLN B CA 1
ATOM 1908 C C . GLN B 1 5 ? 53.094 -103.938 -10.758 1 25.61 5 GLN B C 1
ATOM 1910 O O . GLN B 1 5 ? 53.906 -103.062 -10.391 1 25.61 5 GLN B O 1
ATOM 1915 N N . SER B 1 6 ? 51.719 -103.562 -10.859 1 31.47 6 SER B N 1
ATOM 1916 C CA . SER B 1 6 ? 51.531 -102.438 -11.812 1 31.47 6 SER B CA 1
ATOM 1917 C C . SER B 1 6 ? 52.031 -101.125 -11.258 1 31.47 6 SER B C 1
ATOM 1919 O O . SER B 1 6 ? 52.062 -100.938 -10.039 1 31.47 6 SER B O 1
ATOM 1921 N N . TYR B 1 7 ? 52.781 -100.25 -12.07 1 28 7 TYR B N 1
ATOM 1922 C CA . TYR B 1 7 ? 53.562 -99 -12.078 1 28 7 TYR B CA 1
ATOM 1923 C C . TYR B 1 7 ? 52.656 -97.812 -11.836 1 28 7 TYR B C 1
ATOM 1925 O O . TYR B 1 7 ? 51.781 -97.5 -12.641 1 28 7 TYR B O 1
ATOM 1933 N N . ALA B 1 8 ? 52.188 -97.5 -10.625 1 34.19 8 ALA B N 1
ATOM 1934 C CA . ALA B 1 8 ? 51.156 -96.5 -10.336 1 34.19 8 ALA B CA 1
ATOM 1935 C C . ALA B 1 8 ? 51.594 -95.125 -10.828 1 34.19 8 ALA B C 1
ATOM 1937 O O . ALA B 1 8 ? 52.688 -94.625 -10.508 1 34.19 8 ALA B O 1
ATOM 1938 N N . PRO B 1 9 ? 51.062 -94.625 -12.031 1 30.67 9 PRO B N 1
ATOM 1939 C CA . PRO B 1 9 ? 51.469 -93.375 -12.664 1 30.67 9 PRO B CA 1
ATOM 1940 C C . PRO B 1 9 ? 51.438 -92.188 -11.695 1 30.67 9 PRO B C 1
ATOM 1942 O O . PRO B 1 9 ? 50.719 -92.25 -10.703 1 30.67 9 PRO B O 1
ATOM 1945 N N . THR B 1 10 ? 52.625 -91.5 -11.438 1 33 10 THR B N 1
ATOM 1946 C CA . THR B 1 10 ? 52.875 -90.375 -10.562 1 33 10 THR B CA 1
ATOM 1947 C C . THR B 1 10 ? 52 -89.188 -10.922 1 33 10 THR B C 1
ATOM 1949 O O . THR B 1 10 ? 52 -88.75 -12.062 1 33 10 THR B O 1
ATOM 1952 N N . PRO B 1 11 ? 50.719 -89.125 -10.438 1 33.78 11 PRO B N 1
ATOM 1953 C CA . PRO B 1 11 ? 49.781 -88.062 -10.867 1 33.78 11 PRO B CA 1
ATOM 1954 C C . PRO B 1 11 ? 50.406 -86.625 -10.836 1 33.78 11 PRO B C 1
ATOM 1956 O O . PRO B 1 11 ? 51.25 -86.375 -9.969 1 33.78 11 PRO B O 1
ATOM 1959 N N . HIS B 1 12 ? 50.906 -86.062 -11.984 1 31.98 12 HIS B N 1
ATOM 1960 C CA . HIS B 1 12 ? 51.469 -84.688 -12.203 1 31.98 12 HIS B CA 1
ATOM 1961 C C . HIS B 1 12 ? 50.594 -83.625 -11.578 1 31.98 12 HIS B C 1
ATOM 1963 O O . HIS B 1 12 ? 49.375 -83.625 -11.766 1 31.98 12 HIS B O 1
ATOM 1969 N N . SER B 1 13 ? 50.938 -83.062 -10.328 1 32.69 13 SER B N 1
ATOM 1970 C CA . SER B 1 13 ? 50.312 -82.062 -9.492 1 32.69 13 SER B CA 1
ATOM 1971 C C . SER B 1 13 ? 50.125 -80.75 -10.258 1 32.69 13 SER B C 1
ATOM 1973 O O . SER B 1 13 ? 51.125 -80.125 -10.633 1 32.69 13 SER B O 1
ATOM 1975 N N . TYR B 1 14 ? 49.312 -80.625 -11.344 1 30.27 14 TYR B N 1
ATOM 1976 C CA . TYR B 1 14 ? 49.094 -79.375 -12.039 1 30.27 14 TYR B CA 1
ATOM 1977 C C . TYR B 1 14 ? 48.719 -78.312 -11.062 1 30.27 14 TYR B C 1
ATOM 1979 O O . TYR B 1 14 ? 47.688 -78.375 -10.398 1 30.27 14 TYR B O 1
ATOM 1987 N N . VAL B 1 15 ? 49.656 -77.688 -10.297 1 37.03 15 VAL B N 1
ATOM 1988 C CA . VAL B 1 15 ? 49.406 -76.5 -9.43 1 37.03 15 VAL B CA 1
ATOM 1989 C C . VAL B 1 15 ? 48.844 -75.375 -10.25 1 37.03 15 VAL B C 1
ATOM 1991 O O . VAL B 1 15 ? 49.469 -74.875 -11.203 1 37.03 15 VAL B O 1
ATOM 1994 N N . PRO B 1 16 ? 47.562 -75.188 -10.406 1 33.47 16 PRO B N 1
ATOM 1995 C CA . PRO B 1 16 ? 46.969 -74.125 -11.18 1 33.47 16 PRO B CA 1
ATOM 1996 C C . PRO B 1 16 ? 47.531 -72.75 -10.789 1 33.47 16 PRO B C 1
ATOM 1998 O O . PRO B 1 16 ? 47.938 -72.562 -9.641 1 33.47 16 PRO B O 1
ATOM 2001 N N . ASN B 1 17 ? 48.344 -72.125 -11.602 1 34.22 17 ASN B N 1
ATOM 2002 C CA . ASN B 1 17 ? 48.875 -70.75 -11.492 1 34.22 17 ASN B CA 1
ATOM 2003 C C . ASN B 1 17 ? 47.781 -69.75 -11.203 1 34.22 17 ASN B C 1
ATOM 2005 O O . ASN B 1 17 ? 46.938 -69.438 -12.078 1 34.22 17 ASN B O 1
ATOM 2009 N N . THR B 1 18 ? 47.188 -69.688 -10.047 1 34.22 18 THR B N 1
ATOM 2010 C CA . THR B 1 18 ? 46.094 -68.875 -9.617 1 34.22 18 THR B CA 1
ATOM 2011 C C . THR B 1 18 ? 46.469 -67.375 -9.688 1 34.22 18 THR B C 1
ATOM 2013 O O . THR B 1 18 ? 45.781 -66.5 -9.18 1 34.22 18 THR B O 1
ATOM 2016 N N . SER B 1 19 ? 47.656 -67 -10.211 1 35.09 19 SER B N 1
ATOM 2017 C CA . SER B 1 19 ? 48.031 -65.625 -9.961 1 35.09 19 SER B CA 1
ATOM 2018 C C . SER B 1 19 ? 47.062 -64.625 -10.641 1 35.09 19 SER B C 1
ATOM 2020 O O . SER B 1 19 ? 47.344 -63.438 -10.773 1 35.09 19 SER B O 1
ATOM 2022 N N . LEU B 1 20 ? 46.062 -65 -11.352 1 31.8 20 LEU B N 1
ATOM 2023 C CA . LEU B 1 20 ? 45.375 -63.875 -11.969 1 31.8 20 LEU B CA 1
ATOM 2024 C C . LEU B 1 20 ? 44.781 -62.938 -10.906 1 31.8 20 LEU B C 1
ATOM 2026 O O . LEU B 1 20 ? 43.719 -63.219 -10.367 1 31.8 20 LEU B O 1
ATOM 2030 N N . ALA B 1 21 ? 45.562 -62.438 -9.836 1 33.22 21 ALA B N 1
ATOM 2031 C CA . ALA B 1 21 ? 44.969 -61.406 -9 1 33.22 21 ALA B CA 1
ATOM 2032 C C . ALA B 1 21 ? 44.375 -60.281 -9.852 1 33.22 21 ALA B C 1
ATOM 2034 O O . ALA B 1 21 ? 45.125 -59.594 -10.586 1 33.22 21 ALA B O 1
ATOM 2035 N N . ALA B 1 22 ? 43.219 -60.562 -10.398 1 38.31 22 ALA B N 1
ATOM 2036 C CA . ALA B 1 22 ? 42.531 -59.375 -10.922 1 38.31 22 ALA B CA 1
ATOM 2037 C C . ALA B 1 22 ? 42.719 -58.188 -9.992 1 38.31 22 ALA B C 1
ATOM 2039 O O . ALA B 1 22 ? 42.375 -58.25 -8.805 1 38.31 22 ALA B O 1
ATOM 2040 N N . THR B 1 23 ? 43.781 -57.406 -9.984 1 40 23 THR B N 1
ATOM 2041 C CA . THR B 1 23 ? 43.938 -56.156 -9.289 1 40 23 THR B CA 1
ATOM 2042 C C . THR B 1 23 ? 42.656 -55.312 -9.367 1 40 23 THR B C 1
ATOM 2044 O O . THR B 1 23 ? 42.281 -54.812 -10.422 1 40 23 THR B O 1
ATOM 2047 N N . ILE B 1 24 ? 41.562 -55.781 -8.734 1 42.47 24 ILE B N 1
ATOM 2048 C CA . ILE B 1 24 ? 40.469 -54.844 -8.484 1 42.47 24 ILE B CA 1
ATOM 2049 C C . ILE B 1 24 ? 41.031 -53.562 -7.902 1 42.47 24 ILE B C 1
ATOM 2051 O O . ILE B 1 24 ? 41.688 -53.562 -6.859 1 42.47 24 ILE B O 1
ATOM 2055 N N . ASN B 1 25 ? 41.594 -52.688 -8.672 1 44.22 25 ASN B N 1
ATOM 2056 C CA . ASN B 1 25 ? 41.938 -51.375 -8.148 1 44.22 25 ASN B CA 1
ATOM 2057 C C . ASN B 1 25 ? 40.875 -50.875 -7.141 1 44.22 25 ASN B C 1
ATOM 2059 O O . ASN B 1 25 ? 39.75 -50.625 -7.508 1 44.22 25 ASN B O 1
ATOM 2063 N N . LEU B 1 26 ? 40.844 -51.344 -5.953 1 45.69 26 LEU B N 1
ATOM 2064 C CA . LEU B 1 26 ? 40.062 -50.906 -4.801 1 45.69 26 LEU B CA 1
ATOM 2065 C C . LEU B 1 26 ? 39.875 -49.375 -4.805 1 45.69 26 LEU B C 1
ATOM 2067 O O . LEU B 1 26 ? 39.031 -48.844 -4.055 1 45.69 26 LEU B O 1
ATOM 2071 N N . ASP B 1 27 ? 40.938 -48.75 -5.289 1 46.59 27 ASP B N 1
ATOM 2072 C CA . ASP B 1 27 ? 40.75 -47.312 -5.332 1 46.59 27 ASP B CA 1
ATOM 2073 C C . ASP B 1 27 ? 39.656 -46.938 -6.316 1 46.59 27 ASP B C 1
ATOM 2075 O O . ASP B 1 27 ? 39.438 -45.75 -6.609 1 46.59 27 ASP B O 1
ATOM 2079 N N . GLU B 1 28 ? 39.219 -47.844 -7.059 1 44.16 28 GLU B N 1
ATOM 2080 C CA . GLU B 1 28 ? 38.062 -47.5 -7.887 1 44.16 28 GLU B CA 1
ATOM 2081 C C . GLU B 1 28 ? 36.875 -47.031 -7.031 1 44.16 28 GLU B C 1
ATOM 2083 O O . GLU B 1 28 ? 36.094 -47.875 -6.547 1 44.16 28 GLU B O 1
ATOM 2088 N N . GLU B 1 29 ? 37 -46.438 -5.914 1 46.97 29 GLU B N 1
ATOM 2089 C CA . GLU B 1 29 ? 35.969 -45.625 -5.285 1 46.97 29 GLU B CA 1
ATOM 2090 C C . GLU B 1 29 ? 35.031 -45 -6.328 1 46.97 29 GLU B C 1
ATOM 2092 O O . GLU B 1 29 ? 34.219 -44.125 -6.012 1 46.97 29 GLU B O 1
ATOM 2097 N N . VAL B 1 30 ? 35.219 -45.031 -7.562 1 50 30 VAL B N 1
ATOM 2098 C CA . VAL B 1 30 ? 34.5 -44.469 -8.695 1 50 30 VAL B CA 1
ATOM 2099 C C . VAL B 1 30 ? 33.031 -44.844 -8.617 1 50 30 VAL B C 1
ATOM 2101 O O . VAL B 1 30 ? 32.156 -44 -8.82 1 50 30 VAL B O 1
ATOM 2104 N N . LYS B 1 31 ? 32.594 -46.156 -8.922 1 53.97 31 LYS B N 1
ATOM 2105 C CA . LYS B 1 31 ? 31.406 -46.656 -9.602 1 53.97 31 LYS B CA 1
ATOM 2106 C C . LYS B 1 31 ? 30.188 -46.656 -8.672 1 53.97 31 LYS B C 1
ATOM 2108 O O . LYS B 1 31 ? 29.078 -46.375 -9.102 1 53.97 31 LYS B O 1
ATOM 2113 N N . LEU B 1 32 ? 30.453 -46.906 -7.406 1 53.91 32 LEU B N 1
ATOM 2114 C CA . LEU B 1 32 ? 29.281 -47.031 -6.531 1 53.91 32 LEU B CA 1
ATOM 2115 C C . LEU B 1 32 ? 28.672 -45.656 -6.27 1 53.91 32 LEU B C 1
ATOM 2117 O O . LEU B 1 32 ? 27.438 -45.531 -6.246 1 53.91 32 LEU B O 1
ATOM 2121 N N . THR B 1 33 ? 29.609 -44.75 -5.828 1 55.72 33 THR B N 1
ATOM 2122 C CA . THR B 1 33 ? 29.094 -43.406 -5.605 1 55.72 33 THR B CA 1
ATOM 2123 C C . THR B 1 33 ? 28.438 -42.844 -6.871 1 55.72 33 THR B C 1
ATOM 2125 O O . THR B 1 33 ? 27.391 -42.219 -6.809 1 55.72 33 THR B O 1
ATOM 2128 N N . ASP B 1 34 ? 29.203 -43.156 -7.934 1 67 34 ASP B N 1
ATOM 2129 C CA . ASP B 1 34 ? 28.656 -42.719 -9.219 1 67 34 ASP B CA 1
ATOM 2130 C C . ASP B 1 34 ? 27.344 -43.469 -9.523 1 67 34 ASP B C 1
ATOM 2132 O O . ASP B 1 34 ? 26.406 -42.875 -10.07 1 67 34 ASP B O 1
ATOM 2136 N N . THR B 1 35 ? 27.359 -44.625 -8.938 1 79.75 35 THR B N 1
ATOM 2137 C CA . THR B 1 35 ? 26.172 -45.406 -9.156 1 79.75 35 THR B CA 1
ATOM 2138 C C . THR B 1 35 ? 25 -44.906 -8.297 1 79.75 35 THR B C 1
ATOM 2140 O O . THR B 1 35 ? 23.875 -44.781 -8.781 1 79.75 35 THR B O 1
ATOM 2143 N N . ARG B 1 36 ? 25.484 -44.469 -7.047 1 86.69 36 ARG B N 1
ATOM 2144 C CA . ARG B 1 36 ? 24.422 -43.969 -6.176 1 86.69 36 ARG B CA 1
ATOM 2145 C C . ARG B 1 36 ? 23.891 -42.625 -6.676 1 86.69 36 ARG B C 1
ATOM 2147 O O . ARG B 1 36 ? 22.688 -42.406 -6.695 1 86.69 36 ARG B O 1
ATOM 2154 N N . ALA B 1 37 ? 24.875 -41.75 -6.977 1 86.88 37 ALA B N 1
ATOM 2155 C CA . ALA B 1 37 ? 24.5 -40.438 -7.504 1 86.88 37 ALA B CA 1
ATOM 2156 C C . ALA B 1 37 ? 23.656 -40.562 -8.773 1 86.88 37 ALA B C 1
ATOM 2158 O O . ALA B 1 37 ? 22.688 -39.812 -8.969 1 86.88 37 ALA B O 1
ATOM 2159 N N . GLU B 1 38 ? 24.109 -41.531 -9.492 1 89.5 38 GLU B N 1
ATOM 2160 C CA . GLU B 1 38 ? 23.375 -41.781 -10.727 1 89.5 38 GLU B CA 1
ATOM 2161 C C . GLU B 1 38 ? 21.984 -42.312 -10.438 1 89.5 38 GLU B C 1
ATOM 2163 O O . GLU B 1 38 ? 21.016 -41.969 -11.109 1 89.5 38 GLU B O 1
ATOM 2168 N N . ARG B 1 39 ? 21.969 -43.156 -9.5 1 90.56 39 ARG B N 1
ATOM 2169 C CA . ARG B 1 39 ? 20.672 -43.688 -9.094 1 90.56 39 ARG B CA 1
ATOM 2170 C C . ARG B 1 39 ? 19.781 -42.562 -8.555 1 90.56 39 ARG B C 1
ATOM 2172 O O . ARG B 1 39 ? 18.594 -42.5 -8.883 1 90.56 39 ARG B O 1
ATOM 2179 N N . ASP B 1 40 ? 20.312 -41.719 -7.758 1 93.69 40 ASP B N 1
ATOM 2180 C CA . ASP B 1 40 ? 19.562 -40.594 -7.207 1 93.69 40 ASP B CA 1
ATOM 2181 C C . ASP B 1 40 ? 19.047 -39.688 -8.312 1 93.69 40 ASP B C 1
ATOM 2183 O O . ASP B 1 40 ? 17.922 -39.188 -8.242 1 93.69 40 ASP B O 1
ATOM 2187 N N . LEU B 1 41 ? 19.875 -39.5 -9.281 1 94.88 41 LEU B N 1
ATOM 2188 C CA . LEU B 1 41 ? 19.484 -38.656 -10.422 1 94.88 41 LEU B CA 1
ATOM 2189 C C . LEU B 1 41 ? 18.312 -39.312 -11.172 1 94.88 41 LEU B C 1
ATOM 2191 O O . LEU B 1 41 ? 17.344 -38.625 -11.508 1 94.88 41 LEU B O 1
ATOM 2195 N N . GLN B 1 42 ? 18.453 -40.594 -11.391 1 93.94 42 GLN B N 1
ATOM 2196 C CA . GLN B 1 42 ? 17.406 -41.312 -12.102 1 93.94 42 GLN B CA 1
ATOM 2197 C C . GLN B 1 42 ? 16.094 -41.312 -11.312 1 93.94 42 GLN B C 1
ATOM 2199 O O . GLN B 1 42 ? 15.016 -41.188 -11.891 1 93.94 42 GLN B O 1
ATOM 2204 N N . ASP B 1 43 ? 16.219 -41.406 -10.039 1 96.06 43 ASP B N 1
ATOM 2205 C CA . ASP B 1 43 ? 15.039 -41.344 -9.172 1 96.06 43 ASP B CA 1
ATOM 2206 C C . ASP B 1 43 ? 14.367 -39.969 -9.289 1 96.06 43 ASP B C 1
ATOM 2208 O O . ASP B 1 43 ? 13.141 -39.875 -9.375 1 96.06 43 ASP B O 1
ATOM 2212 N N . SER B 1 44 ? 15.148 -38.938 -9.289 1 97.38 44 SER B N 1
ATOM 2213 C CA . SER B 1 44 ? 14.617 -37.594 -9.398 1 97.38 44 SER B CA 1
ATOM 2214 C C . SER B 1 44 ? 13.945 -37.375 -10.75 1 97.38 44 SER B C 1
ATOM 2216 O O . SER B 1 44 ? 12.891 -36.75 -10.828 1 97.38 44 SER B O 1
ATOM 2218 N N . LEU B 1 45 ? 14.523 -37.906 -11.781 1 96.94 45 LEU B N 1
ATOM 2219 C CA . LEU B 1 45 ? 13.922 -37.781 -13.102 1 96.94 45 LEU B CA 1
ATOM 2220 C C . LEU B 1 45 ? 12.609 -38.562 -13.164 1 96.94 45 LEU B C 1
ATOM 2222 O O . LEU B 1 45 ? 11.656 -38.125 -13.82 1 96.94 45 LEU B O 1
ATOM 2226 N N . GLY B 1 46 ? 12.633 -39.688 -12.477 1 97.38 46 GLY B N 1
ATOM 2227 C CA . GLY B 1 46 ? 11.391 -40.469 -12.367 1 97.38 46 GLY B CA 1
ATOM 2228 C C . GLY B 1 46 ? 10.297 -39.688 -11.633 1 97.38 46 GLY B C 1
ATOM 2229 O O . GLY B 1 46 ? 9.125 -39.781 -12 1 97.38 46 GLY B O 1
ATOM 2230 N N . GLU B 1 47 ? 10.695 -39.031 -10.586 1 97.94 47 GLU B N 1
ATOM 2231 C CA . GLU B 1 47 ? 9.742 -38.219 -9.852 1 97.94 47 GLU B CA 1
ATOM 2232 C C . GLU B 1 47 ? 9.172 -37.125 -10.742 1 97.94 47 GLU B C 1
ATOM 2234 O O . GLU B 1 47 ? 7.965 -36.844 -10.711 1 97.94 47 GLU B O 1
ATOM 2239 N N . LEU B 1 48 ? 10.016 -36.5 -11.5 1 98.25 48 LEU B N 1
ATOM 2240 C CA . LEU B 1 48 ? 9.555 -35.469 -12.438 1 98.25 48 LEU B CA 1
ATOM 2241 C C . LEU B 1 48 ? 8.555 -36.062 -13.43 1 98.25 48 LEU B C 1
ATOM 2243 O O . LEU B 1 48 ? 7.516 -35.469 -13.695 1 98.25 48 LEU B O 1
ATOM 2247 N N . PHE B 1 49 ? 8.93 -37.219 -13.914 1 98.25 49 PHE B N 1
ATOM 2248 C CA . PHE B 1 49 ? 8.039 -37.906 -14.828 1 98.25 49 PHE B CA 1
ATOM 2249 C C . PHE B 1 49 ? 6.668 -38.125 -14.188 1 98.25 49 PHE B C 1
ATOM 2251 O O . PHE B 1 49 ? 5.641 -37.812 -14.789 1 98.25 49 PHE B O 1
ATOM 2258 N N . SER B 1 50 ? 6.684 -38.562 -12.984 1 98.31 50 SER B N 1
ATOM 2259 C CA . SER B 1 50 ? 5.449 -38.844 -12.266 1 98.31 50 SER B CA 1
ATOM 2260 C C . SER B 1 50 ? 4.637 -37.594 -12.039 1 98.31 50 SER B C 1
ATOM 2262 O O . SER B 1 50 ? 3.416 -37.594 -12.203 1 98.31 50 SER B O 1
ATOM 2264 N N . ILE B 1 51 ? 5.27 -36.562 -11.602 1 98.56 51 ILE B N 1
ATOM 2265 C CA . ILE B 1 51 ? 4.613 -35.281 -11.344 1 98.56 51 ILE B CA 1
ATOM 2266 C C . ILE B 1 51 ? 3.91 -34.812 -12.609 1 98.56 51 ILE B C 1
ATOM 2268 O O . ILE B 1 51 ? 2.738 -34.406 -12.57 1 98.56 51 ILE B O 1
ATOM 2272 N N . ILE B 1 52 ? 4.582 -34.812 -13.75 1 98.62 52 ILE B N 1
ATOM 2273 C CA . ILE B 1 52 ? 4.082 -34.312 -15.023 1 98.62 52 ILE B CA 1
ATOM 2274 C C . ILE B 1 52 ? 2.869 -35.125 -15.469 1 98.62 52 ILE B C 1
ATOM 2276 O O . ILE B 1 52 ? 1.843 -34.562 -15.852 1 98.62 52 ILE B O 1
ATOM 2280 N N . VAL B 1 53 ? 2.928 -36.406 -15.328 1 98.56 53 VAL B N 1
ATOM 2281 C CA . VAL B 1 53 ? 1.834 -37.281 -15.734 1 98.56 53 VAL B CA 1
ATOM 2282 C C . VAL B 1 53 ? 0.633 -37.062 -14.812 1 98.56 53 VAL B C 1
ATOM 2284 O O . VAL B 1 53 ? -0.504 -36.969 -15.281 1 98.56 53 VAL B O 1
ATOM 2287 N N . THR B 1 54 ? 0.901 -37.031 -13.547 1 98.38 54 THR B N 1
ATOM 2288 C CA . THR B 1 54 ? -0.165 -36.781 -12.578 1 98.38 54 THR B CA 1
ATOM 2289 C C . THR B 1 54 ? -0.843 -35.438 -12.82 1 98.38 54 THR B C 1
ATOM 2291 O O . THR B 1 54 ? -2.068 -35.344 -12.734 1 98.38 54 THR B O 1
ATOM 2294 N N . LEU B 1 55 ? -0.051 -34.469 -13.094 1 98.56 55 LEU B N 1
ATOM 2295 C CA . LEU B 1 55 ? -0.576 -33.125 -13.367 1 98.56 55 LEU B CA 1
ATOM 2296 C C . LEU B 1 55 ? -1.485 -33.156 -14.586 1 98.56 55 LEU B C 1
ATOM 2298 O O . LEU B 1 55 ? -2.533 -32.5 -14.594 1 98.56 55 LEU B O 1
ATOM 2302 N N . ASP B 1 56 ? -1.109 -33.906 -15.547 1 98.62 56 ASP B N 1
ATOM 2303 C CA . ASP B 1 56 ? -1.933 -33.969 -16.75 1 98.62 56 ASP B CA 1
ATOM 2304 C C . ASP B 1 56 ? -3.281 -34.625 -16.453 1 98.62 56 ASP B C 1
ATOM 2306 O O . ASP B 1 56 ? -4.316 -34.156 -16.938 1 98.62 56 ASP B O 1
ATOM 2310 N N . GLU B 1 57 ? -3.234 -35.656 -15.695 1 98.31 57 GLU B N 1
ATOM 2311 C CA . GLU B 1 57 ? -4.469 -36.312 -15.312 1 98.31 57 GLU B CA 1
ATOM 2312 C C . GLU B 1 57 ? -5.332 -35.438 -14.43 1 98.31 57 GLU B C 1
ATOM 2314 O O . GLU B 1 57 ? -6.562 -35.438 -14.539 1 98.31 57 GLU B O 1
ATOM 2319 N N . LEU B 1 58 ? -4.66 -34.719 -13.562 1 98.44 58 LEU B N 1
ATOM 2320 C CA . LEU B 1 58 ? -5.375 -33.781 -12.703 1 98.44 58 LEU B CA 1
ATOM 2321 C C . LEU B 1 58 ? -6.125 -32.75 -13.531 1 98.44 58 LEU B C 1
ATOM 2323 O O . LEU B 1 58 ? -7.305 -32.469 -13.281 1 98.44 58 LEU B O 1
ATOM 2327 N N . GLU B 1 59 ? -5.43 -32.188 -14.523 1 98.06 59 GLU B N 1
ATOM 2328 C CA . GLU B 1 59 ? -6.039 -31.188 -15.406 1 98.06 59 GLU B CA 1
ATOM 2329 C C . GLU B 1 59 ? -7.211 -31.781 -16.172 1 98.06 59 GLU B C 1
ATOM 2331 O O . GLU B 1 59 ? -8.234 -31.125 -16.359 1 98.06 59 GLU B O 1
ATOM 2336 N N . LYS B 1 60 ? -7.055 -32.969 -16.578 1 98 60 LYS B N 1
ATOM 2337 C CA . LYS B 1 60 ? -8.125 -33.656 -17.281 1 98 60 LYS B CA 1
ATOM 2338 C C . LYS B 1 60 ? -9.344 -33.844 -16.391 1 98 60 LYS B C 1
ATOM 2340 O O . LYS B 1 60 ? -10.477 -33.594 -16.812 1 98 60 LYS B O 1
ATOM 2345 N N . ALA B 1 61 ? -9.094 -34.281 -15.211 1 98.06 61 ALA B N 1
ATOM 2346 C CA . ALA B 1 61 ? -10.18 -34.469 -14.258 1 98.06 61 ALA B CA 1
ATOM 2347 C C . ALA B 1 61 ? -10.891 -33.156 -13.945 1 98.06 61 ALA B C 1
ATOM 2349 O O . ALA B 1 61 ? -12.117 -33.125 -13.82 1 98.06 61 ALA B O 1
ATOM 2350 N N . PHE B 1 62 ? -10.156 -32.125 -13.844 1 96.5 62 PHE B N 1
ATOM 2351 C CA . PHE B 1 62 ? -10.742 -30.828 -13.547 1 96.5 62 PHE B CA 1
ATOM 2352 C C . PHE B 1 62 ? -11.602 -30.344 -14.703 1 96.5 62 PHE B C 1
ATOM 2354 O O . PHE B 1 62 ? -12.711 -29.859 -14.492 1 96.5 62 PHE B O 1
ATOM 2361 N N . LEU B 1 63 ? -11.086 -30.5 -15.891 1 95.19 63 LEU B N 1
ATOM 2362 C CA . LEU B 1 63 ? -11.812 -30.094 -17.094 1 95.19 63 LEU B CA 1
ATOM 2363 C C . LEU B 1 63 ? -13.125 -30.859 -17.219 1 95.19 63 LEU B C 1
ATOM 2365 O O . LEU B 1 63 ? -14.109 -30.328 -17.734 1 95.19 63 LEU B O 1
ATOM 2369 N N . LYS B 1 64 ? -13.164 -32.031 -16.719 1 96.88 64 LYS B N 1
ATOM 2370 C CA . LYS B 1 64 ? -14.344 -32.875 -16.812 1 96.88 64 LYS B CA 1
ATOM 2371 C C . LYS B 1 64 ? -15.234 -32.719 -15.578 1 96.88 64 LYS B C 1
ATOM 2373 O O . LYS B 1 64 ? -16.203 -33.469 -15.391 1 96.88 64 LYS B O 1
ATOM 2378 N N . ASP B 1 65 ? -14.852 -31.766 -14.773 1 94.75 65 ASP B N 1
ATOM 2379 C CA . ASP B 1 65 ? -15.586 -31.469 -13.539 1 94.75 65 ASP B CA 1
ATOM 2380 C C . ASP B 1 65 ? -15.656 -32.688 -12.633 1 94.75 65 ASP B C 1
ATOM 2382 O O . ASP B 1 65 ? -16.688 -32.938 -12 1 94.75 65 ASP B O 1
ATOM 2386 N N . ALA B 1 66 ? -14.602 -33.406 -12.641 1 96.75 66 ALA B N 1
ATOM 2387 C CA . ALA B 1 66 ? -14.562 -34.656 -11.852 1 96.75 66 ALA B CA 1
ATOM 2388 C C . ALA B 1 66 ? -13.883 -34.406 -10.508 1 96.75 66 ALA B C 1
ATOM 2390 O O . ALA B 1 66 ? -13.742 -35.344 -9.703 1 96.75 66 ALA B O 1
ATOM 2391 N N . ILE B 1 67 ? -13.383 -33.25 -10.227 1 96.56 67 ILE B N 1
ATOM 2392 C CA . ILE B 1 67 ? -12.703 -32.906 -8.984 1 96.56 67 ILE B CA 1
ATOM 2393 C C . ILE B 1 67 ? -13.141 -31.5 -8.531 1 96.56 67 ILE B C 1
ATOM 2395 O O . ILE B 1 67 ? -13.258 -30.594 -9.352 1 96.56 67 ILE B O 1
ATOM 2399 N N . PRO B 1 68 ? -13.445 -31.406 -7.25 1 96.12 68 PRO B N 1
ATOM 2400 C CA . PRO B 1 68 ? -13.812 -30.078 -6.746 1 96.12 68 PRO B CA 1
ATOM 2401 C C . PRO B 1 68 ? -12.703 -29.047 -6.922 1 96.12 68 PRO B C 1
ATOM 2403 O O . PRO B 1 68 ? -11.523 -29.391 -6.832 1 96.12 68 PRO B O 1
ATOM 2406 N N . GLU B 1 69 ? -13.062 -27.844 -7.059 1 93.12 69 GLU B N 1
ATOM 2407 C CA . GLU B 1 69 ? -12.133 -26.75 -7.332 1 93.12 69 GLU B CA 1
ATOM 2408 C C . GLU B 1 69 ? -11.078 -26.641 -6.234 1 93.12 69 GLU B C 1
ATOM 2410 O O . GLU B 1 69 ? -9.891 -26.469 -6.52 1 93.12 69 GLU B O 1
ATOM 2415 N N . ALA B 1 70 ? -11.531 -26.703 -5.043 1 93 70 ALA B N 1
ATOM 2416 C CA . ALA B 1 70 ? -10.609 -26.562 -3.914 1 93 70 ALA B CA 1
ATOM 2417 C C . ALA B 1 70 ? -9.562 -27.672 -3.902 1 93 70 ALA B C 1
ATOM 2419 O O . ALA B 1 70 ? -8.383 -27.406 -3.666 1 93 70 ALA B O 1
ATOM 2420 N N . GLU B 1 71 ? -9.992 -28.828 -4.121 1 96.31 71 GLU B N 1
ATOM 2421 C CA . GLU B 1 71 ? -9.086 -29.969 -4.156 1 96.31 71 GLU B CA 1
ATOM 2422 C C . GLU B 1 71 ? -8.117 -29.859 -5.336 1 96.31 71 GLU B C 1
ATOM 2424 O O . GLU B 1 71 ? -6.922 -30.109 -5.184 1 96.31 71 GLU B O 1
ATOM 2429 N N . TYR B 1 72 ? -8.672 -29.562 -6.453 1 96.94 72 TYR B N 1
ATOM 2430 C CA . TYR B 1 72 ? -7.852 -29.359 -7.637 1 96.94 72 TYR B CA 1
ATOM 2431 C C . TYR B 1 72 ? -6.734 -28.359 -7.352 1 96.94 72 TYR B C 1
ATOM 2433 O O . TYR B 1 72 ? -5.566 -28.625 -7.645 1 96.94 72 TYR B O 1
ATOM 2441 N N . THR B 1 73 ? -7.117 -27.188 -6.797 1 95.12 73 THR B N 1
ATOM 2442 C CA . THR B 1 73 ? -6.164 -26.109 -6.559 1 95.12 73 THR B CA 1
ATOM 2443 C C . THR B 1 73 ? -5.043 -26.578 -5.633 1 95.12 73 THR B C 1
ATOM 2445 O O . THR B 1 73 ? -3.867 -26.328 -5.898 1 95.12 73 THR B O 1
ATOM 2448 N N . ASP B 1 74 ? -5.383 -27.281 -4.66 1 96.38 74 ASP B N 1
ATOM 2449 C CA . ASP B 1 74 ? -4.41 -27.766 -3.688 1 96.38 74 ASP B CA 1
ATOM 2450 C C . ASP B 1 74 ? -3.406 -28.719 -4.336 1 96.38 74 ASP B C 1
ATOM 2452 O O . ASP B 1 74 ? -2.195 -28.562 -4.16 1 96.38 74 ASP B O 1
ATOM 2456 N N . ILE B 1 75 ? -3.936 -29.625 -5.023 1 97.81 75 ILE B N 1
ATOM 2457 C CA . ILE B 1 75 ? -3.098 -30.641 -5.652 1 97.81 75 ILE B CA 1
ATOM 2458 C C . ILE B 1 75 ? -2.217 -29.984 -6.719 1 97.81 75 ILE B C 1
ATOM 2460 O O . ILE B 1 75 ? -1.033 -30.312 -6.836 1 97.81 75 ILE B O 1
ATOM 2464 N N . CYS B 1 76 ? -2.779 -29.125 -7.488 1 97.62 76 CYS B N 1
ATOM 2465 C CA . CYS B 1 76 ? -2.039 -28.438 -8.547 1 97.62 76 CYS B CA 1
ATOM 2466 C C . CYS B 1 76 ? -0.878 -27.641 -7.969 1 97.62 76 CYS B C 1
ATOM 2468 O O . CYS B 1 76 ? 0.254 -27.75 -8.438 1 97.62 76 CYS B O 1
ATOM 2470 N N . GLU B 1 77 ? -1.191 -26.875 -6.953 1 95.88 77 GLU B N 1
ATOM 2471 C CA . GLU B 1 77 ? -0.161 -26.062 -6.316 1 95.88 77 GLU B CA 1
ATOM 2472 C C . GLU B 1 77 ? 0.972 -26.938 -5.773 1 95.88 77 GLU B C 1
ATOM 2474 O O . GLU B 1 77 ? 2.148 -26.594 -5.93 1 95.88 77 GLU B O 1
ATOM 2479 N N . ARG B 1 78 ? 0.605 -27.953 -5.164 1 97.38 78 ARG B N 1
ATOM 2480 C CA . ARG B 1 78 ? 1.598 -28.875 -4.621 1 97.38 78 ARG B CA 1
ATOM 2481 C C . ARG B 1 78 ? 2.467 -29.469 -5.73 1 97.38 78 ARG B C 1
ATOM 2483 O O . ARG B 1 78 ? 3.689 -29.531 -5.594 1 97.38 78 ARG B O 1
ATOM 2490 N N . SER B 1 79 ? 1.849 -29.922 -6.785 1 98.12 79 SER B N 1
ATOM 2491 C CA . SER B 1 79 ? 2.566 -30.5 -7.918 1 98.12 79 SER B CA 1
ATOM 2492 C C . SER B 1 79 ? 3.535 -29.484 -8.523 1 98.12 79 SER B C 1
ATOM 2494 O O . SER B 1 79 ? 4.688 -29.812 -8.812 1 98.12 79 SER B O 1
ATOM 2496 N N . LEU B 1 80 ? 3.068 -28.25 -8.656 1 96.75 80 LEU B N 1
ATOM 2497 C CA . LEU B 1 80 ? 3.896 -27.188 -9.234 1 96.75 80 LEU B CA 1
ATOM 2498 C C . LEU B 1 80 ? 5.09 -26.891 -8.336 1 96.75 80 LEU B C 1
ATOM 2500 O O . LEU B 1 80 ? 6.207 -26.703 -8.82 1 96.75 80 LEU B O 1
ATOM 2504 N N . ARG B 1 81 ? 4.828 -26.891 -7.07 1 95.62 81 ARG B N 1
ATOM 2505 C CA . ARG B 1 81 ? 5.898 -26.641 -6.109 1 95.62 81 ARG B CA 1
ATOM 2506 C C . ARG B 1 81 ? 6.949 -27.75 -6.172 1 95.62 81 ARG B C 1
ATOM 2508 O O . ARG B 1 81 ? 8.148 -27.469 -6.152 1 95.62 81 ARG B O 1
ATOM 2515 N N . GLN B 1 82 ? 6.52 -28.922 -6.242 1 96.94 82 GLN B N 1
ATOM 2516 C CA . GLN B 1 82 ? 7.422 -30.062 -6.297 1 96.94 82 GLN B CA 1
ATOM 2517 C C . GLN B 1 82 ? 8.25 -30.047 -7.574 1 96.94 82 GLN B C 1
ATOM 2519 O O . GLN B 1 82 ? 9.461 -30.297 -7.543 1 96.94 82 GLN B O 1
ATOM 2524 N N . TYR B 1 83 ? 7.602 -29.828 -8.617 1 97.25 83 TYR B N 1
ATOM 2525 C CA . TYR B 1 83 ? 8.266 -29.719 -9.914 1 97.25 83 TYR B CA 1
ATOM 2526 C C . TYR B 1 83 ? 9.391 -28.703 -9.867 1 97.25 83 TYR B C 1
ATOM 2528 O O . TYR B 1 83 ? 10.516 -28.984 -10.281 1 97.25 83 TYR B O 1
ATOM 2536 N N . 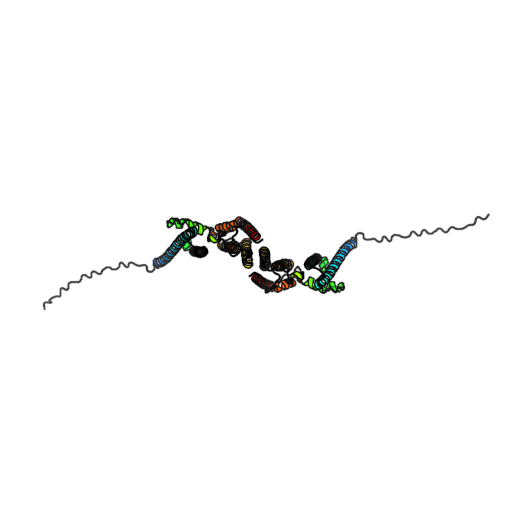LYS B 1 84 ? 9.078 -27.547 -9.336 1 93.38 84 LYS B N 1
ATOM 2537 C CA . LYS B 1 84 ? 10.047 -26.469 -9.227 1 93.38 84 LYS B CA 1
ATOM 2538 C C . LYS B 1 84 ? 11.195 -26.844 -8.297 1 93.38 84 LYS B C 1
ATOM 2540 O O . LYS B 1 84 ? 12.359 -26.562 -8.586 1 93.38 84 LYS B O 1
ATOM 2545 N N . ALA B 1 85 ? 10.891 -27.453 -7.223 1 94.75 85 ALA B N 1
ATOM 2546 C CA . ALA B 1 85 ? 11.898 -27.844 -6.234 1 94.75 85 ALA B CA 1
ATOM 2547 C C . ALA B 1 85 ? 12.906 -28.812 -6.832 1 94.75 85 ALA B C 1
ATOM 2549 O O . ALA B 1 85 ? 14.109 -28.688 -6.594 1 94.75 85 ALA B O 1
ATOM 2550 N N . LEU B 1 86 ? 12.453 -29.734 -7.574 1 95.94 86 LEU B N 1
ATOM 2551 C CA . LEU B 1 86 ? 13.336 -30.719 -8.203 1 95.94 86 LEU B CA 1
ATOM 2552 C C . LEU B 1 86 ? 14.266 -30.062 -9.211 1 95.94 86 LEU B C 1
ATOM 2554 O O . LEU B 1 86 ? 15.453 -30.359 -9.258 1 95.94 86 LEU B O 1
ATOM 2558 N N . LEU B 1 87 ? 13.734 -29.141 -9.898 1 94 87 LEU B N 1
ATOM 2559 C CA . LEU B 1 87 ? 14.492 -28.531 -10.984 1 94 87 LEU B CA 1
ATOM 2560 C C . LEU B 1 87 ? 15.43 -27.453 -10.445 1 94 87 LEU B C 1
ATOM 2562 O O . LEU B 1 87 ? 16.25 -26.906 -11.195 1 94 87 LEU B O 1
ATOM 2566 N N . ALA B 1 88 ? 15.32 -27.125 -9.156 1 90.94 88 ALA B N 1
ATOM 2567 C CA . ALA B 1 88 ? 16.25 -26.188 -8.523 1 90.94 88 ALA B CA 1
ATOM 2568 C C . ALA B 1 88 ? 17.641 -26.797 -8.414 1 90.94 88 ALA B C 1
ATOM 2570 O O . ALA B 1 88 ? 18.641 -26.078 -8.289 1 90.94 88 ALA B O 1
ATOM 2571 N N . ASP B 1 89 ? 17.672 -28.109 -8.383 1 92.69 89 ASP B N 1
ATOM 2572 C CA . ASP B 1 89 ? 18.953 -28.797 -8.383 1 92.69 89 ASP B CA 1
ATOM 2573 C C . ASP B 1 89 ? 19.609 -28.766 -9.766 1 92.69 89 ASP B C 1
ATOM 2575 O O . ASP B 1 89 ? 19.031 -29.266 -10.734 1 92.69 89 ASP B O 1
ATOM 2579 N N . GLU B 1 90 ? 20.812 -28.281 -9.82 1 92.38 90 GLU B N 1
ATOM 2580 C CA . GLU B 1 90 ? 21.484 -28.047 -11.086 1 92.38 90 GLU B CA 1
ATOM 2581 C C . GLU B 1 90 ? 21.734 -29.359 -11.836 1 92.38 90 GLU B C 1
ATOM 2583 O O . GLU B 1 90 ? 21.656 -29.406 -13.062 1 92.38 90 GLU B O 1
ATOM 2588 N N . THR B 1 91 ? 22.062 -30.328 -11.125 1 94.75 91 THR B N 1
ATOM 2589 C CA . THR B 1 91 ? 22.328 -31.609 -11.742 1 94.75 91 THR B CA 1
ATOM 2590 C C . THR B 1 91 ? 21.062 -32.156 -12.406 1 94.75 91 THR B C 1
ATOM 2592 O O . THR B 1 91 ? 21.109 -32.656 -13.531 1 94.75 91 THR B O 1
ATOM 2595 N N . ILE B 1 92 ? 20 -32.062 -11.68 1 95.62 92 ILE B N 1
ATOM 2596 C CA . ILE B 1 92 ? 18.719 -32.531 -12.203 1 95.62 92 ILE B CA 1
ATOM 2597 C C . ILE B 1 92 ? 18.312 -31.672 -13.391 1 95.62 92 ILE B C 1
ATOM 2599 O O . ILE B 1 92 ? 17.906 -32.188 -14.438 1 95.62 92 ILE B O 1
ATOM 2603 N N . ALA B 1 93 ? 18.438 -30.422 -13.203 1 94.44 93 ALA B N 1
ATOM 2604 C CA . ALA B 1 93 ? 18.047 -29.484 -14.242 1 94.44 93 ALA B CA 1
ATOM 2605 C C . ALA B 1 93 ? 18.844 -29.703 -15.523 1 94.44 93 ALA B C 1
ATOM 2607 O O . ALA B 1 93 ? 18.297 -29.625 -16.625 1 94.44 93 ALA B O 1
ATOM 2608 N N . ASN B 1 94 ? 20.094 -29.969 -15.359 1 94.44 94 ASN B N 1
ATOM 2609 C CA . ASN B 1 94 ? 20.953 -30.203 -16.516 1 94.44 94 ASN B CA 1
ATOM 2610 C C . ASN B 1 94 ? 20.547 -31.469 -17.281 1 94.44 94 ASN B C 1
ATOM 2612 O O . ASN B 1 94 ? 20.672 -31.516 -18.5 1 94.44 94 ASN B O 1
ATOM 2616 N N . GLU B 1 95 ? 20.172 -32.438 -16.5 1 95.12 95 GLU B N 1
ATOM 2617 C CA . GLU B 1 95 ? 19.734 -33.688 -17.141 1 95.12 95 GLU B CA 1
ATOM 2618 C C . GLU B 1 95 ? 18.328 -33.531 -17.719 1 95.12 95 GLU B C 1
ATOM 2620 O O . GLU B 1 95 ? 18.016 -34.125 -18.75 1 95.12 95 GLU B O 1
ATOM 2625 N N . PHE B 1 96 ? 17.531 -32.844 -17.047 1 95.5 96 PHE B N 1
ATOM 2626 C CA . PHE B 1 96 ? 16.156 -32.594 -17.484 1 95.5 96 PHE B CA 1
ATOM 2627 C C . PHE B 1 96 ? 16.141 -31.766 -18.766 1 95.5 96 PHE B C 1
ATOM 2629 O O . PHE B 1 96 ? 15.375 -32.031 -19.688 1 95.5 96 PHE B O 1
ATOM 2636 N N . LYS B 1 97 ? 17.094 -30.797 -18.875 1 93.88 97 LYS B N 1
ATOM 2637 C CA . LYS B 1 97 ? 17.188 -29.797 -19.953 1 93.88 97 LYS B CA 1
ATOM 2638 C C . LYS B 1 97 ? 15.953 -28.906 -19.984 1 93.88 97 LYS B C 1
ATOM 2640 O O . LYS B 1 97 ? 15.797 -28.016 -19.156 1 93.88 97 LYS B O 1
ATOM 2645 N N . ASP B 1 98 ? 14.914 -29.203 -20.812 1 93.12 98 ASP B N 1
ATOM 2646 C CA . ASP B 1 98 ? 13.633 -28.5 -20.797 1 93.12 98 ASP B CA 1
ATOM 2647 C C . ASP B 1 98 ? 12.469 -29.469 -20.984 1 93.12 98 ASP B C 1
ATOM 2649 O O . ASP B 1 98 ? 12.68 -30.656 -21.219 1 93.12 98 ASP B O 1
ATOM 2653 N N . LEU B 1 99 ? 11.328 -28.906 -20.797 1 95.88 99 LEU B N 1
ATOM 2654 C CA . LEU B 1 99 ? 10.133 -29.75 -20.781 1 95.88 99 LEU B CA 1
ATOM 2655 C C . LEU B 1 99 ? 9.938 -30.453 -22.125 1 95.88 99 LEU B C 1
ATOM 2657 O O . LEU B 1 99 ? 9.562 -31.625 -22.172 1 95.88 99 LEU B O 1
ATOM 2661 N N . GLU B 1 100 ? 10.164 -29.844 -23.203 1 96.06 100 GLU B N 1
ATOM 2662 C CA . GLU B 1 100 ? 9.992 -30.422 -24.516 1 96.06 100 GLU B CA 1
ATOM 2663 C C . GLU B 1 100 ? 10.969 -31.578 -24.75 1 96.06 100 GLU B C 1
ATOM 2665 O O . GLU B 1 100 ? 10.578 -32.625 -25.25 1 96.06 100 GLU B O 1
ATOM 2670 N N . GLU B 1 101 ? 12.156 -31.359 -24.406 1 96.56 101 GLU B N 1
ATOM 2671 C CA . GLU B 1 101 ? 13.156 -32.406 -24.531 1 96.56 101 GLU B CA 1
ATOM 2672 C C . GLU B 1 101 ? 12.82 -33.625 -23.641 1 96.56 101 GLU B C 1
ATOM 2674 O O . GLU B 1 101 ? 13.023 -34.75 -24.031 1 96.56 101 GLU B O 1
ATOM 2679 N N . PHE B 1 102 ? 12.43 -33.281 -22.438 1 97.62 102 PHE B N 1
ATOM 2680 C CA . PHE B 1 102 ? 12.062 -34.312 -21.5 1 97.62 102 PHE B CA 1
ATOM 2681 C C . PHE B 1 102 ? 10.906 -35.156 -22.047 1 97.62 102 PHE B C 1
ATOM 2683 O O . PHE B 1 102 ? 10.938 -36.375 -22 1 97.62 102 PHE B O 1
ATOM 2690 N N . LYS B 1 103 ? 9.914 -34.5 -22.547 1 97.56 103 LYS B N 1
ATOM 2691 C CA . LYS B 1 103 ? 8.766 -35.188 -23.125 1 97.56 103 LYS B CA 1
ATOM 2692 C C . LYS B 1 103 ? 9.188 -36.062 -24.297 1 97.56 103 LYS B C 1
ATOM 2694 O O . LYS B 1 103 ? 8.688 -37.188 -24.453 1 97.56 103 LYS B O 1
ATOM 2699 N N . ALA B 1 104 ? 10.031 -35.562 -25.109 1 97.19 104 ALA B N 1
ATOM 2700 C CA . ALA B 1 104 ? 10.531 -36.312 -26.266 1 97.19 104 ALA B CA 1
ATOM 2701 C C . ALA B 1 104 ? 11.312 -37.562 -25.828 1 97.19 104 ALA B C 1
ATOM 2703 O O . ALA B 1 104 ? 11.133 -38.625 -26.375 1 97.19 104 ALA B O 1
ATOM 2704 N N . LYS B 1 105 ? 12.164 -37.312 -24.891 1 96.19 105 LYS B N 1
ATOM 2705 C CA . LYS B 1 105 ? 13.016 -38.375 -24.406 1 96.19 105 LYS B CA 1
ATOM 2706 C C . LYS B 1 105 ? 12.18 -39.531 -23.844 1 96.19 105 LYS B C 1
ATOM 2708 O O . LYS B 1 105 ? 12.516 -40.688 -24.016 1 96.19 105 LYS B O 1
ATOM 2713 N N . TRP B 1 106 ? 11.125 -39.156 -23.188 1 95.88 106 TRP B N 1
ATOM 2714 C CA . TRP B 1 106 ? 10.344 -40.188 -22.484 1 95.88 106 TRP B CA 1
ATOM 2715 C C . TRP B 1 106 ? 9.023 -40.438 -23.219 1 95.88 106 TRP B C 1
ATOM 2717 O O . TRP B 1 106 ? 8.141 -41.125 -22.688 1 95.88 106 TRP B O 1
ATOM 2727 N N . ASP B 1 107 ? 8.805 -39.875 -24.359 1 96.44 107 ASP B N 1
ATOM 2728 C CA . ASP B 1 107 ? 7.637 -40.062 -25.219 1 96.44 107 ASP B CA 1
ATOM 2729 C C . ASP B 1 107 ? 6.348 -39.75 -24.453 1 96.44 107 ASP B C 1
ATOM 2731 O O . ASP B 1 107 ? 5.438 -40.594 -24.422 1 96.44 107 ASP B O 1
ATOM 2735 N N . LEU B 1 108 ? 6.375 -38.656 -23.844 1 97.12 108 LEU B N 1
ATOM 2736 C CA . LEU B 1 108 ? 5.23 -38.219 -23.047 1 97.12 108 LEU B CA 1
ATOM 2737 C C . LEU B 1 108 ? 4.305 -37.312 -23.859 1 97.12 108 LEU B C 1
ATOM 2739 O O . LEU B 1 108 ? 4.766 -36.375 -24.516 1 97.12 108 LEU B O 1
ATOM 2743 N N . ASP B 1 109 ? 2.982 -37.688 -23.922 1 97.81 109 ASP B N 1
ATOM 2744 C CA . ASP B 1 109 ? 1.939 -36.812 -24.469 1 97.81 109 ASP B CA 1
ATOM 2745 C C . ASP B 1 109 ? 1.087 -36.219 -23.344 1 97.81 109 ASP B C 1
ATOM 2747 O O . ASP B 1 109 ? 0.075 -36.812 -22.953 1 97.81 109 ASP B O 1
ATOM 2751 N N . VAL B 1 110 ? 1.492 -35.125 -22.859 1 98.19 110 VAL B N 1
ATOM 2752 C CA . VAL B 1 110 ? 0.888 -34.469 -21.688 1 98.19 110 VAL B CA 1
ATOM 2753 C C . VAL B 1 110 ? 0.607 -33 -21.984 1 98.19 110 VAL B C 1
ATOM 2755 O O . VAL B 1 110 ? 1.163 -32.125 -21.328 1 98.19 110 VAL B O 1
ATOM 2758 N N . PRO B 1 111 ? -0.304 -32.75 -22.922 1 98.06 111 PRO B N 1
ATOM 2759 C CA . PRO B 1 111 ? -0.538 -31.375 -23.375 1 98.06 111 PRO B CA 1
ATOM 2760 C C . PRO B 1 111 ? -1.096 -30.484 -22.266 1 98.06 111 PRO B C 1
ATOM 2762 O O . PRO B 1 111 ? -0.783 -29.297 -22.219 1 98.06 111 PRO B O 1
ATOM 2765 N N . ARG B 1 112 ? -1.947 -31 -21.406 1 98.06 112 ARG B N 1
ATOM 2766 C CA . ARG B 1 112 ? -2.564 -30.188 -20.359 1 98.06 112 ARG B CA 1
ATOM 2767 C C . ARG B 1 112 ? -1.546 -29.812 -19.281 1 98.06 112 ARG B C 1
ATOM 2769 O O . ARG B 1 112 ? -1.52 -28.672 -18.828 1 98.06 112 ARG B O 1
ATOM 2776 N N . ALA B 1 113 ? -0.78 -30.766 -18.859 1 98.38 113 ALA B N 1
ATOM 2777 C CA . ALA B 1 113 ? 0.297 -30.469 -17.922 1 98.38 113 ALA B CA 1
ATOM 2778 C C . ALA B 1 113 ? 1.282 -29.469 -18.516 1 98.38 113 ALA B C 1
ATOM 2780 O O . ALA B 1 113 ? 1.81 -28.609 -17.797 1 98.38 113 ALA B O 1
ATOM 2781 N N . THR B 1 114 ? 1.573 -29.625 -19.812 1 97.69 114 THR B N 1
ATOM 2782 C CA . THR B 1 114 ? 2.494 -28.719 -20.484 1 97.69 114 THR B CA 1
ATOM 2783 C C . THR B 1 114 ? 2.021 -27.266 -20.359 1 97.69 114 THR B C 1
ATOM 2785 O O . THR B 1 114 ? 2.809 -26.375 -20.031 1 97.69 114 THR B O 1
ATOM 2788 N N . GLU B 1 115 ? 0.754 -27.109 -20.578 1 95.88 115 GLU B N 1
ATOM 2789 C CA . GLU B 1 115 ? 0.181 -25.766 -20.469 1 95.88 115 GLU B CA 1
ATOM 2790 C C . GLU B 1 115 ? 0.189 -25.281 -19.016 1 95.88 115 GLU B C 1
ATOM 2792 O O . GLU B 1 115 ? 0.49 -24.109 -18.75 1 95.88 115 GLU B O 1
ATOM 2797 N N . ARG B 1 116 ? -0.152 -26.094 -18.094 1 97.12 116 ARG B N 1
ATOM 2798 C CA . ARG B 1 116 ? -0.186 -25.734 -16.672 1 97.12 116 ARG B CA 1
ATOM 2799 C C . ARG B 1 116 ? 1.201 -25.344 -16.172 1 97.12 116 ARG B C 1
ATOM 2801 O O . ARG B 1 116 ? 1.347 -24.391 -15.414 1 97.12 116 ARG B O 1
ATOM 2808 N N . LEU B 1 117 ? 2.186 -26.094 -16.625 1 96.81 117 LEU B N 1
ATOM 2809 C CA . LEU B 1 117 ? 3.562 -25.812 -16.234 1 96.81 117 LEU B CA 1
ATOM 2810 C C . LEU B 1 117 ? 4.051 -24.516 -16.844 1 96.81 117 LEU B C 1
ATOM 2812 O O . LEU B 1 117 ? 4.832 -23.781 -16.234 1 96.81 117 LEU B O 1
ATOM 2816 N N . ARG B 1 118 ? 3.592 -24.281 -18.078 1 94.38 118 ARG B N 1
ATOM 2817 C CA . ARG B 1 118 ? 3.936 -23.016 -18.734 1 94.38 118 ARG B CA 1
ATOM 2818 C C . ARG B 1 118 ? 3.367 -21.828 -17.969 1 94.38 118 ARG B C 1
ATOM 2820 O O . ARG B 1 118 ? 4.059 -20.828 -17.766 1 94.38 118 ARG B O 1
ATOM 2827 N N . VAL B 1 119 ? 2.16 -21.922 -17.578 1 92.44 119 VAL B N 1
ATOM 2828 C CA . VAL B 1 119 ? 1.478 -20.859 -16.844 1 92.44 119 VAL B CA 1
ATOM 2829 C C . VAL B 1 119 ? 2.057 -20.734 -15.438 1 92.44 119 VAL B C 1
ATOM 2831 O O . VAL B 1 119 ? 2.279 -19.641 -14.938 1 92.44 119 VAL B O 1
ATOM 2834 N N . GLY B 1 120 ? 2.234 -21.844 -14.781 1 93.94 120 GLY B N 1
ATOM 2835 C CA . GLY B 1 120 ? 2.895 -21.875 -13.492 1 93.94 120 GLY B CA 1
ATOM 2836 C C . GLY B 1 120 ? 1.944 -21.656 -12.328 1 93.94 120 GLY B C 1
ATOM 2837 O O . GLY B 1 120 ? 2.379 -21.438 -11.195 1 93.94 120 GLY B O 1
ATOM 2838 N N . MET B 1 121 ? 0.631 -21.641 -12.625 1 93.75 121 MET B N 1
ATOM 2839 C CA . MET B 1 121 ? -0.393 -21.469 -11.602 1 93.75 121 MET B CA 1
ATOM 2840 C C . MET B 1 121 ? -1.628 -22.312 -11.922 1 93.75 121 MET B C 1
ATOM 2842 O O . MET B 1 121 ? -1.894 -22.609 -13.086 1 93.75 121 MET B O 1
ATOM 2846 N N . PRO B 1 122 ? -2.357 -22.625 -10.797 1 95.12 122 PRO B N 1
ATOM 2847 C CA . PRO B 1 122 ? -3.607 -23.344 -11.047 1 95.12 122 PRO B CA 1
ATOM 2848 C C . PRO B 1 122 ? -4.574 -22.562 -11.93 1 95.12 122 PRO B C 1
ATOM 2850 O O . PRO B 1 122 ? -4.605 -21.328 -11.867 1 95.12 122 PRO B O 1
ATOM 2853 N N . SER B 1 123 ? -5.371 -23.297 -12.648 1 93 123 SER B N 1
ATOM 2854 C CA . SER B 1 123 ? -6.348 -22.688 -13.547 1 93 123 SER B CA 1
ATOM 2855 C C . SER B 1 123 ? -7.344 -21.828 -12.766 1 93 123 SER B C 1
ATOM 2857 O O . SER B 1 123 ? -7.824 -20.812 -13.266 1 93 123 SER B O 1
ATOM 2859 N N . THR B 1 124 ? -7.629 -22.188 -11.539 1 90.38 124 THR B N 1
ATOM 2860 C CA . THR B 1 124 ? -8.594 -21.5 -10.695 1 90.38 124 THR B CA 1
ATOM 2861 C C . THR B 1 124 ? -8.102 -20.094 -10.336 1 90.38 124 THR B C 1
ATOM 2863 O O . THR B 1 124 ? -8.906 -19.203 -10.039 1 90.38 124 THR B O 1
ATOM 2866 N N . THR B 1 125 ? -6.844 -19.875 -10.344 1 88 125 THR B N 1
ATOM 2867 C CA . THR B 1 125 ? -6.258 -18.578 -10.023 1 88 125 THR B CA 1
ATOM 2868 C C . THR B 1 125 ? -6.258 -17.672 -11.25 1 88 125 THR B C 1
ATOM 2870 O O . THR B 1 125 ? -6.426 -16.453 -11.125 1 88 125 THR B O 1
ATOM 2873 N N . VAL B 1 126 ? -6.027 -18.297 -12.359 1 85.75 126 VAL B N 1
ATOM 2874 C CA . VAL B 1 126 ? -5.906 -17.547 -13.609 1 85.75 126 VAL B CA 1
ATOM 2875 C C . VAL B 1 126 ? -7.289 -17.094 -14.078 1 85.75 126 VAL B C 1
ATOM 2877 O O . VAL B 1 126 ? -7.453 -15.992 -14.602 1 85.75 126 VAL B O 1
ATOM 2880 N N . THR B 1 127 ? -8.188 -17.969 -13.984 1 77.81 127 THR B N 1
ATOM 2881 C CA . THR B 1 127 ? -9.539 -17.688 -14.469 1 77.81 127 THR B CA 1
ATOM 2882 C C . THR B 1 127 ? -10.383 -17.078 -13.359 1 77.81 127 THR B C 1
ATOM 2884 O O . THR B 1 127 ? -10.25 -17.438 -12.188 1 77.81 127 THR B O 1
ATOM 2887 N N . ALA B 1 128 ? -10.57 -15.867 -13.281 1 60.75 128 ALA B N 1
ATOM 2888 C CA . ALA B 1 128 ? -11.5 -15.312 -12.297 1 60.75 128 ALA B CA 1
ATOM 2889 C C . ALA B 1 128 ? -12.75 -16.172 -12.172 1 60.75 128 ALA B C 1
ATOM 2891 O O . ALA B 1 128 ? -13.297 -16.641 -13.172 1 60.75 128 ALA B O 1
ATOM 2892 N N . SER B 1 129 ? -12.734 -17.328 -11.461 1 48.59 129 SER B N 1
ATOM 2893 C CA . SER B 1 129 ? -13.891 -18.219 -11.383 1 48.59 129 SER B CA 1
ATOM 2894 C C . SER B 1 129 ? -15.18 -17.422 -11.211 1 48.59 129 SER B C 1
ATOM 2896 O O . SER B 1 129 ? -15.289 -16.594 -10.312 1 48.59 129 SER B O 1
ATOM 2898 N N . SER B 1 130 ? -15.844 -17.188 -12.266 1 40.88 130 SER B N 1
ATOM 2899 C CA . SER B 1 130 ? -17.266 -16.906 -12.148 1 40.88 130 SER B CA 1
ATOM 2900 C C . SER B 1 130 ? -17.969 -17.906 -11.242 1 40.88 130 SER B C 1
ATOM 2902 O O . SER B 1 130 ? -19.156 -18.188 -11.422 1 40.88 130 SER B O 1
ATOM 2904 N N . ALA B 1 131 ? -17.484 -18.953 -10.773 1 37.47 131 ALA B N 1
ATOM 2905 C CA . ALA B 1 131 ? -18.375 -19.812 -10.008 1 37.47 131 ALA B CA 1
ATOM 2906 C C . ALA B 1 131 ? -19.203 -19.016 -9.008 1 37.47 131 ALA B C 1
ATOM 2908 O O . ALA B 1 131 ? -18.688 -18.109 -8.344 1 37.47 131 ALA B O 1
ATOM 2909 N N . ALA B 1 132 ? -20.516 -19.031 -9.258 1 32.75 132 ALA B N 1
ATOM 2910 C CA . ALA B 1 132 ? -21.609 -18.516 -8.453 1 32.75 132 ALA B CA 1
ATOM 2911 C C . ALA B 1 132 ? -21.406 -18.812 -6.973 1 32.75 132 ALA B C 1
ATOM 2913 O O . ALA B 1 132 ? -21.297 -19.984 -6.578 1 32.75 132 ALA B O 1
ATOM 2914 N N . PRO B 1 133 ? -20.734 -18.125 -6.188 1 35.25 133 PRO B N 1
ATOM 2915 C CA . PRO B 1 133 ? -21.047 -18.578 -4.828 1 35.25 133 PRO B CA 1
ATOM 2916 C C . PRO B 1 133 ? -22.484 -19.047 -4.68 1 35.25 133 PRO B C 1
ATOM 2918 O O . PRO B 1 133 ? -23.359 -18.641 -5.453 1 35.25 133 PRO B O 1
ATOM 2921 N N . ALA B 1 134 ? -22.828 -20.219 -4.148 1 32.72 134 ALA B N 1
ATOM 2922 C CA . ALA B 1 134 ? -24.203 -20.516 -3.768 1 32.72 134 ALA B CA 1
ATOM 2923 C C . ALA B 1 134 ? -24.969 -19.234 -3.43 1 32.72 134 ALA B C 1
ATOM 2925 O O . ALA B 1 134 ? -24.375 -18.25 -2.99 1 32.72 134 ALA B O 1
ATOM 2926 N N . PRO B 1 135 ? -26.359 -19.188 -3.91 1 32.66 135 PRO B N 1
ATOM 2927 C CA . PRO B 1 135 ? -27.25 -18.062 -3.604 1 32.66 135 PRO B CA 1
ATOM 2928 C C . PRO B 1 135 ? -27.109 -17.578 -2.162 1 32.66 135 PRO B C 1
ATOM 2930 O O . PRO B 1 135 ? -27.516 -18.281 -1.231 1 32.66 135 PRO B O 1
ATOM 2933 N N . ALA B 1 136 ? -26.078 -17.453 -1.581 1 33.47 136 ALA B N 1
ATOM 2934 C CA . ALA B 1 136 ? -26.375 -16.906 -0.26 1 33.47 136 ALA B CA 1
ATOM 2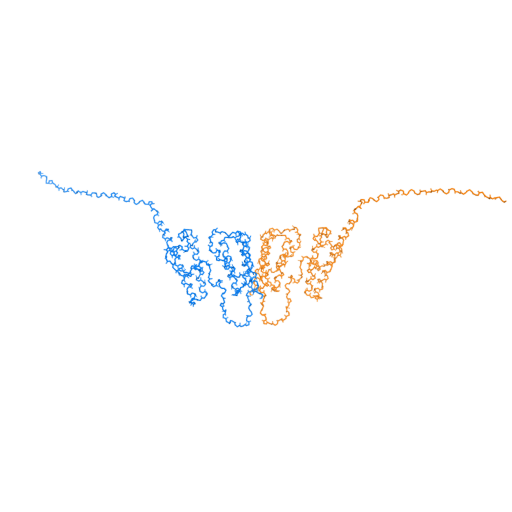935 C C . ALA B 1 136 ? -27.328 -15.711 -0.359 1 33.47 136 ALA B C 1
ATOM 2937 O O . ALA B 1 136 ? -27.359 -15.016 -1.378 1 33.47 136 ALA B O 1
ATOM 2938 N N . PRO B 1 137 ? -28.547 -15.781 0.369 1 31.38 137 PRO B N 1
ATOM 2939 C CA . PRO B 1 137 ? -29.609 -14.766 0.279 1 31.38 137 PRO B CA 1
ATOM 2940 C C . PRO B 1 137 ? -29.062 -13.391 -0.1 1 31.38 137 PRO B C 1
ATOM 2942 O O . PRO B 1 137 ? -27.891 -13.094 0.15 1 31.38 137 PRO B O 1
ATOM 2945 N N . ALA B 1 138 ? -29.766 -12.742 -1.026 1 32.78 138 ALA B N 1
ATOM 2946 C CA . ALA B 1 138 ? -29.672 -11.406 -1.619 1 32.78 138 ALA B CA 1
ATOM 2947 C C . ALA B 1 138 ? -29.016 -10.422 -0.659 1 32.78 138 ALA B C 1
ATOM 2949 O O . ALA B 1 138 ? -28.344 -9.477 -1.09 1 32.78 138 ALA B O 1
ATOM 2950 N N . ALA B 1 139 ? -29.688 -10.266 0.458 1 32.19 139 ALA B N 1
ATOM 2951 C CA . ALA B 1 139 ? -29.484 -9.055 1.247 1 32.19 139 ALA B CA 1
ATOM 2952 C C . ALA B 1 139 ? -28.016 -8.867 1.599 1 32.19 139 ALA B C 1
ATOM 2954 O O . ALA B 1 139 ? -27.656 -8.016 2.414 1 32.19 139 ALA B O 1
ATOM 2955 N N . ALA B 1 140 ? -27.25 -9.977 1.621 1 33.16 140 ALA B N 1
ATOM 2956 C CA . ALA B 1 140 ? -25.922 -9.742 2.203 1 33.16 140 ALA B CA 1
ATOM 2957 C C . ALA B 1 140 ? -25.109 -8.781 1.341 1 33.16 140 ALA B C 1
ATOM 2959 O O . ALA B 1 140 ? -24.812 -9.078 0.182 1 33.16 140 ALA B O 1
ATOM 2960 N N . ALA B 1 141 ? -25.297 -7.574 1.157 1 36 141 ALA B N 1
ATOM 2961 C CA . ALA B 1 141 ? -24.594 -6.379 0.689 1 36 141 ALA B CA 1
ATOM 2962 C C . ALA B 1 141 ? -23.125 -6.668 0.401 1 36 141 ALA B C 1
ATOM 2964 O O . ALA B 1 141 ? -22.469 -7.387 1.159 1 36 141 ALA B O 1
ATOM 2965 N N . ASN B 1 142 ? -22.578 -6.902 -0.872 1 42.28 142 ASN B N 1
ATOM 2966 C CA . ASN B 1 142 ? -21.25 -7.211 -1.414 1 42.28 142 ASN B CA 1
ATOM 2967 C C . ASN B 1 142 ? -20.141 -6.789 -0.457 1 42.28 142 ASN B C 1
ATOM 2969 O O . ASN B 1 142 ? -19.594 -5.691 -0.579 1 42.28 142 ASN B O 1
ATOM 2973 N N . ASN B 1 143 ? -20.203 -6.879 0.717 1 51.5 143 ASN B N 1
ATOM 2974 C CA . ASN B 1 143 ? -19.406 -6.527 1.887 1 51.5 143 ASN B CA 1
ATOM 2975 C C . ASN B 1 143 ? -17.984 -7.059 1.772 1 51.5 143 ASN B C 1
ATOM 2977 O O . ASN B 1 143 ? -17.672 -8.125 2.305 1 51.5 143 ASN B O 1
ATOM 2981 N N . THR B 1 144 ? -17.297 -6.922 0.583 1 63.06 144 THR B N 1
ATOM 2982 C CA . THR B 1 144 ? -15.891 -7.309 0.478 1 63.06 144 THR B CA 1
ATOM 2983 C C . THR B 1 144 ? -15.148 -6.996 1.771 1 63.06 144 THR B C 1
ATOM 2985 O O . THR B 1 144 ? -15.25 -5.887 2.299 1 63.06 144 THR B O 1
ATOM 2988 N N . SER B 1 145 ? -14.633 -8.094 2.363 1 85.12 145 SER B N 1
ATOM 2989 C CA . SER B 1 145 ? -13.859 -8 3.596 1 85.12 145 SER B CA 1
ATOM 2990 C C . SER B 1 145 ? -12.805 -6.902 3.506 1 85.12 145 SER B C 1
ATOM 2992 O O . SER B 1 145 ? -12 -6.879 2.572 1 85.12 145 SER B O 1
ATOM 2994 N N . GLY B 1 146 ? -12.977 -5.852 4.254 1 92.31 146 GLY B N 1
ATOM 2995 C CA . GLY B 1 146 ? -12 -4.777 4.309 1 92.31 146 GLY B CA 1
ATOM 2996 C C . GLY B 1 146 ? -10.57 -5.277 4.422 1 92.31 146 GLY B C 1
ATOM 2997 O O . GLY B 1 146 ? -9.664 -4.715 3.811 1 92.31 146 GLY B O 1
ATOM 2998 N N . VAL B 1 147 ? -10.43 -6.359 5.074 1 94.44 147 VAL B N 1
ATOM 2999 C CA . VAL B 1 147 ? -9.094 -6.918 5.277 1 94.44 147 VAL B CA 1
ATOM 3000 C C . VAL B 1 147 ? -8.562 -7.477 3.959 1 94.44 147 VAL B C 1
ATOM 3002 O O . VAL B 1 147 ? -7.375 -7.332 3.65 1 94.44 147 VAL B O 1
ATOM 3005 N N . LEU B 1 148 ? -9.438 -8.117 3.213 1 95.62 148 LEU B N 1
ATOM 3006 C CA . LEU B 1 148 ? -9.016 -8.68 1.935 1 95.62 148 LEU B CA 1
ATOM 3007 C C . LEU B 1 148 ? -8.602 -7.574 0.968 1 95.62 148 LEU B C 1
ATOM 3009 O O . LEU B 1 148 ? -7.633 -7.73 0.215 1 95.62 148 LEU B O 1
ATOM 3013 N N . ILE B 1 149 ? -9.305 -6.488 0.966 1 96.5 149 ILE B N 1
ATOM 3014 C CA . ILE B 1 149 ? -8.969 -5.344 0.128 1 96.5 149 ILE B CA 1
ATOM 3015 C C . ILE B 1 149 ? -7.609 -4.781 0.544 1 96.5 149 ILE B C 1
ATOM 3017 O O . ILE B 1 149 ? -6.766 -4.484 -0.305 1 96.5 149 ILE B O 1
ATOM 3021 N N . LEU B 1 150 ? -7.387 -4.648 1.839 1 96.94 150 LEU B N 1
ATOM 3022 C CA . LEU B 1 150 ? -6.113 -4.164 2.363 1 96.94 150 LEU B CA 1
ATOM 3023 C C . LEU B 1 150 ? -4.961 -5.055 1.904 1 96.94 150 LEU B C 1
ATOM 3025 O O . LEU B 1 150 ? -3.928 -4.559 1.458 1 96.94 150 LEU B O 1
ATOM 3029 N N . GLU B 1 151 ? -5.145 -6.301 1.954 1 97.19 151 GLU B N 1
ATOM 3030 C CA . GLU B 1 151 ? -4.105 -7.254 1.582 1 97.19 151 GLU B CA 1
ATOM 3031 C C . GLU B 1 151 ? -3.787 -7.168 0.092 1 97.19 151 GLU B C 1
ATOM 3033 O O . GLU B 1 151 ? -2.617 -7.148 -0.297 1 97.19 151 GLU B O 1
ATOM 3038 N N . ALA B 1 152 ? -4.82 -7.145 -0.696 1 97.75 152 ALA B N 1
ATOM 3039 C CA . ALA B 1 152 ? -4.605 -7.047 -2.137 1 97.75 152 ALA B CA 1
ATOM 3040 C C . ALA B 1 152 ? -3.883 -5.75 -2.498 1 97.75 152 ALA B C 1
ATOM 3042 O O . ALA B 1 152 ? -2.973 -5.754 -3.33 1 97.75 152 ALA B O 1
ATOM 3043 N N . THR B 1 153 ? -4.234 -4.672 -1.86 1 98.19 153 THR B N 1
ATOM 3044 C CA . THR B 1 153 ? -3.584 -3.381 -2.061 1 98.19 153 THR B CA 1
ATOM 3045 C C . THR B 1 153 ? -2.102 -3.461 -1.711 1 98.19 153 THR B C 1
ATOM 3047 O O . THR B 1 153 ? -1.251 -3.012 -2.482 1 98.19 153 THR B O 1
ATOM 3050 N N . GLN B 1 154 ? -1.872 -4.066 -0.625 1 97.88 154 GLN B N 1
ATOM 3051 C CA . GLN B 1 154 ? -0.497 -4.227 -0.166 1 97.88 154 GLN B CA 1
ATOM 3052 C C . GLN B 1 154 ? 0.332 -5.016 -1.174 1 97.88 154 GLN B C 1
ATOM 3054 O O . GLN B 1 154 ? 1.472 -4.656 -1.47 1 97.88 154 GLN B O 1
ATOM 3059 N N . GLU B 1 155 ? -0.24 -6.055 -1.697 1 98.38 155 GLU B N 1
ATOM 3060 C CA . GLU B 1 155 ? 0.483 -6.898 -2.645 1 98.38 155 GLU B CA 1
ATOM 3061 C C . GLU B 1 155 ? 0.808 -6.133 -3.926 1 98.38 155 GLU B C 1
ATOM 3063 O O . GLU B 1 155 ? 1.901 -6.273 -4.477 1 98.38 155 GLU B O 1
ATOM 3068 N N . PHE B 1 156 ? -0.131 -5.332 -4.414 1 98.69 156 PHE B N 1
ATOM 3069 C CA . PHE B 1 156 ? 0.122 -4.508 -5.59 1 98.69 156 PHE B CA 1
ATOM 3070 C C . PHE B 1 156 ? 1.304 -3.576 -5.355 1 98.69 156 PHE B C 1
ATOM 3072 O O . PHE B 1 156 ? 2.23 -3.521 -6.168 1 98.69 156 PHE B O 1
ATOM 3079 N N . ILE B 1 157 ? 1.242 -2.961 -4.258 1 98.31 157 ILE B N 1
ATOM 3080 C CA . ILE B 1 157 ? 2.25 -1.944 -3.973 1 98.31 157 ILE B CA 1
ATOM 3081 C C . ILE B 1 157 ? 3.609 -2.607 -3.768 1 98.31 157 ILE B C 1
ATOM 3083 O O . ILE B 1 157 ? 4.617 -2.15 -4.309 1 98.31 157 ILE B O 1
ATOM 3087 N N . THR B 1 158 ? 3.646 -3.705 -2.982 1 98 158 THR B N 1
ATOM 3088 C CA . THR B 1 158 ? 4.887 -4.434 -2.748 1 98 158 THR B CA 1
ATOM 3089 C C . THR B 1 158 ? 5.523 -4.855 -4.07 1 98 158 THR B C 1
ATOM 3091 O O . THR B 1 158 ? 6.734 -4.723 -4.25 1 98 158 THR B O 1
ATOM 3094 N N . PHE B 1 159 ? 4.754 -5.332 -4.988 1 98.62 159 PHE B N 1
ATOM 3095 C CA . PHE B 1 159 ? 5.266 -5.746 -6.289 1 98.62 159 PHE B CA 1
ATOM 3096 C C . PHE B 1 159 ? 5.832 -4.555 -7.051 1 98.62 159 PHE B C 1
ATOM 3098 O O . PHE B 1 159 ? 6.949 -4.617 -7.57 1 98.62 159 PHE B O 1
ATOM 3105 N N . LEU B 1 160 ? 5.055 -3.5 -7.141 1 98.38 160 LEU B N 1
ATOM 3106 C CA . LEU B 1 160 ? 5.469 -2.316 -7.887 1 98.38 160 LEU B CA 1
ATOM 3107 C C . LEU B 1 160 ? 6.742 -1.719 -7.293 1 98.38 160 LEU B C 1
ATOM 3109 O O . LEU B 1 160 ? 7.629 -1.278 -8.031 1 98.38 160 LEU B O 1
ATOM 3113 N N . ASP B 1 161 ? 6.863 -1.77 -5.98 1 96.75 161 ASP B N 1
ATOM 3114 C CA . ASP B 1 161 ? 8.07 -1.291 -5.309 1 96.75 161 ASP B CA 1
ATOM 3115 C C . ASP B 1 161 ? 9.273 -2.162 -5.66 1 96.75 161 ASP B C 1
ATOM 3117 O O . ASP B 1 161 ? 10.375 -1.651 -5.859 1 96.75 161 ASP B O 1
ATOM 3121 N N . ALA B 1 162 ? 9.07 -3.42 -5.691 1 97.62 162 ALA B N 1
ATOM 3122 C CA . ALA B 1 162 ? 10.156 -4.324 -6.062 1 97.62 162 ALA B CA 1
ATOM 3123 C C . ALA B 1 162 ? 10.68 -4.004 -7.457 1 97.62 162 ALA B C 1
ATOM 3125 O O . ALA B 1 162 ? 11.891 -3.936 -7.672 1 97.62 162 ALA B O 1
ATOM 3126 N N . VAL B 1 163 ? 9.805 -3.777 -8.359 1 97.94 163 VAL B N 1
ATOM 3127 C CA . VAL B 1 163 ? 10.195 -3.447 -9.727 1 97.94 163 VAL B CA 1
ATOM 3128 C C . VAL B 1 163 ? 10.961 -2.127 -9.742 1 97.94 163 VAL B C 1
ATOM 3130 O O . VAL B 1 163 ? 12.016 -2.021 -10.375 1 97.94 163 VAL B O 1
ATOM 3133 N N . LYS B 1 164 ? 10.484 -1.195 -9.016 1 95.88 164 LYS B N 1
ATOM 3134 C CA . LYS B 1 164 ? 11.102 0.125 -8.969 1 95.88 164 LYS B CA 1
ATOM 3135 C C . LYS B 1 164 ? 12.508 0.048 -8.367 1 95.88 164 LYS B C 1
ATOM 3137 O O . LYS B 1 164 ? 13.391 0.816 -8.75 1 95.88 164 LYS B O 1
ATOM 3142 N N . LEU B 1 165 ? 12.719 -0.866 -7.484 1 95.19 165 LEU B N 1
ATOM 3143 C CA . LEU B 1 165 ? 13.992 -1.021 -6.793 1 95.19 165 LEU B CA 1
ATOM 3144 C C . LEU B 1 165 ? 14.969 -1.836 -7.633 1 95.19 165 LEU B C 1
ATOM 3146 O O . LEU B 1 165 ? 16.125 -2.002 -7.254 1 95.19 165 LEU B O 1
ATOM 3150 N N . GLY B 1 166 ? 14.523 -2.342 -8.664 1 95.88 166 GLY B N 1
ATOM 3151 C CA . GLY B 1 166 ? 15.406 -3.012 -9.602 1 95.88 166 GLY B CA 1
ATOM 3152 C C . GLY B 1 166 ? 15.461 -4.516 -9.406 1 95.88 166 GLY B C 1
ATOM 3153 O O . GLY B 1 166 ? 16.406 -5.168 -9.828 1 95.88 166 GLY B O 1
ATOM 3154 N N . LEU B 1 167 ? 14.5 -5.039 -8.625 1 95.81 167 LEU B N 1
ATOM 3155 C CA . LEU B 1 167 ? 14.359 -6.488 -8.555 1 95.81 167 LEU B CA 1
ATOM 3156 C C . LEU B 1 167 ? 13.695 -7.035 -9.82 1 95.81 167 LEU B C 1
ATOM 3158 O O . LEU B 1 167 ? 12.484 -6.887 -10 1 95.81 167 LEU B O 1
ATOM 3162 N N . LEU B 1 168 ? 14.453 -7.68 -10.656 1 96.62 168 LEU B N 1
ATOM 3163 C CA . LEU B 1 168 ? 13.906 -7.941 -11.984 1 96.62 168 LEU B CA 1
ATOM 3164 C C . LEU B 1 168 ? 14.07 -9.414 -12.359 1 96.62 168 LEU B C 1
ATOM 3166 O O . LEU B 1 168 ? 13.812 -9.797 -13.5 1 96.62 168 LEU B O 1
ATOM 3170 N N . SER B 1 169 ? 14.461 -10.281 -11.406 1 95.62 169 SER B N 1
ATOM 3171 C CA . SER B 1 169 ? 14.641 -11.695 -11.727 1 95.62 169 SER B CA 1
ATOM 3172 C C . SER B 1 169 ? 13.344 -12.469 -11.555 1 95.62 169 SER B C 1
ATOM 3174 O O . SER B 1 169 ? 12.43 -12.016 -10.859 1 95.62 169 SER B O 1
ATOM 3176 N N . LYS B 1 170 ? 13.258 -13.609 -12.203 1 93.69 170 LYS B N 1
ATOM 3177 C CA . LYS B 1 170 ? 12.102 -14.5 -12.078 1 93.6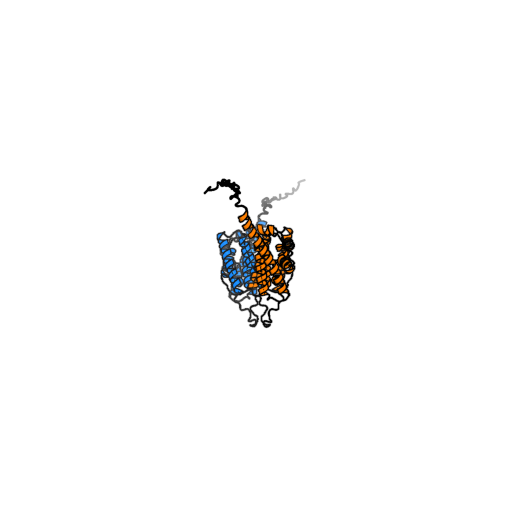9 170 LYS B CA 1
ATOM 3178 C C . LYS B 1 170 ? 11.852 -14.875 -10.617 1 93.69 170 LYS B C 1
ATOM 3180 O O . LYS B 1 170 ? 10.719 -14.773 -10.133 1 93.69 170 LYS B O 1
ATOM 3185 N N . ASP B 1 171 ? 12.961 -15.25 -9.938 1 91.38 171 ASP B N 1
ATOM 3186 C CA . ASP B 1 171 ? 12.844 -15.742 -8.57 1 91.38 171 ASP B CA 1
ATOM 3187 C C . ASP B 1 171 ? 12.32 -14.656 -7.633 1 91.38 171 ASP B C 1
ATOM 3189 O O . ASP B 1 171 ? 11.672 -14.953 -6.629 1 91.38 171 ASP B O 1
ATOM 3193 N N . GLN B 1 172 ? 12.578 -13.422 -8.031 1 94.81 172 GLN B N 1
ATOM 3194 C CA . GLN B 1 172 ? 12.164 -12.297 -7.195 1 94.81 172 GLN B CA 1
ATOM 3195 C C . GLN B 1 172 ? 10.742 -11.867 -7.523 1 94.81 172 GLN B C 1
ATOM 3197 O O . GLN B 1 172 ? 9.938 -11.609 -6.625 1 94.81 172 GLN B O 1
ATOM 3202 N N . LEU B 1 173 ? 10.383 -11.812 -8.766 1 97.25 173 LEU B N 1
ATOM 3203 C CA . LEU B 1 173 ? 9.156 -11.148 -9.195 1 97.25 173 LEU B CA 1
ATOM 3204 C C . LEU B 1 173 ? 8 -12.141 -9.258 1 97.25 173 LEU B C 1
ATOM 3206 O O . LEU B 1 173 ? 6.859 -11.789 -8.953 1 97.25 173 LEU B O 1
ATOM 3210 N N . HIS B 1 174 ? 8.234 -13.352 -9.594 1 95.75 174 HIS B N 1
ATOM 3211 C CA . HIS B 1 174 ? 7.156 -14.297 -9.844 1 95.75 174 HIS B CA 1
ATOM 3212 C C . HIS B 1 174 ? 6.328 -14.547 -8.586 1 95.75 174 HIS B C 1
ATOM 3214 O O . HIS B 1 174 ? 5.098 -14.469 -8.625 1 95.75 174 HIS B O 1
ATOM 3220 N N . PRO B 1 175 ? 6.961 -14.852 -7.422 1 94.81 175 PRO B N 1
ATOM 3221 C CA . PRO B 1 175 ? 6.156 -15.055 -6.211 1 94.81 175 PRO B CA 1
ATOM 3222 C C . PRO B 1 175 ? 5.344 -13.812 -5.832 1 94.81 175 PRO B C 1
ATOM 3224 O O . PRO B 1 175 ? 4.195 -13.938 -5.398 1 94.81 175 PRO B O 1
ATOM 3227 N N . LEU B 1 176 ? 5.969 -12.633 -6.004 1 97.88 176 LEU B N 1
ATOM 3228 C CA . LEU B 1 176 ? 5.285 -11.391 -5.66 1 97.88 176 LEU B CA 1
ATOM 3229 C C . LEU B 1 176 ? 4.059 -11.18 -6.543 1 97.88 176 LEU B C 1
ATOM 3231 O O . LEU B 1 176 ? 2.99 -10.82 -6.055 1 97.88 176 LEU B O 1
ATOM 3235 N N . LEU B 1 177 ? 4.184 -11.422 -7.82 1 97.88 177 LEU B N 1
ATOM 3236 C CA . LEU B 1 177 ? 3.068 -11.25 -8.742 1 97.88 177 LEU B CA 1
ATOM 3237 C C . LEU B 1 177 ? 2 -12.312 -8.508 1 97.88 177 LEU B C 1
ATOM 3239 O O . LEU B 1 177 ? 0.806 -12.039 -8.641 1 97.88 177 LEU B O 1
ATOM 3243 N N . SER B 1 178 ? 2.438 -13.484 -8.148 1 96.12 178 SER B N 1
ATOM 3244 C CA . SER B 1 178 ? 1.5 -14.539 -7.781 1 96.12 178 SER B CA 1
ATOM 3245 C C . SER B 1 178 ? 0.646 -14.125 -6.586 1 96.12 178 SER B C 1
ATOM 3247 O O . SER B 1 178 ? -0.564 -14.359 -6.574 1 96.12 178 SER B O 1
ATOM 3249 N N . ASP B 1 179 ? 1.312 -13.508 -5.641 1 96.94 179 ASP B N 1
ATOM 3250 C CA . ASP B 1 179 ? 0.592 -13.016 -4.469 1 96.94 179 ASP B CA 1
ATOM 3251 C C . ASP B 1 179 ? -0.448 -11.969 -4.859 1 96.94 179 ASP B C 1
ATOM 3253 O O . ASP B 1 179 ? -1.534 -11.922 -4.281 1 96.94 179 ASP B O 1
ATOM 3257 N N . VAL B 1 180 ? -0.126 -11.18 -5.824 1 98.12 180 VAL B N 1
ATOM 3258 C CA . VAL B 1 180 ? -1.052 -10.148 -6.281 1 98.12 180 VAL B CA 1
ATOM 3259 C C . VAL B 1 180 ? -2.32 -10.805 -6.828 1 98.12 180 VAL B C 1
ATOM 3261 O O . VAL B 1 180 ? -3.424 -10.508 -6.359 1 98.12 180 VAL B O 1
ATOM 3264 N N . ILE B 1 181 ? -2.18 -11.68 -7.781 1 96.25 181 ILE B N 1
ATOM 3265 C CA . ILE B 1 181 ? -3.354 -12.25 -8.438 1 96.25 181 ILE B CA 1
ATOM 3266 C C . ILE B 1 181 ? -4.156 -13.07 -7.43 1 96.25 181 ILE B C 1
ATOM 3268 O O . ILE B 1 181 ? -5.391 -13.062 -7.457 1 96.25 181 ILE B O 1
ATOM 3272 N N . GLN B 1 182 ? -3.496 -13.766 -6.512 1 94.44 182 GLN B N 1
ATOM 3273 C CA . GLN B 1 182 ? -4.184 -14.555 -5.496 1 94.44 182 GLN B CA 1
ATOM 3274 C C . GLN B 1 182 ? -4.992 -13.664 -4.559 1 94.44 182 GLN B C 1
ATOM 3276 O O . GLN B 1 182 ? -6.141 -13.977 -4.234 1 94.44 182 GLN B O 1
ATOM 3281 N N . SER B 1 183 ? -4.363 -12.594 -4.145 1 96.19 183 SER B N 1
ATOM 3282 C CA . SER B 1 183 ? -5.055 -11.672 -3.25 1 96.19 183 SER B CA 1
ATOM 3283 C C . SER B 1 183 ? -6.219 -10.984 -3.955 1 96.19 183 SER B C 1
ATOM 3285 O O . SER B 1 183 ? -7.281 -10.789 -3.361 1 96.19 183 SER B O 1
ATOM 3287 N N . VAL B 1 184 ? -6.039 -10.656 -5.156 1 95.69 184 VAL B N 1
ATOM 3288 C CA . VAL B 1 184 ? -7.094 -10.023 -5.941 1 95.69 184 VAL B CA 1
ATOM 3289 C C . VAL B 1 184 ? -8.281 -10.977 -6.078 1 95.69 184 VAL B C 1
ATOM 3291 O O . VAL B 1 184 ? -9.43 -10.57 -5.938 1 95.69 184 VAL B O 1
ATOM 3294 N N . ASN B 1 185 ? -8.031 -12.172 -6.254 1 92.62 185 ASN B N 1
ATOM 3295 C CA . ASN B 1 185 ? -9.078 -13.172 -6.449 1 92.62 185 ASN B CA 1
ATOM 3296 C C . ASN B 1 185 ? -9.906 -13.375 -5.18 1 92.62 185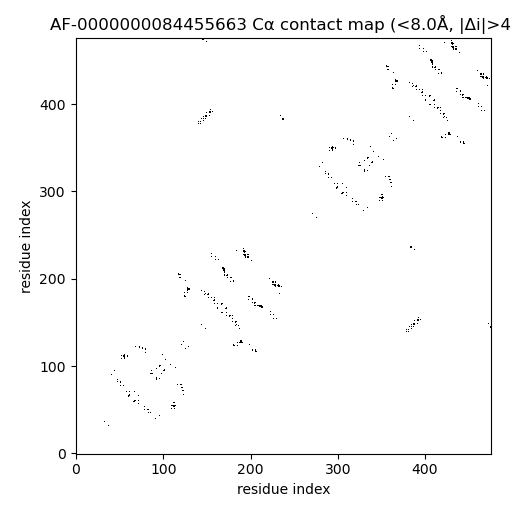 ASN B C 1
ATOM 3298 O O . ASN B 1 185 ? -11.07 -13.773 -5.246 1 92.62 185 ASN B O 1
ATOM 3302 N N . ARG B 1 186 ? -9.328 -13.164 -4.078 1 92.44 186 ARG B N 1
ATOM 3303 C CA . ARG B 1 186 ? -10.055 -13.289 -2.822 1 92.44 186 ARG B CA 1
ATOM 3304 C C . ARG B 1 186 ? -11.023 -12.117 -2.637 1 92.44 186 ARG B C 1
ATOM 3306 O O . ARG B 1 186 ? -11.984 -12.219 -1.873 1 92.44 186 ARG B O 1
ATOM 3313 N N . VAL B 1 187 ? -10.688 -11.055 -3.291 1 92.75 187 VAL B N 1
ATOM 3314 C CA . VAL B 1 187 ? -11.516 -9.867 -3.154 1 92.75 187 VAL B CA 1
ATOM 3315 C C . VAL B 1 187 ? -12.672 -9.922 -4.152 1 92.75 187 VAL B C 1
ATOM 3317 O O . VAL B 1 187 ? -13.812 -9.602 -3.814 1 92.75 187 VAL B O 1
ATOM 3320 N N . THR B 1 188 ? -12.406 -10.328 -5.312 1 89.44 188 THR B N 1
ATOM 3321 C CA . THR B 1 188 ? -13.422 -10.297 -6.355 1 89.44 188 THR B CA 1
ATOM 3322 C C . THR B 1 188 ? -13.18 -11.398 -7.379 1 89.44 188 THR B C 1
ATOM 3324 O O . THR B 1 188 ? -12.031 -11.695 -7.723 1 89.44 188 THR B O 1
ATOM 3327 N N . ASP B 1 189 ? -14.172 -11.945 -7.863 1 84.31 189 ASP B N 1
ATOM 3328 C CA . ASP B 1 189 ? -14.094 -12.938 -8.93 1 84.31 189 ASP B CA 1
ATOM 3329 C C . ASP B 1 189 ? -14.438 -12.312 -10.281 1 84.31 189 ASP B C 1
ATOM 3331 O O . ASP B 1 189 ? -14.367 -12.977 -11.32 1 84.31 189 ASP B O 1
ATOM 3335 N N . LYS B 1 190 ? -14.711 -11.055 -10.242 1 85.75 190 LYS B N 1
ATOM 3336 C CA . LYS B 1 190 ? -15.086 -10.359 -11.469 1 85.75 190 LYS B CA 1
ATOM 3337 C C . LYS B 1 190 ? -13.852 -9.914 -12.25 1 85.75 190 LYS B C 1
ATOM 3339 O O . LYS B 1 190 ? -12.836 -9.539 -11.664 1 85.75 190 LYS B O 1
ATOM 3344 N N . ASP B 1 191 ? -14.016 -10.016 -13.516 1 90.19 191 ASP B N 1
ATOM 3345 C CA . ASP B 1 191 ? -12.977 -9.477 -14.383 1 90.19 191 ASP B CA 1
ATOM 3346 C C . ASP B 1 191 ? -12.93 -7.957 -14.312 1 90.19 191 ASP B C 1
ATOM 3348 O O . ASP B 1 191 ? -13.938 -7.312 -14.008 1 90.19 191 ASP B O 1
ATOM 3352 N N . PHE B 1 192 ? -11.773 -7.422 -14.477 1 93.75 192 PHE B N 1
ATOM 3353 C CA . PHE B 1 192 ? -11.617 -5.973 -14.508 1 93.75 192 PHE B CA 1
ATOM 3354 C C . PHE B 1 192 ? -10.562 -5.562 -15.531 1 93.75 192 PHE B C 1
ATOM 3356 O O . PHE B 1 192 ? -9.859 -6.414 -16.078 1 93.75 192 PHE B O 1
ATOM 3363 N N . ASP B 1 193 ? -10.43 -4.32 -15.75 1 95.5 193 ASP B N 1
ATOM 3364 C CA . ASP B 1 193 ? -9.531 -3.791 -16.766 1 95.5 193 ASP B CA 1
ATOM 3365 C C . ASP B 1 193 ? -8.078 -4.137 -16.453 1 95.5 193 ASP B C 1
ATOM 3367 O O . ASP B 1 193 ? -7.59 -3.85 -15.359 1 95.5 193 ASP B O 1
ATOM 3371 N N . ASN B 1 194 ? -7.367 -4.855 -17.422 1 96.62 194 ASN B N 1
ATOM 3372 C CA . ASN B 1 194 ? -5.945 -5.172 -17.375 1 96.62 194 ASN B CA 1
ATOM 3373 C C . ASN B 1 194 ? -5.645 -6.297 -16.391 1 96.62 194 ASN B C 1
ATOM 3375 O O . ASN B 1 194 ? -4.496 -6.492 -15.992 1 96.62 194 ASN B O 1
ATOM 3379 N N . ARG B 1 195 ? -6.664 -6.922 -15.938 1 95.75 195 ARG B N 1
ATOM 3380 C CA . ARG B 1 195 ? -6.434 -8.117 -15.125 1 95.75 195 ARG B CA 1
ATOM 3381 C C . ARG B 1 195 ? -5.598 -9.141 -15.891 1 95.75 195 ARG B C 1
ATOM 3383 O O . ARG B 1 195 ? -4.699 -9.766 -15.32 1 95.75 195 ARG B O 1
ATOM 3390 N N . GLY B 1 196 ? -5.887 -9.305 -17.156 1 95.19 196 GLY B N 1
ATOM 3391 C CA . GLY B 1 196 ? -5.195 -10.258 -18 1 95.19 196 GLY B CA 1
ATOM 3392 C C . GLY B 1 196 ? -3.705 -9.984 -18.109 1 95.19 196 GLY B C 1
ATOM 3393 O O . GLY B 1 196 ? -2.912 -10.898 -18.312 1 95.19 196 GLY B O 1
ATOM 3394 N N . LYS B 1 197 ? -3.322 -8.734 -17.969 1 97.5 197 LYS B N 1
ATOM 3395 C CA . LYS B 1 197 ? -1.909 -8.375 -18.031 1 97.5 197 LYS B CA 1
ATOM 3396 C C . LYS B 1 197 ? -1.131 -9.008 -16.875 1 97.5 197 LYS B C 1
ATOM 3398 O O . LYS B 1 197 ? 0.038 -9.367 -17.031 1 97.5 197 LYS B O 1
ATOM 3403 N N . ILE B 1 198 ? -1.768 -9.117 -15.727 1 97.5 198 ILE B N 1
ATOM 3404 C CA . ILE B 1 198 ? -1.124 -9.773 -14.586 1 97.5 198 ILE B CA 1
ATOM 3405 C C . ILE B 1 198 ? -0.773 -11.219 -14.953 1 97.5 198 ILE B C 1
ATOM 3407 O O . ILE B 1 198 ? 0.368 -11.648 -14.773 1 97.5 198 ILE B O 1
ATOM 3411 N N . VAL B 1 199 ? -1.71 -11.883 -15.539 1 94.44 199 VAL B N 1
ATOM 3412 C CA . VAL B 1 199 ? -1.547 -13.289 -15.906 1 94.44 199 VAL B CA 1
ATOM 3413 C C . VAL B 1 199 ? -0.497 -13.414 -17 1 94.44 199 VAL B C 1
ATOM 3415 O O . VAL B 1 199 ? 0.356 -14.305 -16.953 1 94.44 199 VAL B O 1
ATOM 3418 N N . GLN B 1 200 ? -0.59 -12.57 -17.922 1 96.44 200 GLN B N 1
ATOM 3419 C CA . GLN B 1 200 ? 0.365 -12.586 -19.031 1 96.44 200 GLN B CA 1
ATOM 3420 C C . GLN B 1 200 ? 1.797 -12.453 -18.516 1 96.44 200 GLN B C 1
ATOM 3422 O O . GLN B 1 200 ? 2.689 -13.188 -18.953 1 96.44 200 GLN B O 1
ATOM 3427 N N . TRP B 1 201 ? 1.99 -11.531 -17.672 1 97.69 201 TRP B N 1
ATOM 3428 C CA . TRP B 1 201 ? 3.33 -11.32 -17.125 1 97.69 201 TRP B CA 1
ATOM 3429 C C . TRP B 1 201 ? 3.756 -12.492 -16.266 1 97.69 201 TRP B C 1
ATOM 3431 O O . TRP B 1 201 ? 4.938 -12.844 -16.219 1 97.69 201 TRP B O 1
ATOM 3441 N N . LEU B 1 202 ? 2.801 -13.094 -15.523 1 96.25 202 LEU B N 1
ATOM 3442 C CA . LEU B 1 202 ? 3.104 -14.289 -14.75 1 96.25 202 LEU B CA 1
ATOM 3443 C C . LEU B 1 202 ? 3.656 -15.398 -15.641 1 96.25 202 LEU B C 1
ATOM 3445 O O . LEU B 1 202 ? 4.633 -16.062 -15.289 1 96.25 202 LEU B O 1
ATOM 3449 N N . ILE B 1 203 ? 3.076 -15.539 -16.719 1 95.31 203 ILE B N 1
ATOM 3450 C CA . ILE B 1 203 ? 3.5 -16.562 -17.672 1 95.31 203 ILE B CA 1
ATOM 3451 C C . ILE B 1 203 ? 4.887 -16.219 -18.219 1 95.31 203 ILE B C 1
ATOM 3453 O O . ILE B 1 203 ? 5.773 -17.078 -18.266 1 95.31 203 ILE B O 1
ATOM 3457 N N . THR B 1 204 ? 5.035 -14.938 -18.594 1 96.56 204 THR B N 1
ATOM 3458 C CA . THR B 1 204 ? 6.32 -14.477 -19.094 1 96.56 204 THR B CA 1
ATOM 3459 C C . THR B 1 204 ? 7.426 -14.734 -18.078 1 96.56 204 THR B C 1
ATOM 3461 O O . THR B 1 204 ? 8.477 -15.281 -18.422 1 96.56 204 THR B O 1
ATOM 3464 N N . LEU B 1 205 ? 7.184 -14.375 -16.859 1 96.31 205 LEU B N 1
ATOM 3465 C CA . LEU B 1 205 ? 8.164 -14.555 -15.789 1 96.31 205 LEU B CA 1
ATOM 3466 C C . LEU B 1 205 ? 8.445 -16.031 -15.555 1 96.31 205 LEU B C 1
ATOM 3468 O O . LEU B 1 205 ? 9.594 -16.438 -15.359 1 96.31 205 LEU B O 1
ATOM 3472 N N . ASN B 1 206 ? 7.41 -16.812 -15.648 1 93.06 206 ASN B N 1
ATOM 3473 C CA . ASN B 1 206 ? 7.555 -18.234 -15.375 1 93.06 206 ASN B CA 1
ATOM 3474 C C . ASN B 1 206 ? 8.414 -18.922 -16.438 1 93.06 206 ASN B C 1
ATOM 3476 O O . ASN B 1 206 ? 9.078 -19.922 -16.156 1 93.06 206 ASN B O 1
ATOM 3480 N N . GLN B 1 207 ? 8.391 -18.438 -17.578 1 91.69 207 GLN B N 1
ATOM 3481 C CA . GLN B 1 207 ? 9.109 -19.031 -18.703 1 91.69 207 GLN B CA 1
ATOM 3482 C C . GLN B 1 207 ? 10.578 -18.641 -18.688 1 91.69 207 GLN B C 1
ATOM 3484 O O . GLN B 1 207 ? 11.391 -19.203 -19.422 1 91.69 207 GLN B O 1
ATOM 3489 N N . MET B 1 208 ? 10.852 -17.688 -17.875 1 90.38 208 MET B N 1
ATOM 3490 C CA . MET B 1 208 ? 12.242 -17.25 -17.781 1 90.38 208 MET B CA 1
ATOM 3491 C C . MET B 1 208 ? 13.078 -18.234 -16.984 1 90.38 208 MET B C 1
ATOM 3493 O O . MET B 1 208 ? 12.547 -19 -16.172 1 90.38 208 MET B O 1
ATOM 3497 N N . LYS B 1 209 ? 14.422 -18.172 -17.266 1 84.5 209 LYS B N 1
ATOM 3498 C CA . LYS B 1 209 ? 15.352 -18.906 -16.422 1 84.5 209 LYS B CA 1
ATOM 3499 C C . LYS B 1 209 ? 15.578 -18.203 -15.094 1 84.5 209 LYS B C 1
ATOM 3501 O O . LYS B 1 209 ? 15.375 -16.984 -14.984 1 84.5 209 LYS B O 1
ATOM 3506 N N . ALA B 1 210 ? 15.961 -18.984 -14.086 1 77.56 210 ALA B N 1
ATOM 3507 C CA . ALA B 1 210 ? 16.141 -18.438 -12.742 1 77.56 210 ALA B CA 1
ATOM 3508 C C . ALA B 1 210 ? 17.125 -17.281 -12.75 1 77.56 210 ALA B C 1
ATOM 3510 O O . ALA B 1 210 ? 16.938 -16.297 -12.039 1 77.56 210 ALA B O 1
ATOM 3511 N N . SER B 1 211 ? 18.141 -17.344 -13.594 1 81.31 211 SER B N 1
ATOM 3512 C CA . SER B 1 211 ? 19.219 -16.359 -13.602 1 81.31 211 SER B CA 1
ATOM 3513 C C . SER B 1 211 ? 18.891 -15.195 -14.531 1 81.31 211 SER B C 1
ATOM 3515 O O . SER B 1 211 ? 19.594 -14.188 -14.539 1 81.31 211 SER B O 1
ATOM 3517 N N . ASP B 1 212 ? 17.781 -15.352 -15.172 1 90 212 ASP B N 1
ATOM 3518 C CA . ASP B 1 212 ? 17.438 -14.312 -16.141 1 90 212 ASP B CA 1
ATOM 3519 C C . ASP B 1 212 ? 16.844 -13.086 -15.438 1 90 212 ASP B C 1
ATOM 3521 O O . ASP B 1 212 ? 16.266 -13.203 -14.359 1 90 212 ASP B O 1
ATOM 3525 N N . GLU B 1 213 ? 17.125 -11.883 -16.031 1 95.19 213 GLU B N 1
ATOM 3526 C CA . GLU B 1 213 ? 16.516 -10.641 -15.578 1 95.19 213 GLU B CA 1
ATOM 3527 C C . GLU B 1 213 ? 15.781 -9.938 -16.719 1 95.19 213 GLU B C 1
ATOM 3529 O O . GLU B 1 213 ? 16.188 -10.016 -17.875 1 95.19 213 GLU B O 1
ATOM 3534 N N . LEU B 1 214 ? 14.75 -9.328 -16.312 1 96.88 214 LEU B N 1
ATOM 3535 C CA . LEU B 1 214 ? 14.016 -8.531 -17.297 1 96.88 214 LEU B CA 1
ATOM 3536 C C . LEU B 1 214 ? 14.891 -7.398 -17.828 1 96.88 214 LEU B C 1
ATOM 3538 O O . LEU B 1 214 ? 15.688 -6.82 -17.094 1 96.88 214 LEU B O 1
ATOM 3542 N N . SER B 1 215 ? 14.695 -7.195 -19.188 1 96.31 215 SER B N 1
ATOM 3543 C CA . SER B 1 215 ? 15.328 -6.004 -19.734 1 96.31 215 SER B CA 1
ATOM 3544 C C . SER B 1 215 ? 14.719 -4.734 -19.156 1 96.31 215 SER B C 1
ATOM 3546 O O . SER B 1 215 ? 13.625 -4.77 -18.578 1 96.31 215 SER B O 1
ATOM 3548 N N . GLU B 1 216 ? 15.453 -3.637 -19.344 1 95.38 216 GLU B N 1
ATOM 3549 C CA . GLU B 1 216 ? 14.945 -2.357 -18.859 1 95.38 216 GLU B CA 1
ATOM 3550 C C . GLU B 1 216 ? 13.609 -2.014 -19.516 1 95.38 216 GLU B C 1
ATOM 3552 O O . GLU B 1 216 ? 12.703 -1.498 -18.875 1 95.38 216 GLU B O 1
ATOM 3557 N N . GLN B 1 217 ? 13.531 -2.32 -20.766 1 97.19 217 GLN B N 1
ATOM 3558 C CA . GLN B 1 217 ? 12.305 -2.053 -21.5 1 97.19 217 GLN B CA 1
ATOM 3559 C C . GLN B 1 217 ? 11.148 -2.914 -20.984 1 97.19 217 GLN B C 1
ATOM 3561 O O . GLN B 1 217 ? 10.039 -2.422 -20.797 1 97.19 217 GLN B O 1
ATOM 3566 N N . GLN B 1 218 ? 11.438 -4.137 -20.734 1 97.62 218 GLN B N 1
ATOM 3567 C CA . GLN B 1 218 ? 10.422 -5.043 -20.203 1 97.62 218 GLN B CA 1
ATOM 3568 C C . GLN B 1 218 ? 9.984 -4.613 -18.797 1 97.62 218 GLN B C 1
ATOM 3570 O O . GLN B 1 218 ? 8.797 -4.691 -18.469 1 97.62 218 GLN B O 1
ATOM 3575 N N . ALA B 1 219 ? 10.961 -4.215 -18.078 1 97.94 219 ALA B N 1
ATOM 3576 C CA . ALA B 1 219 ? 10.656 -3.77 -16.719 1 97.94 219 ALA B CA 1
ATOM 3577 C C . ALA B 1 219 ? 9.719 -2.566 -16.734 1 97.94 219 ALA B C 1
ATOM 3579 O O . ALA B 1 219 ? 8.797 -2.482 -15.922 1 97.94 219 ALA B O 1
ATOM 3580 N N . ARG B 1 220 ? 9.922 -1.654 -17.562 1 97.88 220 ARG B N 1
ATOM 3581 C CA . ARG B 1 220 ? 9.062 -0.48 -17.688 1 97.88 220 ARG B CA 1
ATOM 3582 C C . ARG B 1 220 ? 7.66 -0.873 -18.125 1 97.88 220 ARG B C 1
ATOM 3584 O O . ARG B 1 220 ? 6.672 -0.35 -17.594 1 97.88 220 ARG B O 1
ATOM 3591 N N . GLU B 1 221 ? 7.602 -1.729 -19.078 1 98.38 221 GLU B N 1
ATOM 3592 C CA . GLU B 1 221 ? 6.309 -2.211 -19.562 1 98.38 221 GLU B CA 1
ATOM 3593 C C . GLU B 1 221 ? 5.547 -2.93 -18.438 1 98.38 221 GLU B C 1
ATOM 3595 O O . GLU B 1 221 ? 4.344 -2.725 -18.281 1 98.38 221 GLU B O 1
ATOM 3600 N N . LEU B 1 222 ? 6.305 -3.756 -17.797 1 98.56 222 LEU B N 1
ATOM 3601 C CA . LEU B 1 222 ? 5.73 -4.473 -16.656 1 98.56 222 LEU B CA 1
ATOM 3602 C C . LEU B 1 222 ? 5.164 -3.5 -15.633 1 98.56 222 LEU B C 1
ATOM 3604 O O . LEU B 1 222 ? 4.027 -3.656 -15.18 1 98.56 222 LEU B O 1
ATOM 3608 N N . ASP B 1 223 ? 5.941 -2.533 -15.289 1 98.5 223 ASP B N 1
ATOM 3609 C CA . ASP B 1 223 ? 5.512 -1.526 -14.328 1 98.5 223 ASP B CA 1
ATOM 3610 C C . ASP B 1 223 ? 4.223 -0.844 -14.781 1 98.5 223 ASP B C 1
ATOM 3612 O O . ASP B 1 223 ? 3.27 -0.735 -14.008 1 98.5 223 ASP B O 1
ATOM 3616 N N . LEU B 1 224 ? 4.137 -0.434 -15.953 1 98.38 224 LEU B N 1
ATOM 3617 C CA . LEU B 1 224 ? 2.98 0.268 -16.5 1 98.38 224 LEU B CA 1
ATOM 3618 C C . LEU B 1 224 ? 1.748 -0.631 -16.5 1 98.38 224 LEU B C 1
ATOM 3620 O O . LEU B 1 224 ? 0.665 -0.207 -16.094 1 98.38 224 LEU B O 1
ATOM 3624 N N . ASP B 1 225 ? 1.92 -1.837 -16.969 1 98.69 225 ASP B N 1
ATOM 3625 C CA . ASP B 1 225 ? 0.807 -2.775 -17.062 1 98.69 225 ASP B CA 1
ATOM 3626 C C . ASP B 1 225 ? 0.215 -3.072 -15.695 1 98.69 225 ASP B C 1
ATOM 3628 O O . ASP B 1 225 ? -1.007 -3.107 -15.531 1 98.69 225 ASP B O 1
ATOM 3632 N N . ILE B 1 226 ? 1.072 -3.258 -14.734 1 98.75 226 ILE B N 1
ATOM 3633 C CA . ILE B 1 226 ? 0.592 -3.613 -13.406 1 98.75 226 ILE B CA 1
ATOM 3634 C C . ILE B 1 226 ? -0.04 -2.391 -12.742 1 98.75 226 ILE B C 1
ATOM 3636 O O . ILE B 1 226 ? -1.021 -2.514 -12.008 1 98.75 226 ILE B O 1
ATOM 3640 N N . GLN B 1 227 ? 0.456 -1.212 -12.992 1 98.56 227 GLN B N 1
ATOM 3641 C CA . GLN B 1 227 ? -0.199 0.003 -12.516 1 98.56 227 GLN B CA 1
ATOM 3642 C C . GLN B 1 227 ? -1.61 0.123 -13.086 1 98.56 227 GLN B C 1
ATOM 3644 O O . GLN B 1 227 ? -2.541 0.501 -12.367 1 98.56 227 GLN B O 1
ATOM 3649 N N . GLN B 1 228 ? -1.732 -0.179 -14.305 1 98.44 228 GLN B N 1
ATOM 3650 C CA . GLN B 1 228 ? -3.043 -0.129 -14.945 1 98.44 228 GLN B CA 1
ATOM 3651 C C . GLN B 1 228 ? -3.984 -1.175 -14.359 1 98.44 228 GLN B C 1
ATOM 3653 O O . GLN B 1 228 ? -5.172 -0.907 -14.156 1 98.44 228 GLN B O 1
ATOM 3658 N N . ALA B 1 229 ? -3.443 -2.299 -14.133 1 98.25 229 ALA B N 1
ATOM 3659 C CA . ALA B 1 229 ? -4.25 -3.336 -13.492 1 98.25 229 ALA B CA 1
ATOM 3660 C C . ALA B 1 229 ? -4.68 -2.908 -12.094 1 98.25 229 ALA B C 1
ATOM 3662 O O . ALA B 1 229 ? -5.812 -3.168 -11.68 1 98.25 229 ALA B O 1
ATOM 3663 N N . TYR B 1 230 ? -3.734 -2.285 -11.43 1 98.25 230 TYR B N 1
ATOM 3664 C CA . TYR B 1 230 ? -4.047 -1.759 -10.109 1 98.25 230 TYR B CA 1
ATOM 3665 C C . TYR B 1 230 ? -5.215 -0.779 -10.172 1 98.25 230 TYR B C 1
ATOM 3667 O O . TYR B 1 230 ? -6.125 -0.832 -9.344 1 98.25 230 TYR B O 1
ATOM 3675 N N . GLN B 1 231 ? -5.23 0.053 -11.102 1 97.56 231 GLN B N 1
ATOM 3676 C CA . GLN B 1 231 ? -6.32 1.002 -11.289 1 97.56 231 GLN B CA 1
ATOM 3677 C C . GLN B 1 231 ? -7.621 0.282 -11.641 1 97.56 231 GLN B C 1
ATOM 3679 O O . GLN B 1 231 ? -8.695 0.681 -11.195 1 97.56 231 GLN B O 1
ATOM 3684 N N . GLY B 1 232 ? -7.547 -0.67 -12.461 1 97 232 GLY B N 1
ATOM 3685 C CA . GLY B 1 232 ? -8.711 -1.482 -12.766 1 97 232 GLY B CA 1
ATOM 3686 C C . GLY B 1 232 ? -9.312 -2.141 -11.531 1 97 232 GLY B C 1
ATOM 3687 O O . GLY B 1 232 ? -10.531 -2.152 -11.359 1 97 232 GLY B O 1
ATOM 3688 N N . PHE B 1 233 ? -8.43 -2.691 -10.719 1 96.69 233 PHE B N 1
ATOM 3689 C CA . PHE B 1 233 ? -8.859 -3.301 -9.469 1 96.69 233 PHE B CA 1
ATOM 3690 C C . PHE B 1 233 ? -9.547 -2.275 -8.57 1 96.69 233 PHE B C 1
ATOM 3692 O O . PHE B 1 233 ? -10.617 -2.541 -8.023 1 96.69 233 PHE B O 1
ATOM 3699 N N . ARG B 1 234 ? -8.914 -1.123 -8.469 1 95.56 234 ARG B N 1
ATOM 3700 C CA . ARG B 1 234 ? -9.484 -0.038 -7.672 1 95.56 234 ARG B CA 1
ATOM 3701 C C . ARG B 1 234 ? -10.898 0.289 -8.125 1 95.56 234 ARG B C 1
ATOM 3703 O O . ARG B 1 234 ? -11.781 0.527 -7.293 1 95.56 234 ARG B O 1
ATOM 3710 N N . ARG B 1 235 ? -11.188 0.237 -9.359 1 94 235 ARG B N 1
ATOM 3711 C CA . ARG B 1 235 ? -12.484 0.587 -9.922 1 94 235 ARG B CA 1
ATOM 3712 C C . ARG B 1 235 ? -13.539 -0.464 -9.57 1 94 235 ARG B C 1
ATOM 3714 O O . ARG B 1 235 ? -14.734 -0.177 -9.57 1 94 235 ARG B O 1
ATOM 3721 N N . THR B 1 236 ? -13.133 -1.649 -9.328 1 92.5 236 THR B N 1
ATOM 3722 C CA . THR B 1 236 ? -14.078 -2.695 -8.961 1 92.5 236 THR B CA 1
ATOM 3723 C C . THR B 1 236 ? -14.609 -2.473 -7.543 1 92.5 236 THR B C 1
ATOM 3725 O O . THR B 1 236 ? -15.602 -3.076 -7.145 1 92.5 236 THR B O 1
ATOM 3728 N N . LEU B 1 237 ? -13.93 -1.697 -6.781 1 91.56 237 LEU B N 1
ATOM 3729 C CA . LEU B 1 237 ? -14.266 -1.502 -5.379 1 91.56 237 LEU B CA 1
ATOM 3730 C C . LEU B 1 237 ? -15.281 -0.371 -5.211 1 91.56 237 LEU B C 1
ATOM 3732 O O . LEU B 1 237 ? -15.719 -0.082 -4.098 1 91.56 237 LEU B O 1
ATOM 3736 N N . THR B 1 238 ? -15.5 0.429 -6.172 1 83.31 238 THR B N 1
ATOM 3737 C CA . THR B 1 238 ? -16.469 1.519 -6.137 1 83.31 238 THR B CA 1
ATOM 3738 C C . THR B 1 238 ? -17.891 0.984 -6.297 1 83.31 238 THR B C 1
ATOM 3740 O O . THR B 1 238 ? -18.109 -0.036 -6.957 1 83.31 238 THR B O 1
#

Radius of gyration: 42.85 Å; Cα contacts (8 Å, |Δi|>4): 405; chains: 2; bounding box: 85×238×51 Å